Protein AF-0000000076658292 (afdb_homodimer)

Sequence (708 aa):
MGWFVNLLDGVKSAGQWLIDHSGDIAPVLGAVGKAASYLLPLDNSVPDFAASAIIANQDNESGSKRLADFPQNFAYVSGRLAAAAKAGVKAIPKMAGKTITIDDGLVGLWTDPTGLSFDGKPSTSMYQDLSAFMGTMSIPVFWTDGSGVVHDTVNDIGQILFANSGSQDLAELAGSDSPIATINATVPTQDGFLYACHVYYPIPMGKGGADTSLHSAIHLIYTANADKVTAAVAQDYLTVINPLSDQNSWVVTMNITWASVPIAGLEDVQTAFADIFTKENSVLNLLVSNVTGTLQTVKVQTPADKTPAYAKAAVQAAVTAAINGGSAKENVPASSTAQVCITDSSWLPKVSTPMGWFVNLLDGVKSAGQWLIDHSGDIAPVLGAVGKAASYLLPLDNSVPDFAASAIIANQDNESGSKRLADFPQNFAYVSGRLAAAAKAGVKAIPKMAGKTITIDDGLVGLWTDPTGLSFDGKPSTSMYQDLSAFMGTMSIPVFWTDGSGVVHDTVNDIGQILFANSGSQDLAELAGSDSPIATINATVPTQDGFLYACHVYYPIPMGKGGADTSLHSAIHLIYTANADKVTAAVAQDYLTVINPLSDQNSWVVTMNITWASVPIAGLEDVQTAFADIFTKENSVLNLLVSNVTGTLQTVKVQTPADKTPAYAKAAVQAAVTAAINGGSAKENVPASSTAQVCITDSSWLPKVSTP

Solvent-accessible surface area (backbone atoms only — not comparable to full-atom values): 36781 Å² total; per-residue (Å²): 130,71,74,42,67,47,41,39,35,18,66,68,48,38,48,48,47,51,68,42,60,26,40,42,54,62,50,37,51,48,39,49,50,50,49,37,54,65,48,50,84,71,47,84,77,60,72,75,61,69,60,52,64,60,49,74,45,53,90,80,39,53,63,23,55,49,59,57,44,38,53,50,45,46,48,52,40,48,54,49,31,36,52,48,7,54,68,50,37,63,88,72,77,85,62,80,70,61,63,42,76,50,72,54,74,46,52,36,32,28,66,69,53,53,19,42,43,98,86,57,39,41,26,70,57,61,42,45,33,51,21,31,54,47,26,46,67,69,53,84,50,45,38,62,48,98,86,66,52,74,42,46,42,50,55,61,44,35,32,55,56,27,64,67,38,25,64,68,46,33,55,52,35,57,73,40,94,64,48,62,49,76,36,73,37,74,40,76,50,84,62,37,37,39,37,27,9,33,20,34,33,47,28,44,28,45,36,71,55,88,48,38,27,32,46,34,9,40,15,40,39,38,37,30,36,47,90,67,55,62,69,75,69,62,69,52,43,29,43,69,59,73,72,65,58,86,45,49,26,34,32,31,21,32,40,34,41,36,71,37,41,51,63,48,61,33,64,62,32,49,49,39,25,55,50,46,34,46,71,76,33,76,76,48,42,82,24,30,40,45,73,31,31,23,38,28,43,33,30,34,37,31,45,64,89,51,52,67,67,55,56,51,52,47,50,46,52,18,49,53,48,16,49,68,69,24,82,51,58,81,79,42,72,86,80,59,55,61,49,72,43,79,66,30,76,30,61,33,61,46,54,74,74,128,115,77,70,36,67,44,42,38,37,17,65,67,48,39,47,48,49,51,67,40,58,25,41,43,56,58,49,37,52,49,38,49,50,51,49,37,55,66,48,52,84,72,50,83,77,62,65,89,52,67,55,59,67,58,52,74,45,50,90,78,40,53,56,20,54,50,59,56,44,38,50,51,47,46,46,50,40,48,54,48,32,38,53,49,7,54,67,50,38,63,87,71,79,84,62,80,69,62,64,42,76,52,71,53,73,47,51,36,32,28,66,69,54,53,19,42,42,97,85,57,39,41,25,71,59,60,43,46,32,52,21,28,55,47,27,47,66,69,54,85,51,45,37,64,48,99,87,66,52,74,43,47,43,50,56,60,46,35,32,57,58,27,63,66,38,25,63,67,46,32,53,52,35,57,72,41,94,65,46,65,49,77,36,74,38,74,40,76,50,85,63,37,38,39,37,29,9,34,21,34,34,47,29,43,28,45,36,69,56,85,48,37,28,32,45,35,8,41,16,40,39,37,39,32,35,48,91,65,55,59,70,74,67,68,70,31,48,27,48,71,56,77,71,68,57,86,43,48,24,33,34,32,20,32,40,35,40,36,70,37,41,52,63,47,63,34,62,62,32,49,50,39,24,53,50,47,35,47,70,77,32,77,76,47,42,78,23,29,35,36,66,32,31,25,38,26,43,34,30,34,38,30,45,65,90,51,53,67,66,54,54,51,52,48,52,46,51,18,48,55,47,17,48,69,70,26,81,51,57,80,80,43,72,84,81,61,55,60,49,74,43,81,66,30,76,30,60,34,61,46,56,73,72,126

pLDDT: mean 82.27, std 16.51, range [34.25, 97.75]

Organism: Fusarium proliferatum (strain ET1) (NCBI:txid1227346)

Structure (mmCIF, N/CA/C/O backbone):
data_AF-0000000076658292-model_v1
#
loop_
_entity.id
_entity.type
_entity.pdbx_description
1 polymer 'Uncharacterized protein'
#
loop_
_atom_site.group_PDB
_atom_site.id
_atom_site.type_symbol
_atom_site.label_atom_id
_atom_site.label_alt_id
_atom_site.label_comp_id
_atom_site.label_asym_id
_atom_site.label_entity_id
_atom_site.label_seq_id
_atom_site.pdbx_PDB_ins_code
_atom_site.Cartn_x
_atom_site.Cartn_y
_atom_site.Cartn_z
_atom_site.occupancy
_atom_site.B_iso_or_equiv
_atom_site.auth_seq_id
_atom_site.auth_comp_id
_atom_site.auth_asym_id
_atom_site.auth_atom_id
_atom_site.pdbx_PDB_model_num
ATOM 1 N N . MET A 1 1 ? 2.361 1.229 13.203 1 34.25 1 MET A N 1
ATOM 2 C CA . MET A 1 1 ? 1.218 1.445 12.32 1 34.25 1 MET A CA 1
ATOM 3 C C . MET A 1 1 ? 0.981 2.934 12.086 1 34.25 1 MET A C 1
ATOM 5 O O . MET A 1 1 ? 0.485 3.633 12.977 1 34.25 1 MET A O 1
ATOM 9 N N . GLY A 1 2 ? 1.956 3.746 11.203 1 42.22 2 GLY A N 1
ATOM 10 C CA . GLY A 1 2 ? 2.236 5.078 10.703 1 42.22 2 GLY A CA 1
ATOM 11 C C . GLY A 1 2 ? 1.053 5.707 9.992 1 42.22 2 GLY A C 1
ATOM 12 O O . GLY A 1 2 ? -0.089 5.289 10.18 1 42.22 2 GLY A O 1
ATOM 13 N N . TRP A 1 3 ? 1.049 6.414 8.859 1 58.03 3 TRP A N 1
ATOM 14 C CA . TRP A 1 3 ? 0.359 7.426 8.062 1 58.03 3 TRP A CA 1
ATOM 15 C C . TRP A 1 3 ? -1.007 6.922 7.609 1 58.03 3 TRP A C 1
ATOM 17 O O . TRP A 1 3 ? -1.987 7.672 7.625 1 58.03 3 TRP A O 1
ATOM 27 N N . PHE A 1 4 ? -1.329 5.641 7.488 1 66.5 4 PHE A N 1
ATOM 28 C CA . PHE A 1 4 ? -2.566 4.988 7.086 1 66.5 4 PHE A CA 1
ATOM 29 C C . PHE A 1 4 ? -2.867 3.795 7.984 1 66.5 4 PHE A C 1
ATOM 31 O O . PHE A 1 4 ? -2.5 2.662 7.668 1 66.5 4 PHE A O 1
ATOM 38 N N . VAL A 1 5 ? -3.385 4.047 9.195 1 67.44 5 VAL A N 1
ATOM 39 C CA . VAL A 1 5 ? -3.561 3.059 10.25 1 67.44 5 VAL A CA 1
ATOM 40 C C . VAL A 1 5 ? -4.355 1.868 9.719 1 67.44 5 VAL A C 1
ATOM 42 O O . VAL A 1 5 ? -3.99 0.714 9.953 1 67.44 5 VAL A O 1
ATOM 45 N N . ASN A 1 6 ? -5.43 2.16 8.93 1 75.06 6 ASN A N 1
ATOM 46 C CA . ASN A 1 6 ? -6.285 1.077 8.461 1 75.06 6 ASN A CA 1
ATOM 47 C C . ASN A 1 6 ? -6.543 1.176 6.961 1 75.06 6 ASN A C 1
ATOM 49 O O . ASN A 1 6 ? -7.449 0.524 6.438 1 75.06 6 ASN A O 1
ATOM 53 N N . LEU A 1 7 ? -5.824 2.109 6.348 1 78.5 7 LEU A N 1
ATOM 54 C CA . LEU A 1 7 ? -6.012 2.283 4.91 1 78.5 7 LEU A CA 1
ATOM 55 C C . LEU A 1 7 ? -4.805 1.759 4.137 1 78.5 7 LEU A C 1
ATOM 57 O O . LEU A 1 7 ? -3.682 2.227 4.34 1 78.5 7 LEU A O 1
ATOM 61 N N . LEU A 1 8 ? -4.988 0.753 3.379 1 74.94 8 LEU A N 1
ATOM 62 C CA . LEU A 1 8 ? -3.955 0.237 2.484 1 74.94 8 LEU A CA 1
ATOM 63 C C . LEU A 1 8 ? -3.943 1.007 1.169 1 74.94 8 LEU A C 1
ATOM 65 O O . LEU A 1 8 ? -4.797 0.781 0.305 1 74.94 8 LEU A O 1
ATOM 69 N N . ASP A 1 9 ? -2.979 2.035 1.093 1 82.12 9 ASP A N 1
ATOM 70 C CA . ASP A 1 9 ? -2.707 2.807 -0.117 1 82.12 9 ASP A CA 1
ATOM 71 C C . ASP A 1 9 ? -1.225 2.748 -0.482 1 82.12 9 ASP A C 1
ATOM 73 O O . ASP A 1 9 ? -0.363 3.031 0.352 1 82.12 9 ASP A O 1
ATOM 77 N N . GLY A 1 10 ? -0.914 2.4 -1.729 1 79.06 10 GLY A N 1
ATOM 78 C CA . GLY A 1 10 ? 0.453 2.059 -2.088 1 79.06 10 GLY A CA 1
ATOM 79 C C . GLY A 1 10 ? 1.37 3.266 -2.162 1 79.06 10 GLY A C 1
ATOM 80 O O . GLY A 1 10 ? 2.299 3.396 -1.363 1 79.06 10 GLY A O 1
ATOM 81 N N . VAL A 1 11 ? 1.068 4.246 -3.039 1 82.88 11 VAL A N 1
ATOM 82 C CA . VAL A 1 11 ? 1.979 5.344 -3.348 1 82.88 11 VAL A CA 1
ATOM 83 C C . VAL A 1 11 ? 2.141 6.242 -2.123 1 82.88 11 VAL A C 1
ATOM 85 O O . VAL A 1 11 ? 3.264 6.562 -1.723 1 82.88 11 VAL A O 1
ATOM 88 N N . LYS A 1 12 ? 1.069 6.551 -1.451 1 83.88 12 LYS A N 1
ATOM 89 C CA . LYS A 1 12 ? 1.137 7.438 -0.294 1 83.88 12 LYS A CA 1
ATOM 90 C C . LYS A 1 12 ? 1.838 6.758 0.879 1 83.88 12 LYS A C 1
ATOM 92 O O . LYS A 1 12 ? 2.596 7.398 1.611 1 83.88 12 LYS A O 1
ATOM 97 N N . SER A 1 13 ? 1.617 5.461 1.021 1 85.19 13 SER A N 1
ATOM 98 C CA . SER A 1 13 ? 2.26 4.707 2.092 1 85.19 13 SER A CA 1
ATOM 99 C C . SER A 1 13 ? 3.76 4.57 1.849 1 85.19 13 SER A C 1
ATOM 101 O O . SER A 1 13 ? 4.559 4.668 2.783 1 85.19 13 SER A O 1
ATOM 103 N N . ALA A 1 14 ? 4.141 4.348 0.602 1 89.56 14 ALA A N 1
ATOM 104 C CA . ALA A 1 14 ? 5.555 4.219 0.256 1 89.56 14 ALA A CA 1
ATOM 105 C C . ALA A 1 14 ? 6.301 5.523 0.519 1 89.56 14 ALA A C 1
ATOM 107 O O . ALA A 1 14 ? 7.406 5.516 1.068 1 89.56 14 ALA A O 1
ATOM 108 N N . GLY A 1 15 ? 5.73 6.621 0.083 1 90 15 GLY A N 1
ATOM 109 C CA . GLY A 1 15 ? 6.344 7.914 0.351 1 90 15 GLY A CA 1
ATOM 110 C C . GLY A 1 15 ? 6.559 8.18 1.83 1 90 15 GLY A C 1
ATOM 111 O O . GLY A 1 15 ? 7.629 8.633 2.234 1 90 15 GLY A O 1
ATOM 112 N N . GLN A 1 16 ? 5.578 7.883 2.586 1 88.75 16 GLN A N 1
ATOM 113 C CA . GLN A 1 16 ? 5.688 8.094 4.027 1 88.75 16 GLN A CA 1
ATOM 114 C C . GLN A 1 16 ? 6.723 7.152 4.645 1 88.75 16 GLN A C 1
ATOM 116 O O . GLN A 1 16 ? 7.418 7.527 5.59 1 88.75 16 GLN A O 1
ATOM 121 N N . TRP A 1 17 ? 6.754 5.945 4.199 1 90.88 17 TRP A N 1
ATOM 122 C CA . TRP A 1 17 ? 7.746 5 4.691 1 90.88 17 TRP A CA 1
ATOM 123 C C . TRP A 1 17 ? 9.156 5.566 4.559 1 90.88 17 TRP A C 1
ATOM 125 O O . TRP A 1 17 ? 9.984 5.406 5.457 1 90.88 17 TRP A O 1
ATOM 135 N N . LEU A 1 18 ? 9.422 6.188 3.447 1 92.5 18 LEU A N 1
ATOM 136 C CA . LEU A 1 18 ? 10.727 6.785 3.221 1 92.5 18 LEU A CA 1
ATOM 137 C C . LEU A 1 18 ? 11.039 7.84 4.281 1 92.5 18 LEU A C 1
ATOM 139 O O . LEU A 1 18 ? 12.148 7.887 4.809 1 92.5 18 LEU A O 1
ATOM 143 N N . ILE A 1 19 ? 10.078 8.641 4.531 1 89.12 19 ILE A N 1
ATOM 144 C CA . ILE A 1 19 ? 10.258 9.688 5.531 1 89.12 19 ILE A CA 1
ATOM 145 C C . ILE A 1 19 ? 10.453 9.062 6.91 1 89.12 19 ILE A C 1
ATOM 147 O O . ILE A 1 19 ? 11.359 9.453 7.656 1 89.12 19 ILE A O 1
ATOM 151 N N . ASP A 1 20 ? 9.773 8.047 7.203 1 91.75 20 ASP A N 1
ATOM 152 C CA . ASP A 1 20 ? 9.742 7.434 8.531 1 91.75 20 ASP A CA 1
ATOM 153 C C . ASP A 1 20 ? 11 6.609 8.781 1 91.75 20 ASP A C 1
ATOM 155 O O . ASP A 1 20 ? 11.359 6.352 9.938 1 91.75 20 ASP A O 1
ATOM 159 N N . HIS A 1 21 ? 11.688 6.211 7.73 1 92.81 21 HIS A N 1
ATOM 160 C CA . HIS A 1 21 ? 12.734 5.215 7.949 1 92.81 21 HIS A CA 1
ATOM 161 C C . HIS A 1 21 ? 14.086 5.719 7.445 1 92.81 21 HIS A C 1
ATOM 163 O O . HIS A 1 21 ? 15.078 4.992 7.504 1 92.81 21 HIS A O 1
ATOM 169 N N . SER A 1 22 ? 14.086 6.91 6.965 1 90.38 22 SER A N 1
ATOM 170 C CA . SER A 1 22 ? 15.375 7.488 6.59 1 90.38 22 SER A CA 1
ATOM 171 C C . SER A 1 22 ? 16.125 7.996 7.812 1 90.38 22 SER A C 1
ATOM 173 O O . SER A 1 22 ? 15.516 8.367 8.82 1 90.38 22 SER A O 1
ATOM 175 N N . GLY A 1 23 ? 17.406 7.922 7.789 1 88.38 23 GLY A N 1
ATOM 176 C CA . GLY A 1 23 ? 18.234 8.656 8.742 1 88.38 23 GLY A CA 1
ATOM 177 C C . GLY A 1 23 ? 18.312 10.141 8.445 1 88.38 23 GLY A C 1
ATOM 178 O O . GLY A 1 23 ? 17.422 10.898 8.828 1 88.38 23 GLY A O 1
ATOM 179 N N . ASP A 1 24 ? 19.406 10.438 7.723 1 84.06 24 ASP A N 1
ATOM 180 C CA . ASP A 1 24 ? 19.406 11.758 7.109 1 84.06 24 ASP A CA 1
ATOM 181 C C . ASP A 1 24 ? 18.391 11.836 5.973 1 84.06 24 ASP A C 1
ATOM 183 O O . ASP A 1 24 ? 18.453 11.055 5.02 1 84.06 24 ASP A O 1
ATOM 187 N N . ILE A 1 25 ? 17.469 12.75 6.047 1 86.88 25 ILE A N 1
ATOM 188 C CA . ILE A 1 25 ? 16.359 12.789 5.102 1 86.88 25 ILE A CA 1
ATOM 189 C C . ILE A 1 25 ? 16.781 13.523 3.832 1 86.88 25 ILE A C 1
ATOM 191 O O . ILE A 1 25 ? 16.109 13.438 2.801 1 86.88 25 ILE A O 1
ATOM 195 N N . ALA A 1 26 ? 17.844 14.273 3.811 1 85 26 ALA A N 1
ATOM 196 C CA . ALA A 1 26 ? 18.234 15.141 2.703 1 85 26 ALA A CA 1
ATOM 197 C C . ALA A 1 26 ? 18.484 14.336 1.436 1 85 26 ALA A C 1
ATOM 199 O O . ALA A 1 26 ? 18 14.68 0.358 1 85 26 ALA A O 1
ATOM 200 N N . PRO A 1 27 ? 19.25 13.227 1.58 1 87.31 27 PRO A N 1
ATOM 201 C CA . PRO A 1 27 ? 19.469 12.453 0.357 1 87.31 27 PRO A CA 1
ATOM 202 C C . PRO A 1 27 ? 18.188 11.875 -0.219 1 87.31 27 PRO A C 1
ATOM 204 O O . PRO A 1 27 ? 18.062 11.703 -1.436 1 87.31 27 PRO A O 1
ATOM 207 N N . VAL A 1 28 ? 17.234 11.516 0.624 1 90.75 28 VAL A N 1
ATOM 208 C CA . VAL A 1 28 ? 15.953 10.992 0.167 1 90.75 28 VAL A CA 1
ATOM 209 C C . VAL A 1 28 ? 15.227 12.055 -0.661 1 90.75 28 VAL A C 1
ATOM 211 O O . VAL A 1 28 ? 14.805 11.789 -1.787 1 90.75 28 VAL A O 1
ATOM 214 N N . LEU A 1 29 ? 15.148 13.25 -0.11 1 88.31 29 LEU A N 1
ATOM 215 C CA . LEU A 1 29 ? 14.5 14.359 -0.801 1 88.31 29 LEU A CA 1
ATOM 216 C C . LEU A 1 29 ? 15.211 14.68 -2.109 1 88.31 29 LEU A C 1
ATOM 218 O O . LEU A 1 29 ? 14.562 14.922 -3.131 1 88.31 29 LEU A O 1
ATOM 222 N N . GLY A 1 30 ? 16.531 14.648 -1.99 1 87.75 30 GLY A N 1
ATOM 223 C CA . GLY A 1 30 ? 17.328 14.953 -3.166 1 87.75 30 GLY A CA 1
ATOM 224 C C . GLY A 1 30 ? 17.125 13.961 -4.297 1 87.75 30 GLY A C 1
ATOM 225 O O . GLY A 1 30 ? 16.984 14.352 -5.457 1 87.75 30 GLY A O 1
ATOM 226 N N . ALA A 1 31 ? 17.109 12.711 -4.008 1 92 31 ALA A N 1
ATOM 227 C CA . ALA A 1 31 ? 16.969 11.672 -5.027 1 92 31 ALA A CA 1
ATOM 228 C C . ALA A 1 31 ? 15.617 11.773 -5.73 1 92 31 ALA A C 1
ATOM 230 O O . ALA A 1 31 ? 15.539 11.68 -6.957 1 92 31 ALA A O 1
ATOM 231 N N . VAL A 1 32 ? 14.57 11.922 -4.961 1 92.38 32 VAL A N 1
ATOM 232 C CA . VAL A 1 32 ? 13.227 12.016 -5.527 1 92.38 32 VAL A CA 1
ATOM 233 C C . VAL A 1 32 ? 13.102 13.297 -6.348 1 92.38 32 VAL A C 1
ATOM 235 O O . VAL A 1 32 ? 12.523 13.289 -7.441 1 92.38 32 VAL A O 1
ATOM 238 N N . GLY A 1 33 ? 13.633 14.414 -5.812 1 88.19 33 GLY A N 1
ATOM 239 C CA . GLY A 1 33 ? 13.633 15.664 -6.562 1 88.19 33 GLY A CA 1
ATOM 240 C C . GLY A 1 33 ? 14.367 15.562 -7.887 1 88.19 33 GLY A C 1
ATOM 241 O O . GLY A 1 33 ? 13.883 16.047 -8.906 1 88.19 33 GLY A O 1
ATOM 242 N N . LYS A 1 34 ? 15.531 14.938 -7.859 1 88.62 34 LYS A N 1
ATOM 243 C CA . LYS A 1 34 ? 16.312 14.742 -9.07 1 88.62 34 LYS A CA 1
ATOM 244 C C . LYS A 1 34 ? 15.562 13.891 -10.086 1 88.62 34 LYS A C 1
ATOM 246 O O . LYS A 1 34 ? 15.555 14.195 -11.281 1 88.62 34 LYS A O 1
ATOM 251 N N . ALA A 1 35 ? 14.961 12.844 -9.625 1 92 35 ALA A N 1
ATOM 252 C CA . ALA A 1 35 ? 14.172 11.992 -10.508 1 92 35 ALA A CA 1
ATOM 253 C C . ALA A 1 35 ? 13.016 12.766 -11.125 1 92 35 ALA A C 1
ATOM 255 O O . ALA A 1 35 ? 12.734 12.633 -12.32 1 92 35 ALA A O 1
ATOM 256 N N . ALA A 1 36 ? 12.336 13.539 -10.344 1 88.12 36 ALA A N 1
ATOM 257 C CA . ALA A 1 36 ? 11.227 14.344 -10.836 1 88.12 36 ALA A CA 1
ATOM 258 C C . ALA A 1 36 ? 11.688 15.312 -11.922 1 88.12 36 ALA A C 1
ATOM 260 O O . ALA A 1 36 ? 11.031 15.461 -12.953 1 88.12 36 ALA A O 1
ATOM 261 N N . SER A 1 37 ? 12.82 15.93 -11.664 1 83.88 37 SER A N 1
ATOM 262 C CA . SER A 1 37 ? 13.367 16.891 -12.617 1 83.88 37 SER A CA 1
ATOM 263 C C . SER A 1 37 ? 13.766 16.203 -13.922 1 83.88 37 SER A C 1
ATOM 265 O O . SER A 1 37 ? 13.586 16.766 -15.008 1 83.88 37 SER A O 1
ATOM 267 N N . TYR A 1 38 ? 14.25 15.008 -13.812 1 84.88 38 TYR A N 1
ATOM 268 C CA . TYR A 1 38 ? 14.688 14.25 -14.977 1 84.88 38 TYR A CA 1
ATOM 269 C C . TYR A 1 38 ? 13.5 13.812 -15.82 1 84.88 38 TYR A C 1
ATOM 271 O O . TYR A 1 38 ? 13.578 13.781 -17.047 1 84.88 38 TYR A O 1
ATOM 279 N N . LEU A 1 39 ? 12.375 13.539 -15.227 1 85.38 39 LEU A N 1
ATOM 280 C CA . LEU A 1 39 ? 11.227 12.953 -15.906 1 85.38 39 LEU A CA 1
ATOM 281 C C . LEU A 1 39 ? 10.297 14.039 -16.438 1 85.38 39 LEU A C 1
ATOM 283 O O . LEU A 1 39 ? 9.469 13.781 -17.312 1 85.38 39 LEU A O 1
ATOM 287 N N . LEU A 1 40 ? 10.375 15.227 -15.961 1 77 40 LEU A N 1
ATOM 288 C CA . LEU A 1 40 ? 9.484 16.312 -16.328 1 77 40 LEU A CA 1
ATOM 289 C C . LEU A 1 40 ? 9.578 16.625 -17.828 1 77 40 LEU A C 1
ATOM 291 O O . LEU A 1 40 ? 8.562 16.734 -18.516 1 77 40 LEU A O 1
ATOM 295 N N . PRO A 1 41 ? 10.742 16.781 -18.391 1 65.31 41 PRO A N 1
ATOM 296 C CA . PRO A 1 41 ? 10.844 17.125 -19.797 1 65.31 41 PRO A CA 1
ATOM 297 C C . PRO A 1 41 ? 10.336 16.016 -20.719 1 65.31 41 PRO A C 1
ATOM 299 O O . PRO A 1 41 ? 10 16.266 -21.875 1 65.31 41 PRO A O 1
ATOM 302 N N . LEU A 1 42 ? 10.203 14.82 -20.25 1 62.5 42 LEU A N 1
ATOM 303 C CA . LEU A 1 42 ? 9.805 13.672 -21.062 1 62.5 42 LEU A CA 1
ATOM 304 C C . LEU A 1 42 ? 8.281 13.523 -21.078 1 62.5 42 LEU A C 1
ATOM 306 O O . LEU A 1 42 ? 7.742 12.727 -21.859 1 62.5 42 LEU A O 1
ATOM 310 N N . ASP A 1 43 ? 7.637 14.188 -20.203 1 59.03 43 ASP A N 1
ATOM 311 C CA . ASP A 1 43 ? 6.199 14.023 -20.016 1 59.03 43 ASP A CA 1
ATOM 312 C C . ASP A 1 43 ? 5.41 14.914 -20.969 1 59.03 43 ASP A C 1
ATOM 314 O O . ASP A 1 43 ? 5.328 16.125 -20.766 1 59.03 43 ASP A O 1
ATOM 318 N N . ASN A 1 44 ? 5.055 14.406 -22.141 1 52.94 44 ASN A N 1
ATOM 319 C CA . ASN A 1 44 ? 4.207 15.164 -23.062 1 52.94 44 ASN A CA 1
ATOM 320 C C . ASN A 1 44 ? 2.783 15.289 -22.531 1 52.94 44 ASN A C 1
ATOM 322 O O . ASN A 1 44 ? 1.971 16.031 -23.094 1 52.94 44 ASN A O 1
ATOM 326 N N . SER A 1 45 ? 2.311 14.414 -21.734 1 46.78 45 SER A N 1
ATOM 327 C CA . SER A 1 45 ? 0.895 14.391 -21.375 1 46.78 45 SER A CA 1
ATOM 328 C C . SER A 1 45 ? 0.623 15.25 -20.141 1 46.78 45 SER A C 1
ATOM 330 O O . SER A 1 45 ? -0.522 15.359 -19.703 1 46.78 45 SER A O 1
ATOM 332 N N . VAL A 1 46 ? 1.594 15.477 -19.359 1 45.69 46 VAL A N 1
ATOM 333 C CA . VAL A 1 46 ? 1.242 16.125 -18.109 1 45.69 46 VAL A CA 1
ATOM 334 C C . VAL A 1 46 ? 0.905 17.594 -18.359 1 45.69 46 VAL A C 1
ATOM 336 O O . VAL A 1 46 ? 1.749 18.359 -18.828 1 45.69 46 VAL A O 1
ATOM 339 N N . PRO A 1 47 ? -0.272 17.922 -18.438 1 39.62 47 PRO A N 1
ATOM 340 C CA . PRO A 1 47 ? -0.549 19.359 -18.375 1 39.62 47 PRO A CA 1
ATOM 341 C C . PRO A 1 47 ? 0.376 20.094 -17.406 1 39.62 47 PRO A C 1
ATOM 343 O O . PRO A 1 47 ? 0.92 19.484 -16.484 1 39.62 47 PRO A O 1
ATOM 346 N N . ASP A 1 48 ? 0.793 21.438 -17.703 1 36.09 48 ASP A N 1
ATOM 347 C CA . ASP A 1 48 ? 1.657 22.453 -17.109 1 36.09 48 ASP A CA 1
ATOM 348 C C . ASP A 1 48 ? 1.595 22.406 -15.586 1 36.09 48 ASP A C 1
ATOM 350 O O . ASP A 1 48 ? 2.35 23.109 -14.906 1 36.09 48 ASP A O 1
ATOM 354 N N . PHE A 1 49 ? 0.429 22.188 -15.086 1 35.78 49 PHE A N 1
ATOM 355 C CA . PHE A 1 49 ? 0.227 22.766 -13.766 1 35.78 49 PHE A CA 1
ATOM 356 C C . PHE A 1 49 ? 1.306 22.297 -12.789 1 35.78 49 PHE A C 1
ATOM 358 O O . PHE A 1 49 ? 1.971 23.125 -12.156 1 35.78 49 PHE A O 1
ATOM 365 N N . ALA A 1 50 ? 0.899 21.234 -11.93 1 41.84 50 ALA A N 1
ATOM 366 C CA . ALA A 1 50 ? 1.392 21.109 -10.555 1 41.84 50 ALA A CA 1
ATOM 367 C C . ALA A 1 50 ? 2.854 20.656 -10.539 1 41.84 50 ALA A C 1
ATOM 369 O O . ALA A 1 50 ? 3.574 20.922 -9.578 1 41.84 50 ALA A O 1
ATOM 370 N N . ALA A 1 51 ? 3.26 19.891 -11.484 1 43.22 51 ALA A N 1
ATOM 371 C CA . ALA A 1 51 ? 4.637 19.406 -11.461 1 43.22 51 ALA A CA 1
ATOM 372 C C . ALA A 1 51 ? 5.629 20.547 -11.57 1 43.22 51 ALA A C 1
ATOM 374 O O . ALA A 1 51 ? 6.688 20.531 -10.945 1 43.22 51 ALA A O 1
ATOM 375 N N . SER A 1 52 ? 5.359 21.359 -12.562 1 41.72 52 SER A N 1
ATOM 376 C CA . SER A 1 52 ? 6.312 22.438 -12.797 1 41.72 52 SER A CA 1
ATOM 377 C C . SER A 1 52 ? 6.602 23.203 -11.516 1 41.72 52 SER A C 1
ATOM 379 O O . SER A 1 52 ? 7.727 23.672 -11.297 1 41.72 52 SER A O 1
ATOM 381 N N . ALA A 1 53 ? 5.523 23.531 -10.891 1 41.91 53 ALA A N 1
ATOM 382 C CA . ALA A 1 53 ? 5.738 24.375 -9.719 1 41.91 53 ALA A CA 1
ATOM 383 C C . ALA A 1 53 ? 6.566 23.641 -8.664 1 41.91 53 ALA A C 1
ATOM 385 O O . ALA A 1 53 ? 7.391 24.25 -7.98 1 41.91 53 ALA A O 1
ATOM 386 N N . ILE A 1 54 ? 6.344 22.328 -8.594 1 46.88 54 ILE A N 1
ATOM 387 C CA . ILE A 1 54 ? 7.02 21.547 -7.566 1 46.88 54 ILE A CA 1
ATOM 388 C C . ILE A 1 54 ? 8.516 21.484 -7.875 1 46.88 54 ILE A C 1
ATOM 390 O O . ILE A 1 54 ? 9.352 21.672 -6.988 1 46.88 54 ILE A O 1
ATOM 394 N N . ILE A 1 55 ? 8.875 21.156 -9.258 1 48.66 55 ILE A N 1
ATOM 395 C CA . ILE A 1 55 ? 10.242 20.812 -9.641 1 48.66 55 ILE A CA 1
ATOM 396 C C . ILE A 1 55 ? 11.086 22.094 -9.727 1 48.66 55 ILE A C 1
ATOM 398 O O . ILE A 1 55 ? 12.25 22.094 -9.328 1 48.66 55 ILE A O 1
ATOM 402 N N . ALA A 1 56 ? 10.539 23.031 -10.367 1 43.38 56 ALA A N 1
ATOM 403 C CA . ALA A 1 56 ? 11.352 24.219 -10.656 1 43.38 56 ALA A CA 1
ATOM 404 C C . ALA A 1 56 ? 12.078 24.703 -9.406 1 43.38 56 ALA A C 1
ATOM 406 O O . ALA A 1 56 ? 13.18 25.25 -9.492 1 43.38 56 ALA A O 1
ATOM 407 N N . ASN A 1 57 ? 11.508 24.453 -8.133 1 46.59 57 ASN A N 1
ATOM 408 C CA . ASN A 1 57 ? 12.023 25.234 -7.016 1 46.59 57 ASN A CA 1
ATOM 409 C C . ASN A 1 57 ? 12.883 24.391 -6.082 1 46.59 57 ASN A C 1
ATOM 411 O O . ASN A 1 57 ? 13.18 24.797 -4.961 1 46.59 57 ASN A O 1
ATOM 415 N N . GLN A 1 58 ? 13.383 23.219 -6.57 1 52.69 58 GLN A N 1
ATOM 416 C CA . GLN A 1 58 ? 14.031 22.344 -5.594 1 52.69 58 GLN A CA 1
ATOM 417 C C . GLN A 1 58 ? 15.438 22.844 -5.27 1 52.69 58 GLN A C 1
ATOM 419 O O . GLN A 1 58 ? 15.898 22.719 -4.129 1 52.69 58 GLN A O 1
ATOM 424 N N . ASP A 1 59 ? 16.203 23.281 -6.301 1 52.91 59 ASP A N 1
ATOM 425 C CA . ASP A 1 59 ? 17.594 23.594 -6.004 1 52.91 59 ASP A CA 1
ATOM 426 C C . ASP A 1 59 ? 17.688 24.75 -4.996 1 52.91 59 ASP A C 1
ATOM 428 O O . ASP A 1 59 ? 18.625 24.797 -4.199 1 52.91 59 ASP A O 1
ATOM 432 N N . ASN A 1 60 ? 16.719 25.578 -5.012 1 54.12 60 ASN A N 1
ATOM 433 C CA . ASN A 1 60 ? 16.828 26.766 -4.172 1 54.12 60 ASN A CA 1
ATOM 434 C C . ASN A 1 60 ? 15.805 26.766 -3.045 1 54.12 60 ASN A C 1
ATOM 436 O O . ASN A 1 60 ? 15.703 27.719 -2.287 1 54.12 60 ASN A O 1
ATOM 440 N N . GLU A 1 61 ? 15.328 25.578 -2.947 1 63.97 61 GLU A N 1
ATOM 441 C CA . GLU A 1 61 ? 14.266 25.547 -1.947 1 63.97 61 GLU A CA 1
ATOM 442 C C . GLU A 1 61 ? 14.797 25.109 -0.587 1 63.97 61 GLU A C 1
ATOM 444 O O . GLU A 1 61 ? 15.781 24.375 -0.511 1 63.97 61 GLU A O 1
ATOM 449 N N . SER A 1 62 ? 14.25 25.766 0.382 1 69.25 62 SER A N 1
ATOM 450 C CA . SER A 1 62 ? 14.578 25.359 1.742 1 69.25 62 SER A CA 1
ATOM 451 C C . SER A 1 62 ? 14.234 23.891 1.972 1 69.25 62 SER A C 1
ATOM 453 O O . SER A 1 62 ? 13.398 23.312 1.261 1 69.25 62 SER A O 1
ATOM 455 N N . GLY A 1 63 ? 15 23.203 2.775 1 71.31 63 GLY A N 1
ATOM 456 C CA . GLY A 1 63 ? 14.727 21.828 3.148 1 71.31 63 GLY A CA 1
ATOM 457 C C . GLY A 1 63 ? 13.281 21.594 3.574 1 71.31 63 GLY A C 1
ATOM 458 O O . GLY A 1 63 ? 12.68 20.578 3.23 1 71.31 63 GLY A O 1
ATOM 459 N N . SER A 1 64 ? 12.734 22.656 4.199 1 72 64 SER A N 1
ATOM 460 C CA . SER A 1 64 ? 11.359 22.562 4.691 1 72 64 SER A CA 1
ATOM 461 C C . SER A 1 64 ? 10.367 22.516 3.537 1 72 64 SER A C 1
ATOM 463 O O . SER A 1 64 ? 9.375 21.781 3.59 1 72 64 SER A O 1
ATOM 465 N N . LYS A 1 65 ? 10.609 23.266 2.555 1 76.44 65 LYS A N 1
ATOM 466 C CA . LYS A 1 65 ? 9.719 23.266 1.396 1 76.44 65 LYS A CA 1
ATOM 467 C C . LYS A 1 65 ? 9.828 21.953 0.619 1 76.44 65 LYS A C 1
ATOM 469 O O . LYS A 1 65 ? 8.82 21.422 0.147 1 76.44 65 LYS A O 1
ATOM 474 N N . ARG A 1 66 ? 11.055 21.453 0.533 1 79.56 66 ARG A N 1
ATOM 475 C CA . ARG A 1 66 ? 11.258 20.188 -0.154 1 79.56 66 ARG A CA 1
ATOM 476 C C . ARG A 1 66 ? 10.516 19.047 0.554 1 79.56 66 ARG A C 1
ATOM 478 O O . ARG A 1 66 ? 9.961 18.172 -0.096 1 79.56 66 ARG A O 1
ATOM 485 N N . LEU A 1 67 ? 10.578 19.109 1.835 1 82.25 67 LEU A N 1
ATOM 486 C CA . LEU A 1 67 ? 9.883 18.094 2.613 1 82.25 67 LEU A CA 1
ATOM 487 C C . LEU A 1 67 ? 8.367 18.219 2.457 1 82.25 67 LEU A C 1
ATOM 489 O O . LEU A 1 67 ? 7.664 17.219 2.357 1 82.25 67 LEU A O 1
ATOM 493 N N . ALA A 1 68 ? 7.891 19.406 2.393 1 77.94 68 ALA A N 1
ATOM 494 C CA . ALA A 1 68 ? 6.457 19.656 2.234 1 77.94 68 ALA A CA 1
ATOM 495 C C . ALA A 1 68 ? 5.965 19.172 0.877 1 77.94 68 ALA A C 1
ATOM 497 O O . ALA A 1 68 ? 4.84 18.672 0.759 1 77.94 68 ALA A O 1
ATOM 498 N N . ASP A 1 69 ? 6.828 19.266 -0.126 1 79.19 69 ASP A N 1
ATOM 499 C CA . ASP A 1 69 ? 6.445 18.891 -1.486 1 79.19 69 ASP A CA 1
ATOM 500 C C . ASP A 1 69 ? 6.727 17.422 -1.759 1 79.19 69 ASP A C 1
ATOM 502 O O . ASP A 1 69 ? 6.316 16.891 -2.791 1 79.19 69 ASP A O 1
ATOM 506 N N . PHE A 1 70 ? 7.367 16.766 -0.883 1 87.5 70 PHE A N 1
ATOM 507 C CA . PHE A 1 70 ? 7.883 15.43 -1.104 1 87.5 70 PHE A CA 1
ATOM 508 C C . PHE A 1 70 ? 6.762 14.469 -1.495 1 87.5 70 PHE A C 1
ATOM 510 O O . PHE A 1 70 ? 6.898 13.711 -2.453 1 87.5 70 PHE A O 1
ATOM 517 N N . PRO A 1 71 ? 5.555 14.469 -0.796 1 84.25 71 PRO A N 1
ATOM 518 C CA . PRO A 1 71 ? 4.512 13.516 -1.164 1 84.25 71 PRO A CA 1
ATOM 519 C C . PRO A 1 71 ? 4.027 13.688 -2.602 1 84.25 71 PRO A C 1
ATOM 521 O O . PRO A 1 71 ? 3.816 12.703 -3.311 1 84.25 71 PRO A O 1
ATOM 524 N N . GLN A 1 72 ? 3.924 14.883 -3.041 1 83.5 72 GLN A N 1
ATOM 525 C CA . GLN A 1 72 ? 3.467 15.148 -4.402 1 83.5 72 GLN A CA 1
ATOM 526 C C . GLN A 1 72 ? 4.531 14.758 -5.422 1 83.5 72 GLN A C 1
ATOM 528 O O . GLN A 1 72 ? 4.219 14.188 -6.469 1 83.5 72 GLN A O 1
ATOM 533 N N . ASN A 1 73 ? 5.781 15.102 -5.039 1 87.19 73 ASN A N 1
ATOM 534 C CA . ASN A 1 73 ? 6.879 14.711 -5.922 1 87.19 73 ASN A CA 1
ATOM 535 C C . ASN A 1 73 ? 6.984 13.195 -6.047 1 87.19 73 ASN A C 1
ATOM 537 O O . ASN A 1 73 ? 7.195 12.672 -7.141 1 87.19 73 ASN A O 1
ATOM 541 N N . PHE A 1 74 ? 6.875 12.547 -4.941 1 91.5 74 PHE A N 1
ATOM 542 C CA . PHE A 1 74 ? 6.969 11.094 -4.941 1 91.5 74 PHE A CA 1
ATOM 543 C C . PHE A 1 74 ? 5.848 10.477 -5.766 1 91.5 74 PHE A C 1
ATOM 545 O O . PHE A 1 74 ? 6.07 9.523 -6.516 1 91.5 74 PHE A O 1
ATOM 552 N N . ALA A 1 75 ? 4.602 10.977 -5.629 1 88.38 75 ALA A N 1
ATOM 553 C CA . ALA A 1 75 ? 3.457 10.492 -6.398 1 88.38 75 ALA A CA 1
ATOM 554 C C . ALA A 1 75 ? 3.66 10.734 -7.891 1 88.38 75 ALA A C 1
ATOM 556 O O . ALA A 1 75 ? 3.365 9.859 -8.711 1 88.38 75 ALA A O 1
ATOM 557 N N . TYR A 1 76 ? 4.117 11.914 -8.18 1 87.44 76 TYR A N 1
ATOM 558 C CA . TYR A 1 76 ? 4.402 12.25 -9.57 1 87.44 76 TYR A CA 1
ATOM 559 C C . TYR A 1 76 ? 5.414 11.281 -10.172 1 87.44 76 TYR A C 1
ATOM 561 O O . TYR A 1 76 ? 5.195 10.734 -11.258 1 87.44 76 TYR A O 1
ATOM 569 N N . VAL A 1 77 ? 6.516 11.102 -9.445 1 92.12 77 VAL A N 1
ATOM 570 C CA . VAL A 1 77 ? 7.574 10.211 -9.922 1 92.12 77 VAL A CA 1
ATOM 571 C C . VAL A 1 77 ? 7.031 8.797 -10.078 1 92.12 77 VAL A C 1
ATOM 573 O O . VAL A 1 77 ? 7.359 8.102 -11.039 1 92.12 77 VAL A O 1
ATOM 576 N N . SER A 1 78 ? 6.211 8.32 -9.164 1 92.44 78 SER A N 1
ATOM 577 C CA . SER A 1 78 ? 5.598 7 -9.266 1 92.44 78 SER A CA 1
ATOM 578 C C . SER A 1 78 ? 4.816 6.852 -10.57 1 92.44 78 SER A C 1
ATOM 580 O O . SER A 1 78 ? 4.945 5.844 -11.266 1 92.44 78 SER A O 1
ATOM 582 N N . GLY A 1 79 ? 3.982 7.863 -10.891 1 90.06 79 GLY A N 1
ATOM 583 C CA . GLY A 1 79 ? 3.217 7.836 -12.125 1 90.06 79 GLY A CA 1
ATOM 584 C C . GLY A 1 79 ? 4.09 7.793 -13.367 1 90.06 79 GLY A C 1
ATOM 585 O O . GLY A 1 79 ? 3.793 7.062 -14.32 1 90.06 79 GLY A O 1
ATOM 586 N N . ARG A 1 80 ? 5.137 8.508 -13.305 1 92.88 80 ARG A N 1
ATOM 587 C CA . ARG A 1 80 ? 6.027 8.578 -14.461 1 92.88 80 ARG A CA 1
ATOM 588 C C . ARG A 1 80 ? 6.801 7.273 -14.633 1 92.88 80 ARG A C 1
ATOM 590 O O . ARG A 1 80 ? 7.047 6.84 -15.758 1 92.88 80 ARG A O 1
ATOM 597 N N . LEU A 1 81 ? 7.277 6.754 -13.555 1 94 81 LEU A N 1
ATOM 598 C CA . LEU A 1 81 ? 7.957 5.465 -13.633 1 94 81 LEU A CA 1
ATOM 599 C C . LEU A 1 81 ? 7.051 4.406 -14.25 1 94 81 LEU A C 1
ATOM 601 O O . LEU A 1 81 ? 7.484 3.639 -15.117 1 94 81 LEU A O 1
ATOM 605 N N . ALA A 1 82 ? 5.805 4.352 -13.805 1 93.19 82 ALA A N 1
ATOM 606 C CA . ALA A 1 82 ? 4.844 3.389 -14.328 1 93.19 82 ALA A CA 1
ATOM 607 C C . ALA A 1 82 ? 4.629 3.594 -15.828 1 93.19 82 ALA A C 1
ATOM 609 O O . ALA A 1 82 ? 4.629 2.629 -16.594 1 93.19 82 ALA A O 1
ATOM 610 N N . ALA A 1 83 ? 4.457 4.844 -16.234 1 91.88 83 ALA A N 1
ATOM 611 C CA . ALA A 1 83 ? 4.258 5.16 -17.656 1 91.88 83 ALA A CA 1
ATOM 612 C C . ALA A 1 83 ? 5.477 4.77 -18.484 1 91.88 83 ALA A C 1
ATOM 614 O O . ALA A 1 83 ? 5.34 4.223 -19.578 1 91.88 83 ALA A O 1
ATOM 615 N N . ALA A 1 84 ? 6.621 5.039 -17.938 1 93.25 84 ALA A N 1
ATOM 616 C CA . ALA A 1 84 ? 7.863 4.715 -18.625 1 93.25 84 ALA A CA 1
ATOM 617 C C . ALA A 1 84 ? 8.023 3.205 -18.781 1 93.25 84 ALA A C 1
ATOM 619 O O . ALA A 1 84 ? 8.453 2.723 -19.828 1 93.25 84 ALA A O 1
ATOM 620 N N . ALA A 1 85 ? 7.754 2.475 -17.734 1 94.88 85 ALA A N 1
ATOM 621 C CA . ALA A 1 85 ? 7.848 1.02 -17.797 1 94.88 85 ALA A CA 1
ATOM 622 C C . ALA A 1 85 ? 6.891 0.457 -18.844 1 94.88 85 ALA A C 1
ATOM 624 O O . ALA A 1 85 ? 7.254 -0.439 -19.609 1 94.88 85 ALA A O 1
ATOM 625 N N . LYS A 1 86 ? 5.684 0.966 -18.891 1 93.31 86 LYS A N 1
ATOM 626 C CA . LYS A 1 86 ? 4.691 0.523 -19.875 1 93.31 86 LYS A CA 1
ATOM 627 C C . LYS A 1 86 ? 5.145 0.835 -21.297 1 93.31 86 LYS A C 1
ATOM 629 O O . LYS A 1 86 ? 5.066 -0.021 -22.172 1 93.31 86 LYS A O 1
ATOM 634 N N . ALA A 1 87 ? 5.633 2.002 -21.5 1 91.56 87 ALA A N 1
ATOM 635 C CA . ALA A 1 87 ? 6.082 2.43 -22.828 1 91.56 87 ALA A CA 1
ATOM 636 C C . ALA A 1 87 ? 7.348 1.686 -23.25 1 91.56 87 ALA A C 1
ATOM 638 O O . ALA A 1 87 ? 7.613 1.523 -24.438 1 91.56 87 ALA A O 1
ATOM 639 N N . GLY A 1 88 ? 8.055 1.275 -22.234 1 92.31 88 GLY A N 1
ATOM 640 C CA . GLY A 1 88 ? 9.359 0.684 -22.484 1 92.31 88 GLY A CA 1
ATOM 641 C C . GLY A 1 88 ? 9.273 -0.738 -23.016 1 92.31 88 GLY A C 1
ATOM 642 O O . GLY A 1 88 ? 10.234 -1.244 -23.609 1 92.31 88 GLY A O 1
ATOM 643 N N . VAL A 1 89 ? 8.172 -1.414 -22.688 1 91.06 89 VAL A N 1
ATOM 644 C CA . VAL A 1 89 ? 8.062 -2.76 -23.234 1 91.06 89 VAL A CA 1
ATOM 645 C C . VAL A 1 89 ? 8.023 -2.693 -24.766 1 91.06 89 VAL A C 1
ATOM 647 O O . VAL A 1 89 ? 7.133 -2.059 -25.344 1 91.06 89 VAL A O 1
ATOM 650 N N . LYS A 1 90 ? 9.086 -3.004 -25.422 1 76.19 90 LYS A N 1
ATOM 651 C CA . LYS A 1 90 ? 9.336 -2.904 -26.859 1 76.19 90 LYS A CA 1
ATOM 652 C C . LYS A 1 90 ? 8.188 -3.51 -27.656 1 76.19 90 LYS A C 1
ATOM 654 O O . LYS A 1 90 ? 7.379 -4.266 -27.125 1 76.19 90 LYS A O 1
ATOM 659 N N . ALA A 1 91 ? 8.328 -3.176 -28.844 1 70.56 91 ALA A N 1
ATOM 660 C CA . ALA A 1 91 ? 7.344 -3.666 -29.812 1 70.56 91 ALA A CA 1
ATOM 661 C C . ALA A 1 91 ? 7.277 -5.191 -29.797 1 70.56 91 ALA A C 1
ATOM 663 O O . ALA A 1 91 ? 8.305 -5.867 -29.828 1 70.56 91 ALA A O 1
ATOM 664 N N . ILE A 1 92 ? 6.148 -5.668 -29.547 1 76 92 ILE A N 1
ATOM 665 C CA . ILE A 1 92 ? 5.828 -7.086 -29.469 1 76 92 ILE A CA 1
ATOM 666 C C . ILE A 1 92 ? 5.676 -7.656 -30.875 1 76 92 ILE A C 1
ATOM 668 O O . ILE A 1 92 ? 4.844 -7.191 -31.656 1 76 92 ILE A O 1
ATOM 672 N N . PRO A 1 93 ? 6.543 -8.508 -31.188 1 75 93 PRO A N 1
ATOM 673 C CA . PRO A 1 93 ? 6.398 -9.125 -32.5 1 75 93 PRO A CA 1
ATOM 674 C C . PRO A 1 93 ? 5.023 -9.766 -32.719 1 75 93 PRO A C 1
ATOM 676 O O . PRO A 1 93 ? 4.426 -10.266 -31.75 1 75 93 PRO A O 1
ATOM 679 N N . LYS A 1 94 ? 4.469 -9.602 -33.969 1 75.5 94 LYS A N 1
ATOM 680 C CA . LYS A 1 94 ? 3.211 -10.258 -34.312 1 75.5 94 LYS A CA 1
ATOM 681 C C . LYS A 1 94 ? 3.396 -11.766 -34.469 1 75.5 94 LYS A C 1
ATOM 683 O O . LYS A 1 94 ? 4.348 -12.227 -35.094 1 75.5 94 LYS A O 1
ATOM 688 N N . MET A 1 95 ? 2.676 -12.508 -33.625 1 77.31 95 MET A N 1
ATOM 689 C CA . MET A 1 95 ? 2.705 -13.961 -33.719 1 77.31 95 MET A CA 1
ATOM 690 C C . MET A 1 95 ? 1.737 -14.453 -34.812 1 77.31 95 MET A C 1
ATOM 692 O O . MET A 1 95 ? 0.761 -13.773 -35.125 1 77.31 95 MET A O 1
ATOM 696 N N . ALA A 1 96 ? 2.168 -15.555 -35.375 1 75.69 96 ALA A N 1
ATOM 697 C CA . ALA A 1 96 ? 1.262 -16.172 -36.312 1 75.69 96 ALA A CA 1
ATOM 698 C C . ALA A 1 96 ? -0.002 -16.688 -35.625 1 75.69 96 ALA A C 1
ATOM 700 O O . ALA A 1 96 ? 0.062 -17.234 -34.531 1 75.69 96 ALA A O 1
ATOM 701 N N . GLY A 1 97 ? -1.09 -16.438 -36.188 1 81.19 97 GLY A N 1
ATOM 702 C CA . GLY A 1 97 ? -2.359 -16.906 -35.656 1 81.19 97 GLY A CA 1
ATOM 703 C C . GLY A 1 97 ? -2.967 -15.977 -34.625 1 81.19 97 GLY A C 1
ATOM 704 O O . GLY A 1 97 ? -2.555 -14.82 -34.5 1 81.19 97 GLY A O 1
ATOM 705 N N . LYS A 1 98 ? -3.982 -16.484 -34.031 1 85.56 98 LYS A N 1
ATOM 706 C CA . LYS A 1 98 ? -4.656 -15.711 -33 1 85.56 98 LYS A CA 1
ATOM 707 C C . LYS A 1 98 ? -3.799 -15.617 -31.75 1 85.56 98 LYS A C 1
ATOM 709 O O . LYS A 1 98 ? -3.314 -16.625 -31.234 1 85.56 98 LYS A O 1
ATOM 714 N N . THR A 1 99 ? -3.43 -14.492 -31.359 1 86.12 99 THR A N 1
ATOM 715 C CA . THR A 1 99 ? -2.529 -14.234 -30.25 1 86.12 99 THR A CA 1
ATOM 716 C C . THR A 1 99 ? -3.299 -13.688 -29.047 1 86.12 99 THR A C 1
ATOM 718 O O . THR A 1 99 ? -4.195 -12.859 -29.203 1 86.12 99 THR A O 1
ATOM 721 N N . ILE A 1 100 ? -3.002 -14.289 -27.875 1 85.62 100 ILE A N 1
ATOM 722 C CA . ILE A 1 100 ? -3.492 -13.719 -26.625 1 85.62 100 ILE A CA 1
ATOM 723 C C . ILE A 1 100 ? -2.426 -12.805 -26.016 1 85.62 100 ILE A C 1
ATOM 725 O O . ILE A 1 100 ? -1.233 -13.117 -26.062 1 85.62 100 ILE A O 1
ATOM 729 N N . THR A 1 101 ? -2.834 -11.688 -25.578 1 88.31 101 THR A N 1
ATOM 730 C CA . THR A 1 101 ? -1.945 -10.742 -24.906 1 88.31 101 THR A CA 1
ATOM 731 C C . THR A 1 101 ? -2.488 -10.359 -23.531 1 88.31 101 THR A C 1
ATOM 733 O O . THR A 1 101 ? -3.658 -9.992 -23.406 1 88.31 101 THR A O 1
ATOM 736 N N . ILE A 1 102 ? -1.691 -10.586 -22.516 1 88 102 ILE A N 1
ATOM 737 C CA . ILE A 1 102 ? -1.986 -10.156 -21.141 1 88 102 ILE A CA 1
ATOM 738 C C . ILE A 1 102 ? -0.917 -9.18 -20.672 1 88 102 ILE A C 1
ATOM 740 O O . ILE A 1 102 ? 0.28 -9.453 -20.781 1 88 102 ILE A O 1
ATOM 744 N N . ASP A 1 103 ? -1.214 -7.973 -20.266 1 91.31 103 ASP A N 1
ATOM 745 C CA . ASP A 1 103 ? -0.214 -7.043 -19.75 1 91.31 103 ASP A CA 1
ATOM 746 C C . ASP A 1 103 ? -0.647 -6.461 -18.406 1 91.31 103 ASP A C 1
ATOM 748 O O . ASP A 1 103 ? -1.842 -6.398 -18.094 1 91.31 103 ASP A O 1
ATOM 752 N N . ASP A 1 104 ? 0.188 -6.184 -17.594 1 91.62 104 ASP A N 1
ATOM 753 C CA . ASP A 1 104 ? -0.017 -5.559 -16.297 1 91.62 104 ASP A CA 1
ATOM 754 C C . ASP A 1 104 ? 1.245 -4.84 -15.82 1 91.62 104 ASP A C 1
ATOM 756 O O . ASP A 1 104 ? 2.336 -5.086 -16.344 1 91.62 104 ASP A O 1
ATOM 760 N N . GLY A 1 105 ? 1.019 -3.865 -14.898 1 92.81 105 GLY A N 1
ATOM 761 C CA . GLY A 1 105 ? 2.131 -3.113 -14.344 1 92.81 105 GLY A CA 1
ATOM 762 C C . GLY A 1 105 ? 2.111 -3.051 -12.828 1 92.81 105 GLY A C 1
ATOM 763 O O . GLY A 1 105 ? 1.084 -3.322 -12.203 1 92.81 105 GLY A O 1
ATOM 764 N N . LEU A 1 106 ? 3.256 -2.727 -12.32 1 91.56 106 LEU A N 1
ATOM 765 C CA . LEU A 1 106 ? 3.488 -2.58 -10.883 1 91.56 106 LEU A CA 1
ATOM 766 C C . LEU A 1 106 ? 4.418 -1.404 -10.602 1 91.56 106 LEU A C 1
ATOM 768 O O . LEU A 1 106 ? 5.422 -1.22 -11.297 1 91.56 106 LEU A O 1
ATOM 772 N N . VAL A 1 107 ? 4.008 -0.535 -9.664 1 92.75 107 VAL A N 1
ATOM 773 C CA . VAL A 1 107 ? 4.871 0.544 -9.195 1 92.75 107 VAL A CA 1
ATOM 774 C C . VAL A 1 107 ? 4.922 0.543 -7.672 1 92.75 107 VAL A C 1
ATOM 776 O O . VAL A 1 107 ? 3.9 0.33 -7.012 1 92.75 107 VAL A O 1
ATOM 779 N N . GLY A 1 108 ? 6.102 0.615 -7.141 1 92.44 108 GLY A N 1
ATOM 780 C CA . GLY A 1 108 ? 6.246 0.588 -5.695 1 92.44 108 GLY A CA 1
ATOM 781 C C . GLY A 1 108 ? 7.668 0.855 -5.23 1 92.44 108 GLY A C 1
ATOM 782 O O . GLY A 1 108 ? 8.469 1.429 -5.973 1 92.44 108 GLY A O 1
ATOM 783 N N . LEU A 1 109 ? 7.906 0.624 -3.941 1 94.19 109 LEU A N 1
ATOM 784 C CA . LEU A 1 109 ? 9.188 0.867 -3.285 1 94.19 109 LEU A CA 1
ATOM 785 C C . LEU A 1 109 ? 9.742 -0.419 -2.682 1 94.19 109 LEU A C 1
ATOM 787 O O . LEU A 1 109 ? 9.133 -0.993 -1.772 1 94.19 109 LEU A O 1
ATOM 791 N N . TRP A 1 110 ? 10.836 -0.956 -3.266 1 93.5 110 TRP A N 1
ATOM 792 C CA . TRP A 1 110 ? 11.555 -2.018 -2.566 1 93.5 110 TRP A CA 1
ATOM 793 C C . TRP A 1 110 ? 12.398 -1.451 -1.43 1 93.5 110 TRP A C 1
ATOM 795 O O . TRP A 1 110 ? 13.281 -0.624 -1.657 1 93.5 110 TRP A O 1
ATOM 805 N N . THR A 1 111 ? 12.172 -1.851 -0.21 1 91.81 111 THR A N 1
ATOM 806 C CA . THR A 1 111 ? 12.789 -1.26 0.972 1 91.81 111 THR A CA 1
ATOM 807 C C . THR A 1 111 ? 14.18 -1.856 1.213 1 91.81 111 THR A C 1
ATOM 809 O O . THR A 1 111 ? 15 -1.266 1.916 1 91.81 111 THR A O 1
ATOM 812 N N . ASP A 1 112 ? 14.492 -3.033 0.6 1 88.06 112 ASP A N 1
ATOM 813 C CA . ASP A 1 112 ? 15.789 -3.699 0.717 1 88.06 112 ASP A CA 1
ATOM 814 C C . ASP A 1 112 ? 16.156 -4.43 -0.574 1 88.06 112 ASP A C 1
ATOM 816 O O . ASP A 1 112 ? 16.234 -5.66 -0.597 1 88.06 112 ASP A O 1
ATOM 820 N N . PRO A 1 113 ? 16.422 -3.6 -1.575 1 90.19 113 PRO A N 1
ATOM 821 C CA . PRO A 1 113 ? 16.797 -4.23 -2.842 1 90.19 113 PRO A CA 1
ATOM 822 C C . PRO A 1 113 ? 18.203 -4.859 -2.799 1 90.19 113 PRO A C 1
ATOM 824 O O . PRO A 1 113 ? 19.156 -4.203 -2.402 1 90.19 113 PRO A O 1
ATOM 827 N N . THR A 1 114 ? 18.312 -6.156 -3.145 1 87.06 114 THR A N 1
ATOM 828 C CA . THR A 1 114 ? 19.609 -6.809 -3.064 1 87.06 114 THR A CA 1
ATOM 829 C C . THR A 1 114 ? 20 -7.398 -4.414 1 87.06 114 THR A C 1
ATOM 831 O O . THR A 1 114 ? 21.078 -8 -4.551 1 87.06 114 THR A O 1
ATOM 834 N N . GLY A 1 115 ? 19.156 -7.215 -5.387 1 91.38 115 GLY A N 1
ATOM 835 C CA . GLY A 1 115 ? 19.484 -7.617 -6.746 1 91.38 115 GLY A CA 1
ATOM 836 C C . GLY A 1 115 ? 19.672 -9.117 -6.895 1 91.38 115 GLY A C 1
ATOM 837 O O . GLY A 1 115 ? 18.781 -9.898 -6.555 1 91.38 115 GLY A O 1
ATOM 838 N N . LEU A 1 116 ? 20.859 -9.453 -7.461 1 91.44 116 LEU A N 1
ATOM 839 C CA . LEU A 1 116 ? 21.172 -10.859 -7.691 1 91.44 116 LEU A CA 1
ATOM 840 C C . LEU A 1 116 ? 22.109 -11.391 -6.613 1 91.44 116 LEU A C 1
ATOM 842 O O . LEU A 1 116 ? 22.969 -10.664 -6.125 1 91.44 116 LEU A O 1
ATOM 846 N N . SER A 1 117 ? 21.859 -12.609 -6.266 1 86.31 117 SER A N 1
ATOM 847 C CA . SER A 1 117 ? 22.812 -13.305 -5.402 1 86.31 117 SER A CA 1
ATOM 848 C C . SER A 1 117 ? 24.078 -13.656 -6.152 1 86.31 117 SER A C 1
ATOM 850 O O . SER A 1 117 ? 24.203 -13.398 -7.355 1 86.31 117 SER A O 1
ATOM 852 N N . PHE A 1 118 ? 25.047 -14.234 -5.434 1 84.12 118 PHE A N 1
ATOM 853 C CA . PHE A 1 118 ? 26.359 -14.578 -5.988 1 84.12 118 PHE A CA 1
ATOM 854 C C . PHE A 1 118 ? 26.219 -15.602 -7.105 1 84.12 118 PHE A C 1
ATOM 856 O O . PHE A 1 118 ? 27.031 -15.648 -8.031 1 84.12 118 PHE A O 1
ATOM 863 N N . ASP A 1 119 ? 25.094 -16.391 -7.113 1 87.44 119 ASP A N 1
ATOM 864 C CA . ASP A 1 119 ? 24.859 -17.406 -8.133 1 87.44 119 ASP A CA 1
ATOM 865 C C . ASP A 1 119 ? 24.047 -16.844 -9.297 1 87.44 119 ASP A C 1
ATOM 867 O O . ASP A 1 119 ? 23.594 -17.594 -10.172 1 87.44 119 ASP A O 1
ATOM 871 N N . GLY A 1 120 ? 23.859 -15.562 -9.281 1 90.19 120 GLY A N 1
ATOM 872 C CA . GLY A 1 120 ? 23.203 -14.906 -10.398 1 90.19 120 GLY A CA 1
ATOM 873 C C . GLY A 1 120 ? 21.688 -15.008 -10.336 1 90.19 120 GLY A C 1
ATOM 874 O O . GLY A 1 120 ? 21 -14.727 -11.328 1 90.19 120 GLY A O 1
ATOM 875 N N . LYS A 1 121 ? 21.141 -15.414 -9.227 1 92.31 121 LYS A N 1
ATOM 876 C CA . LYS A 1 121 ? 19.703 -15.5 -9.031 1 92.31 121 LYS A CA 1
ATOM 877 C C . LYS A 1 121 ? 19.156 -14.273 -8.305 1 92.31 121 LYS A C 1
ATOM 879 O O . LYS A 1 121 ? 19.859 -13.688 -7.465 1 92.31 121 LYS A O 1
ATOM 884 N N . PRO A 1 122 ? 17.938 -13.867 -8.703 1 93.44 122 PRO A N 1
ATOM 885 C CA . PRO A 1 122 ? 17.359 -12.789 -7.906 1 93.44 122 PRO A CA 1
ATOM 886 C C . PRO A 1 122 ? 17.359 -13.086 -6.406 1 93.44 122 PRO A C 1
ATOM 888 O O . PRO A 1 122 ? 17.266 -14.25 -6.008 1 93.44 122 PRO A O 1
ATOM 891 N N . SER A 1 123 ? 17.578 -12.055 -5.629 1 89.94 123 SER A N 1
ATOM 892 C CA . SER A 1 123 ? 17.438 -12.258 -4.191 1 89.94 123 SER A CA 1
ATOM 893 C C . SER A 1 123 ? 16.094 -12.898 -3.855 1 89.94 123 SER A C 1
ATOM 895 O O . SER A 1 123 ? 15.133 -12.789 -4.625 1 89.94 123 SER A O 1
ATOM 897 N N . THR A 1 124 ? 16.016 -13.578 -2.684 1 87.69 124 THR A N 1
ATOM 898 C CA . THR A 1 124 ? 14.812 -14.281 -2.277 1 87.69 124 THR A CA 1
ATOM 899 C C . THR A 1 124 ? 13.617 -13.328 -2.242 1 87.69 124 THR A C 1
ATOM 901 O O . THR A 1 124 ? 12.547 -13.648 -2.764 1 87.69 124 THR A O 1
ATOM 904 N N . SER A 1 125 ? 13.812 -12.164 -1.68 1 87.06 125 SER A N 1
ATOM 905 C CA . SER A 1 125 ? 12.711 -11.211 -1.542 1 87.06 125 SER A CA 1
ATOM 906 C C . SER A 1 125 ? 12.258 -10.695 -2.9 1 87.06 125 SER A C 1
ATOM 908 O O . SER A 1 125 ? 11.055 -10.602 -3.162 1 87.06 125 SER A O 1
ATOM 910 N N . MET A 1 126 ? 13.195 -10.32 -3.762 1 91.75 126 MET A N 1
ATOM 911 C CA . MET A 1 126 ? 12.828 -9.781 -5.066 1 91.75 126 MET A CA 1
ATOM 912 C C . MET A 1 126 ? 12.227 -10.867 -5.953 1 91.75 126 MET A C 1
ATOM 914 O O . MET A 1 126 ? 11.312 -10.594 -6.734 1 91.75 126 MET A O 1
ATOM 918 N N . TYR A 1 127 ? 12.719 -12.086 -5.773 1 93 127 TYR A N 1
ATOM 919 C CA . TYR A 1 127 ? 12.117 -13.219 -6.477 1 93 127 TYR A CA 1
ATOM 920 C C . TYR A 1 127 ? 10.68 -13.43 -6.035 1 93 127 TYR A C 1
ATOM 922 O O . TYR A 1 127 ? 9.789 -13.617 -6.871 1 93 127 TYR A O 1
ATOM 930 N N . GLN A 1 128 ? 10.43 -13.422 -4.742 1 90 128 GLN A N 1
ATOM 931 C CA . GLN A 1 128 ? 9.094 -13.648 -4.207 1 90 128 GLN A CA 1
ATOM 932 C C . GLN A 1 128 ? 8.133 -12.539 -4.645 1 90 128 GLN A C 1
ATOM 934 O O . GLN A 1 128 ? 6.988 -12.812 -5.008 1 90 128 GLN A O 1
ATOM 939 N N . ASP A 1 129 ? 8.578 -11.312 -4.637 1 91.06 129 ASP A N 1
ATOM 940 C CA . ASP A 1 129 ? 7.738 -10.195 -5.055 1 91.06 129 ASP A CA 1
ATOM 941 C C . ASP A 1 129 ? 7.375 -10.305 -6.535 1 91.06 129 ASP A C 1
ATOM 943 O O . ASP A 1 129 ? 6.219 -10.102 -6.91 1 91.06 129 ASP A O 1
ATOM 947 N N . LEU A 1 130 ? 8.375 -10.586 -7.352 1 93.25 130 LEU A N 1
ATOM 948 C CA . LEU A 1 130 ? 8.125 -10.742 -8.781 1 93.25 130 LEU A CA 1
ATOM 949 C C . LEU A 1 130 ? 7.191 -11.922 -9.039 1 93.25 130 LEU A C 1
ATOM 951 O O . LEU A 1 130 ? 6.312 -11.852 -9.898 1 93.25 130 LEU A O 1
ATOM 955 N N . SER A 1 131 ? 7.414 -13.031 -8.328 1 91.81 131 SER A N 1
ATOM 956 C CA . SER A 1 131 ? 6.555 -14.203 -8.453 1 91.81 131 SER A CA 1
ATOM 957 C C . SER A 1 131 ? 5.109 -13.867 -8.094 1 91.81 131 SER A C 1
ATOM 959 O O . SER A 1 131 ? 4.176 -14.336 -8.75 1 91.81 131 SER A O 1
ATOM 961 N N . ALA A 1 132 ? 4.953 -13.125 -7.027 1 88.75 132 ALA A N 1
ATOM 962 C CA . ALA A 1 132 ? 3.615 -12.711 -6.613 1 88.75 132 ALA A CA 1
ATOM 963 C C . ALA A 1 132 ? 2.953 -11.852 -7.688 1 88.75 132 ALA A C 1
ATOM 965 O O . ALA A 1 132 ? 1.791 -12.062 -8.031 1 88.75 132 ALA A O 1
ATOM 966 N N . PHE A 1 133 ? 3.693 -10.93 -8.203 1 91.56 133 PHE A N 1
ATOM 967 C CA . PHE A 1 133 ? 3.176 -10.055 -9.25 1 91.56 133 PHE A CA 1
ATOM 968 C C . PHE A 1 133 ? 2.74 -10.875 -10.461 1 91.56 133 PHE A C 1
ATOM 970 O O . PHE A 1 133 ? 1.596 -10.766 -10.906 1 91.56 133 PHE A O 1
ATOM 977 N N . MET A 1 134 ? 3.559 -11.703 -10.953 1 90.69 134 MET A N 1
ATOM 978 C CA . MET A 1 134 ? 3.248 -12.516 -12.125 1 90.69 134 MET A CA 1
ATOM 979 C C . MET A 1 134 ? 2.09 -13.461 -11.836 1 90.69 134 MET A C 1
ATOM 981 O O . MET A 1 134 ? 1.277 -13.742 -12.719 1 90.69 134 MET A O 1
ATOM 985 N N . GLY A 1 135 ? 2.09 -13.969 -10.656 1 87.12 135 GLY A N 1
ATOM 986 C CA . GLY A 1 135 ? 0.986 -14.828 -10.25 1 87.12 135 GLY A CA 1
ATOM 987 C C . GLY A 1 135 ? -0.366 -14.148 -10.352 1 87.12 135 GLY A C 1
ATOM 988 O O . GLY A 1 135 ? -1.37 -14.789 -10.664 1 87.12 135 GLY A O 1
ATOM 989 N N . THR A 1 136 ? -0.421 -12.844 -10.102 1 85.62 136 THR A N 1
ATOM 990 C CA . THR A 1 136 ? -1.687 -12.117 -10.141 1 85.62 136 THR A CA 1
ATOM 991 C C . THR A 1 136 ? -2.145 -11.906 -11.586 1 85.62 136 THR A C 1
ATOM 993 O O . THR A 1 136 ? -3.299 -11.555 -11.828 1 85.62 1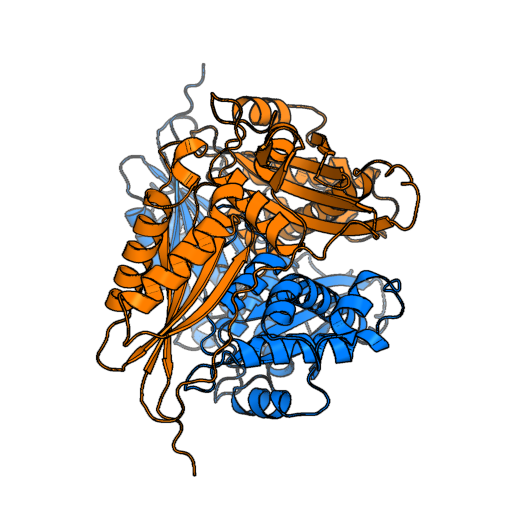36 THR A O 1
ATOM 996 N N . MET A 1 137 ? -1.27 -12.156 -12.586 1 85.62 137 MET A N 1
ATOM 997 C CA . MET A 1 137 ? -1.584 -11.938 -14 1 85.62 137 MET A CA 1
ATOM 998 C C . MET A 1 137 ? -2.229 -13.18 -14.609 1 85.62 137 MET A C 1
ATOM 1000 O O . MET A 1 137 ? -2.734 -13.133 -15.727 1 85.62 137 MET A O 1
ATOM 1004 N N . SER A 1 138 ? -2.193 -14.305 -13.914 1 79.44 138 SER A N 1
ATOM 1005 C CA . SER A 1 138 ? -2.717 -15.578 -14.398 1 79.44 138 SER A CA 1
ATOM 1006 C C . SER A 1 138 ? -2.006 -16.016 -15.68 1 79.44 138 SER A C 1
ATOM 1008 O O . SER A 1 138 ? -2.654 -16.406 -16.656 1 79.44 138 SER A O 1
ATOM 1010 N N . ILE A 1 139 ? -0.729 -15.875 -15.711 1 84.44 139 ILE A N 1
ATOM 1011 C CA . ILE A 1 139 ? 0.123 -16.344 -16.797 1 84.44 139 ILE A CA 1
ATOM 1012 C C . ILE A 1 139 ? 0.992 -17.5 -16.312 1 84.44 139 ILE A C 1
ATOM 1014 O O . ILE A 1 139 ? 1.205 -17.656 -15.117 1 84.44 139 ILE A O 1
ATOM 1018 N N . PRO A 1 140 ? 1.483 -18.312 -17.25 1 87.06 140 PRO A N 1
ATOM 1019 C CA . PRO A 1 140 ? 2.42 -19.344 -16.812 1 87.06 140 PRO A CA 1
ATOM 1020 C C . PRO A 1 140 ? 3.709 -18.766 -16.234 1 87.06 140 PRO A C 1
ATOM 1022 O O . PRO A 1 140 ? 4.348 -17.922 -16.859 1 87.06 140 PRO A O 1
ATOM 1025 N N . VAL A 1 141 ? 4.043 -19.25 -15.023 1 91.94 141 VAL A N 1
ATOM 1026 C CA . VAL A 1 141 ? 5.23 -18.703 -14.375 1 91.94 141 VAL A CA 1
ATOM 1027 C C . VAL A 1 141 ? 6.363 -19.719 -14.438 1 91.94 141 VAL A C 1
ATOM 1029 O O . VAL A 1 141 ? 7.465 -19.469 -13.945 1 91.94 141 VAL A O 1
ATOM 1032 N N . PHE A 1 142 ? 6.145 -20.859 -15 1 91.5 142 PHE A N 1
ATOM 1033 C CA . PHE A 1 142 ? 7.137 -21.875 -15.336 1 91.5 142 PHE A CA 1
ATOM 1034 C C . PHE A 1 142 ? 6.648 -22.75 -16.484 1 91.5 142 PHE A C 1
ATOM 1036 O O . PHE A 1 142 ? 5.469 -22.719 -16.828 1 91.5 142 PHE A O 1
ATOM 1043 N N . TRP A 1 143 ? 7.551 -23.531 -17.109 1 90.75 143 TRP A N 1
ATOM 1044 C CA . TRP A 1 143 ? 7.176 -24.438 -18.188 1 90.75 143 TRP A CA 1
ATOM 1045 C C . TRP A 1 143 ? 8.25 -25.5 -18.406 1 90.75 143 TRP A C 1
ATOM 1047 O O . TRP A 1 143 ? 9.375 -25.359 -17.906 1 90.75 143 TRP A O 1
ATOM 1057 N N . THR A 1 144 ? 7.879 -26.594 -18.953 1 89.5 144 THR A N 1
ATOM 1058 C CA . THR A 1 144 ? 8.789 -27.688 -19.281 1 89.5 144 THR A CA 1
ATOM 1059 C C . THR A 1 144 ? 9 -27.781 -20.797 1 89.5 144 THR A C 1
ATOM 1061 O O . THR A 1 144 ? 8.031 -27.859 -21.562 1 89.5 144 THR A O 1
ATOM 1064 N N . ASP A 1 145 ? 10.242 -27.781 -21.141 1 91.62 145 ASP A N 1
ATOM 1065 C CA . ASP A 1 145 ? 10.516 -27.828 -22.578 1 91.62 145 ASP A CA 1
ATOM 1066 C C . ASP A 1 145 ? 10.469 -29.266 -23.109 1 91.62 145 ASP A C 1
ATOM 1068 O O . ASP A 1 145 ? 10.18 -30.188 -22.359 1 91.62 145 ASP A O 1
ATOM 1072 N N . GLY A 1 146 ? 10.594 -29.422 -24.469 1 90.12 146 GLY A N 1
ATOM 1073 C CA . GLY A 1 146 ? 10.469 -30.719 -25.125 1 90.12 146 GLY A CA 1
ATOM 1074 C C . GLY A 1 146 ? 11.477 -31.734 -24.609 1 90.12 146 GLY A C 1
ATOM 1075 O O . GLY A 1 146 ? 11.258 -32.938 -24.703 1 90.12 146 GLY A O 1
ATOM 1076 N N . SER A 1 147 ? 12.555 -31.328 -24.031 1 92.94 147 SER A N 1
ATOM 1077 C CA . SER A 1 147 ? 13.602 -32.188 -23.516 1 92.94 147 SER A CA 1
ATOM 1078 C C . SER A 1 147 ? 13.336 -32.594 -22.062 1 92.94 147 SER A C 1
ATOM 1080 O O . SER A 1 147 ? 14.094 -33.375 -21.469 1 92.94 147 SER A O 1
ATOM 1082 N N . GLY A 1 148 ? 12.32 -31.969 -21.438 1 90.19 148 GLY A N 1
ATOM 1083 C CA . GLY A 1 148 ? 11.969 -32.312 -20.062 1 90.19 148 GLY A CA 1
ATOM 1084 C C . GLY A 1 148 ? 12.547 -31.359 -19.047 1 90.19 148 GLY A C 1
ATOM 1085 O O . GLY A 1 148 ? 12.352 -31.531 -17.828 1 90.19 148 GLY A O 1
ATOM 1086 N N . VAL A 1 149 ? 13.219 -30.359 -19.531 1 91.62 149 VAL A N 1
ATOM 1087 C CA . VAL A 1 149 ? 13.805 -29.375 -18.625 1 91.62 149 VAL A CA 1
ATOM 1088 C C . VAL A 1 149 ? 12.742 -28.375 -18.188 1 91.62 149 VAL A C 1
ATOM 1090 O O . VAL A 1 149 ? 12.008 -27.828 -19.016 1 91.62 149 VAL A O 1
ATOM 1093 N N . VAL A 1 150 ? 12.633 -28.156 -16.844 1 90.31 150 VAL A N 1
ATOM 1094 C CA . VAL A 1 150 ? 11.688 -27.188 -16.281 1 90.31 150 VAL A CA 1
ATOM 1095 C C . VAL A 1 150 ? 12.32 -25.797 -16.25 1 90.31 150 VAL A C 1
ATOM 1097 O O . VAL A 1 150 ? 13.414 -25.625 -15.695 1 90.31 150 VAL A O 1
ATOM 1100 N N . HIS A 1 151 ? 11.656 -24.828 -16.828 1 93.44 151 HIS A N 1
ATOM 1101 C CA . HIS A 1 151 ? 12.102 -23.438 -16.859 1 93.44 151 HIS A CA 1
ATOM 1102 C C . HIS A 1 151 ? 11.305 -22.578 -15.867 1 93.44 151 HIS A C 1
ATOM 1104 O O . HIS A 1 151 ? 10.07 -22.562 -15.906 1 93.44 151 HIS A O 1
ATOM 1110 N N . ASP A 1 152 ? 12 -22 -14.977 1 94.62 152 ASP A N 1
ATOM 1111 C CA . ASP A 1 152 ? 11.445 -21.047 -14.016 1 94.62 152 ASP A CA 1
ATOM 1112 C C . ASP A 1 152 ? 11.406 -19.641 -14.609 1 94.62 152 ASP A C 1
ATOM 1114 O O . ASP A 1 152 ? 12.406 -18.906 -14.562 1 94.62 152 ASP A O 1
ATOM 1118 N N . THR A 1 153 ? 10.234 -19.25 -15.141 1 95 153 THR A N 1
ATOM 1119 C CA . THR A 1 153 ? 10.102 -18 -15.875 1 95 153 THR A CA 1
ATOM 1120 C C . THR A 1 153 ? 10.406 -16.812 -14.977 1 95 153 THR A C 1
ATOM 1122 O O . THR A 1 153 ? 10.969 -15.812 -15.422 1 95 153 THR A O 1
ATOM 1125 N N . VAL A 1 154 ? 10.031 -16.891 -13.656 1 95.31 154 VAL A N 1
ATOM 1126 C CA . VAL A 1 154 ? 10.281 -15.805 -12.703 1 95.31 154 VAL A CA 1
ATOM 1127 C C . VAL A 1 154 ? 11.789 -15.609 -12.531 1 95.31 154 VAL A C 1
ATOM 1129 O O . VAL A 1 154 ? 12.273 -14.477 -12.547 1 95.31 154 VAL A O 1
ATOM 1132 N N . ASN A 1 155 ? 12.461 -16.719 -12.344 1 96 155 ASN A N 1
ATOM 1133 C CA . ASN A 1 155 ? 13.914 -16.641 -12.234 1 96 155 ASN A CA 1
ATOM 1134 C C . ASN A 1 155 ? 14.547 -16.109 -13.516 1 96 155 ASN A C 1
ATOM 1136 O O . ASN A 1 155 ? 15.422 -15.25 -13.477 1 96 155 ASN A O 1
ATOM 1140 N N . ASP A 1 156 ? 14.062 -16.641 -14.664 1 97.25 156 ASP A N 1
ATOM 1141 C CA . ASP A 1 156 ? 14.656 -16.297 -15.953 1 97.25 156 ASP A CA 1
ATOM 1142 C C . ASP A 1 156 ? 14.523 -14.805 -16.234 1 97.25 156 ASP A C 1
ATOM 1144 O O . ASP A 1 156 ? 15.5 -14.148 -16.594 1 97.25 156 ASP A O 1
ATOM 1148 N N . ILE A 1 157 ? 13.375 -14.312 -16.078 1 97.44 157 ILE A N 1
ATOM 1149 C CA . ILE A 1 157 ? 13.164 -12.906 -16.406 1 97.44 157 ILE A CA 1
ATOM 1150 C C . ILE A 1 157 ? 13.75 -12.023 -15.305 1 97.44 157 ILE A C 1
ATOM 1152 O O . ILE A 1 157 ? 14.258 -10.938 -15.586 1 97.44 157 ILE A O 1
ATOM 1156 N N . GLY A 1 158 ? 13.703 -12.445 -14.031 1 97.62 158 GLY A N 1
ATOM 1157 C CA . GLY A 1 158 ? 14.25 -11.695 -12.906 1 97.62 158 GLY A CA 1
ATOM 1158 C C . GLY A 1 158 ? 15.758 -11.508 -12.992 1 97.62 158 GLY A C 1
ATOM 1159 O O . GLY A 1 158 ? 16.281 -10.477 -12.578 1 97.62 158 GLY A O 1
ATOM 1160 N N . GLN A 1 159 ? 16.438 -12.555 -13.5 1 97.38 159 GLN A N 1
ATOM 1161 C CA . GLN A 1 159 ? 17.891 -12.461 -13.648 1 97.38 159 GLN A CA 1
ATOM 1162 C C . GLN A 1 159 ? 18.266 -11.281 -14.539 1 97.38 159 GLN A C 1
ATOM 1164 O O . GLN A 1 159 ? 19.281 -10.625 -14.305 1 97.38 159 GLN A O 1
ATOM 1169 N N . ILE A 1 160 ? 17.469 -11.016 -15.531 1 97.44 160 ILE A N 1
ATOM 1170 C CA . ILE A 1 160 ? 17.734 -9.906 -16.438 1 97.44 160 ILE A CA 1
ATOM 1171 C C . ILE A 1 160 ? 17.312 -8.594 -15.797 1 97.44 160 ILE A C 1
ATOM 1173 O O . ILE A 1 160 ? 18.094 -7.641 -15.734 1 97.44 160 ILE A O 1
ATOM 1177 N N . LEU A 1 161 ? 16.125 -8.523 -15.266 1 97.38 161 LEU A N 1
ATOM 1178 C CA . LEU A 1 161 ? 15.531 -7.297 -14.742 1 97.38 161 LEU A CA 1
ATOM 1179 C C . LEU A 1 161 ? 16.359 -6.746 -13.578 1 97.38 161 LEU A C 1
ATOM 1181 O O . LEU A 1 161 ? 16.438 -5.531 -13.398 1 97.38 161 LEU A O 1
ATOM 1185 N N . PHE A 1 162 ? 16.953 -7.676 -12.797 1 97.06 162 PHE A N 1
ATOM 1186 C CA . PHE A 1 162 ? 17.578 -7.238 -11.547 1 97.06 162 PHE A CA 1
ATOM 1187 C C . PHE A 1 162 ? 19.094 -7.316 -11.641 1 97.06 162 PHE A C 1
ATOM 1189 O O . PHE A 1 162 ? 19.781 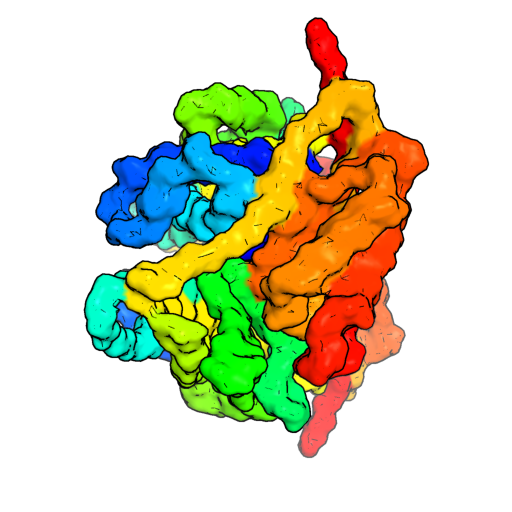-7.18 -10.633 1 97.06 162 PHE A O 1
ATOM 1196 N N . ALA A 1 163 ? 19.703 -7.492 -12.797 1 94.56 163 ALA A N 1
ATOM 1197 C CA . ALA A 1 163 ? 21.141 -7.68 -13 1 94.56 163 ALA A CA 1
ATOM 1198 C C . ALA A 1 163 ? 21.938 -6.473 -12.5 1 94.56 163 ALA A C 1
ATOM 1200 O O . ALA A 1 163 ? 23.047 -6.621 -11.984 1 94.56 163 ALA A O 1
ATOM 1201 N N . ASN A 1 164 ? 21.422 -5.281 -12.562 1 91.62 164 ASN A N 1
ATOM 1202 C CA . ASN A 1 164 ? 22.125 -4.066 -12.18 1 91.62 164 ASN A CA 1
ATOM 1203 C C . ASN A 1 164 ? 21.469 -3.383 -10.984 1 91.62 164 ASN A C 1
ATOM 1205 O O . ASN A 1 164 ? 21.469 -2.154 -10.891 1 91.62 164 ASN A O 1
ATOM 1209 N N . SER A 1 165 ? 20.906 -4.211 -10.133 1 91.31 165 SER A N 1
ATOM 1210 C CA . SER A 1 165 ? 20.203 -3.619 -9 1 91.31 165 SER A CA 1
ATOM 1211 C C . SER A 1 165 ? 20.859 -3.992 -7.68 1 91.31 165 SER A C 1
ATOM 1213 O O . SER A 1 165 ? 20.219 -3.953 -6.629 1 91.31 165 SER A O 1
ATOM 1215 N N . GLY A 1 166 ? 22.109 -4.457 -7.73 1 89.56 166 GLY A N 1
ATOM 1216 C CA . GLY A 1 166 ? 22.875 -4.656 -6.512 1 89.56 166 GLY A CA 1
ATOM 1217 C C . GLY A 1 166 ? 23.312 -3.359 -5.867 1 89.56 166 GLY A C 1
ATOM 1218 O O . GLY A 1 166 ? 23.234 -2.293 -6.48 1 89.56 166 GLY A O 1
ATOM 1219 N N . SER A 1 167 ? 23.875 -3.469 -4.672 1 88.31 167 SER A N 1
ATOM 1220 C CA . SER A 1 167 ? 24.219 -2.297 -3.877 1 88.31 167 SER A CA 1
ATOM 1221 C C . SER A 1 167 ? 25.234 -1.42 -4.598 1 88.31 167 SER A C 1
ATOM 1223 O O . SER A 1 167 ? 25.094 -0.196 -4.633 1 88.31 167 SER A O 1
ATOM 1225 N N . GLN A 1 168 ? 26.25 -2.008 -5.211 1 88.5 168 GLN A N 1
ATOM 1226 C CA . GLN A 1 168 ? 27.297 -1.244 -5.902 1 88.5 168 GLN A CA 1
ATOM 1227 C C . GLN A 1 168 ? 26.734 -0.575 -7.152 1 88.5 168 GLN A C 1
ATOM 1229 O O . GLN A 1 168 ? 27.047 0.584 -7.438 1 88.5 168 GLN A O 1
ATOM 1234 N N . ASP A 1 169 ? 25.953 -1.337 -7.883 1 92.06 169 ASP A N 1
ATOM 1235 C CA . ASP A 1 169 ? 25.328 -0.793 -9.086 1 92.06 169 ASP A CA 1
ATOM 1236 C C . ASP A 1 169 ? 24.422 0.394 -8.75 1 92.06 169 ASP A C 1
ATOM 1238 O O . ASP A 1 169 ? 24.438 1.401 -9.461 1 92.06 169 ASP A O 1
ATOM 1242 N N . LEU A 1 170 ? 23.703 0.257 -7.711 1 92.81 170 LEU A N 1
ATOM 1243 C CA . LEU A 1 170 ? 22.75 1.299 -7.32 1 92.81 170 LEU A CA 1
ATOM 1244 C C . LEU A 1 170 ? 23.484 2.545 -6.84 1 92.81 170 LEU A C 1
ATOM 1246 O O . LEU A 1 170 ? 23.047 3.668 -7.098 1 92.81 170 LEU A O 1
ATOM 1250 N N . ALA A 1 171 ? 24.578 2.354 -6.129 1 89.25 171 ALA A N 1
ATOM 1251 C CA . ALA A 1 171 ? 25.391 3.492 -5.691 1 89.25 171 ALA A CA 1
ATOM 1252 C C . ALA A 1 171 ? 25.938 4.266 -6.883 1 89.25 171 ALA A C 1
ATOM 1254 O O . ALA A 1 171 ? 25.953 5.5 -6.879 1 89.25 171 ALA A O 1
ATOM 1255 N N . GLU A 1 172 ? 26.391 3.547 -7.891 1 91.38 172 GLU A N 1
ATOM 1256 C CA . GLU A 1 172 ? 26.906 4.184 -9.102 1 91.38 172 GLU A CA 1
ATOM 1257 C C . GLU A 1 172 ? 25.812 4.949 -9.828 1 91.38 172 GLU A C 1
ATOM 1259 O O . GLU A 1 172 ? 26.031 6.062 -10.312 1 91.38 172 GLU A O 1
ATOM 1264 N N . LEU A 1 173 ? 24.688 4.32 -9.867 1 93.25 173 LEU A N 1
ATOM 1265 C CA . LEU A 1 173 ? 23.547 4.965 -10.531 1 93.25 173 LEU A CA 1
ATOM 1266 C C . LEU A 1 173 ? 23.156 6.242 -9.797 1 93.25 173 LEU A C 1
ATOM 1268 O O . LEU A 1 173 ? 22.844 7.254 -10.43 1 93.25 173 LEU A O 1
ATOM 1272 N N . ALA A 1 174 ? 23.141 6.211 -8.492 1 89.19 174 ALA A N 1
ATOM 1273 C CA . ALA A 1 174 ? 22.766 7.363 -7.676 1 89.19 174 ALA A CA 1
ATOM 1274 C C . ALA A 1 174 ? 23.672 8.555 -7.957 1 89.19 174 ALA A C 1
ATOM 1276 O O . ALA A 1 174 ? 23.234 9.703 -7.863 1 89.19 174 ALA A O 1
ATOM 1277 N N . GLY A 1 175 ? 24.906 8.281 -8.258 1 87.5 175 GLY A N 1
ATOM 1278 C CA . GLY A 1 175 ? 25.875 9.328 -8.508 1 87.5 175 GLY A CA 1
ATOM 1279 C C . GLY A 1 175 ? 25.922 9.766 -9.961 1 87.5 175 GLY A C 1
ATOM 1280 O O . GLY A 1 175 ? 26.656 10.703 -10.312 1 87.5 175 GLY A O 1
ATOM 1281 N N . SER A 1 176 ? 25.156 9.141 -10.773 1 89.38 176 SER A N 1
ATOM 1282 C CA . SER A 1 176 ? 25.188 9.422 -12.203 1 89.38 176 SER A CA 1
ATOM 1283 C C . SER A 1 176 ? 24.328 10.625 -12.562 1 89.38 176 SER A C 1
ATOM 1285 O O . SER A 1 176 ? 23.484 11.039 -11.766 1 89.38 176 SER A O 1
ATOM 1287 N N . ASP A 1 177 ? 24.453 11.211 -13.766 1 86.31 177 ASP A N 1
ATOM 1288 C CA . ASP A 1 177 ? 23.672 12.344 -14.258 1 86.31 177 ASP A CA 1
ATOM 1289 C C . ASP A 1 177 ? 22.281 11.906 -14.68 1 86.31 177 ASP A C 1
ATOM 1291 O O . ASP A 1 177 ? 21.344 12.719 -14.711 1 86.31 177 ASP A O 1
ATOM 1295 N N . SER A 1 178 ? 22.203 10.672 -15.102 1 86.81 178 SER A N 1
ATOM 1296 C CA . SER A 1 178 ? 20.922 10.078 -15.414 1 86.81 178 SER A CA 1
ATOM 1297 C C . SER A 1 178 ? 20.484 9.102 -14.32 1 86.81 178 SER A C 1
ATOM 1299 O O . SER A 1 178 ? 20.75 7.906 -14.406 1 86.81 178 SER A O 1
ATOM 1301 N N . PRO A 1 179 ? 19.703 9.562 -13.422 1 88.56 179 PRO A N 1
ATOM 1302 C CA . PRO A 1 179 ? 19.453 8.758 -12.227 1 88.56 179 PRO A CA 1
ATOM 1303 C C . PRO A 1 179 ? 18.484 7.602 -12.477 1 88.56 179 PRO A C 1
ATOM 1305 O O . PRO A 1 179 ? 18.266 6.77 -11.594 1 88.56 179 PRO A O 1
ATOM 1308 N N . ILE A 1 180 ? 17.922 7.473 -13.625 1 94.88 180 ILE A N 1
ATOM 1309 C CA . ILE A 1 180 ? 16.891 6.469 -13.844 1 94.88 180 ILE A CA 1
ATOM 1310 C C . ILE A 1 180 ? 17.422 5.387 -14.789 1 94.88 180 ILE A C 1
ATOM 1312 O O . ILE A 1 180 ? 17.969 5.688 -15.852 1 94.88 180 ILE A O 1
ATOM 1316 N N . ALA A 1 181 ? 17.344 4.234 -14.406 1 96.38 181 ALA A N 1
ATOM 1317 C CA . ALA A 1 181 ? 17.719 3.08 -15.211 1 96.38 181 ALA A CA 1
ATOM 1318 C C . ALA A 1 181 ? 16.484 2.439 -15.859 1 96.38 181 ALA A C 1
ATOM 1320 O O . ALA A 1 181 ? 15.406 2.438 -15.273 1 96.38 181 ALA A O 1
ATOM 1321 N N . THR A 1 182 ? 16.625 1.929 -17.031 1 96 182 THR A N 1
ATOM 1322 C CA . THR A 1 182 ? 15.617 1.172 -17.766 1 96 182 THR A CA 1
ATOM 1323 C C . THR A 1 182 ? 16.203 -0.143 -18.281 1 96 182 THR A C 1
ATOM 1325 O O . THR A 1 182 ? 17.188 -0.145 -19.016 1 96 182 THR A O 1
ATOM 1328 N N . ILE A 1 183 ? 15.609 -1.203 -17.859 1 97.06 183 ILE A N 1
ATOM 1329 C CA . ILE A 1 183 ? 16.062 -2.527 -18.266 1 97.06 183 ILE A CA 1
ATOM 1330 C C . ILE A 1 183 ? 14.945 -3.248 -19.016 1 97.06 183 ILE A C 1
ATOM 1332 O O . ILE A 1 183 ? 13.836 -3.389 -18.484 1 97.06 183 ILE A O 1
ATOM 1336 N N . ASN A 1 184 ? 15.219 -3.738 -20.203 1 96.75 184 ASN A N 1
ATOM 1337 C CA . ASN A 1 184 ? 14.289 -4.562 -20.969 1 96.75 184 ASN A CA 1
ATOM 1338 C C . ASN A 1 184 ? 14.68 -6.039 -20.922 1 96.75 184 ASN A C 1
ATOM 1340 O O . ASN A 1 184 ? 15.867 -6.371 -20.875 1 96.75 184 ASN A O 1
ATOM 1344 N N . ALA A 1 185 ? 13.68 -6.816 -20.891 1 96.56 185 ALA A N 1
ATOM 1345 C CA . ALA A 1 185 ? 13.914 -8.258 -20.844 1 96.56 185 ALA A CA 1
ATOM 1346 C C . ALA A 1 185 ? 12.875 -9.008 -21.672 1 96.56 185 ALA A C 1
ATOM 1348 O O . ALA A 1 185 ? 11.727 -8.57 -21.766 1 96.56 185 ALA A O 1
ATOM 1349 N N . THR A 1 186 ? 13.273 -10.062 -22.281 1 96.56 186 THR A N 1
ATOM 1350 C CA . THR A 1 186 ? 12.406 -11.008 -22.969 1 96.56 186 THR A CA 1
ATOM 1351 C C . THR A 1 186 ? 12.836 -12.445 -22.688 1 96.56 186 THR A C 1
ATOM 1353 O O . THR A 1 186 ? 14.016 -12.773 -22.766 1 96.56 186 THR A O 1
ATOM 1356 N N . VAL A 1 187 ? 11.875 -13.25 -22.328 1 96.69 187 VAL A N 1
ATOM 1357 C CA . VAL A 1 187 ? 12.164 -14.672 -22.156 1 96.69 187 VAL A CA 1
ATOM 1358 C C . VAL A 1 187 ? 11.086 -15.5 -22.828 1 96.69 187 VAL A C 1
ATOM 1360 O O . VAL A 1 187 ? 9.945 -15.062 -22.969 1 96.69 187 VAL A O 1
ATOM 1363 N N . PRO A 1 188 ? 11.43 -16.672 -23.328 1 94.56 188 PRO A N 1
ATOM 1364 C CA . PRO A 1 188 ? 10.414 -17.562 -23.891 1 94.56 188 PRO A CA 1
ATOM 1365 C C . PRO A 1 188 ? 9.531 -18.203 -22.812 1 94.56 188 PRO A C 1
ATOM 1367 O O . PRO A 1 188 ? 9.93 -18.281 -21.656 1 94.56 188 PRO A O 1
ATOM 1370 N N . THR A 1 189 ? 8.414 -18.531 -23.188 1 92.56 189 THR A N 1
ATOM 1371 C CA . THR A 1 189 ? 7.496 -19.359 -22.406 1 92.56 189 THR A CA 1
ATOM 1372 C C . THR A 1 189 ? 7.059 -20.578 -23.203 1 92.56 189 THR A C 1
ATOM 1374 O O . THR A 1 189 ? 7.555 -20.812 -24.312 1 92.56 189 THR A O 1
ATOM 1377 N N . GLN A 1 190 ? 6.223 -21.391 -22.656 1 87.69 190 GLN A N 1
ATOM 1378 C CA . GLN A 1 190 ? 5.824 -22.641 -23.297 1 87.69 190 GLN A CA 1
ATOM 1379 C C . GLN A 1 190 ? 5.273 -22.375 -24.703 1 87.69 190 GLN A C 1
ATOM 1381 O O . GLN A 1 190 ? 5.59 -23.109 -25.641 1 87.69 190 GLN A O 1
ATOM 1386 N N . ASP A 1 191 ? 4.414 -21.328 -24.859 1 87.62 191 ASP A N 1
ATOM 1387 C CA . ASP A 1 191 ? 3.701 -21.125 -26.125 1 87.62 191 ASP A CA 1
ATOM 1388 C C . ASP A 1 191 ? 3.867 -19.688 -26.625 1 87.62 191 ASP A C 1
ATOM 1390 O O . ASP A 1 191 ? 3.07 -19.219 -27.438 1 87.62 191 ASP A O 1
ATOM 1394 N N . GLY A 1 192 ? 4.863 -19.031 -26.062 1 91.38 192 GLY A N 1
ATOM 1395 C CA . GLY A 1 192 ? 5.055 -17.641 -26.469 1 91.38 192 GLY A CA 1
ATOM 1396 C C . GLY A 1 192 ? 6.227 -16.984 -25.766 1 91.38 192 GLY A C 1
ATOM 1397 O O . GLY A 1 192 ? 7.301 -17.578 -25.641 1 91.38 192 GLY A O 1
ATOM 1398 N N . PHE A 1 193 ? 5.941 -15.648 -25.438 1 94.19 193 PHE A N 1
ATOM 1399 C CA . PHE A 1 193 ? 7.023 -14.852 -24.859 1 94.19 193 PHE A CA 1
ATOM 1400 C C . PHE A 1 193 ? 6.504 -13.953 -23.75 1 94.19 193 PHE A C 1
ATOM 1402 O O . PHE A 1 193 ? 5.324 -13.602 -23.719 1 94.19 193 PHE A O 1
ATOM 1409 N N . LEU A 1 194 ? 7.359 -13.695 -22.812 1 95.19 194 LEU A N 1
ATOM 1410 C CA . LEU A 1 194 ? 7.156 -12.664 -21.797 1 95.19 194 LEU A CA 1
ATOM 1411 C C . LEU A 1 194 ? 8.102 -11.492 -22.016 1 95.19 194 LEU A C 1
ATOM 1413 O O . LEU A 1 194 ? 9.32 -11.68 -22.094 1 95.19 194 LEU A O 1
ATOM 1417 N N . TYR A 1 195 ? 7.52 -10.32 -22.234 1 96.75 195 TYR A N 1
ATOM 1418 C CA . TYR A 1 195 ? 8.258 -9.07 -22.359 1 96.75 195 TYR A CA 1
ATOM 1419 C C . TYR A 1 195 ? 8.156 -8.242 -21.078 1 96.75 195 TYR A C 1
ATOM 1421 O O . TYR A 1 195 ? 7.109 -8.219 -20.438 1 96.75 195 TYR A O 1
ATOM 1429 N N . ALA A 1 196 ? 9.242 -7.605 -20.734 1 97.44 196 ALA A N 1
ATOM 1430 C CA . ALA A 1 196 ? 9.242 -6.836 -19.484 1 97.44 196 ALA A CA 1
ATOM 1431 C C . ALA A 1 196 ? 10.078 -5.566 -19.641 1 97.44 196 ALA A C 1
ATOM 1433 O O . ALA A 1 196 ? 11.016 -5.52 -20.438 1 97.44 196 ALA A O 1
ATOM 1434 N N . CYS A 1 197 ? 9.703 -4.582 -18.922 1 97.75 197 CYS A N 1
ATOM 1435 C CA . CYS A 1 197 ? 10.492 -3.369 -18.734 1 97.75 197 CYS A CA 1
ATOM 1436 C C . CYS A 1 197 ? 10.523 -2.955 -17.266 1 97.75 197 CYS A C 1
ATOM 1438 O O . CYS A 1 197 ? 9.469 -2.826 -16.641 1 97.75 197 CYS A O 1
ATOM 1440 N N . HIS A 1 198 ? 11.672 -2.852 -16.703 1 97.56 198 HIS A N 1
ATOM 1441 C CA . HIS A 1 198 ? 11.914 -2.398 -15.344 1 97.56 198 HIS A CA 1
ATOM 1442 C C . HIS A 1 198 ? 12.555 -1.018 -15.328 1 97.56 198 HIS A C 1
ATOM 1444 O O . HIS A 1 198 ? 13.641 -0.829 -15.883 1 97.56 198 HIS A O 1
ATOM 1450 N N . VAL A 1 199 ? 11.875 -0.019 -14.773 1 96.69 199 VAL A N 1
ATOM 1451 C CA . VAL A 1 199 ? 12.359 1.35 -14.641 1 96.69 199 VAL A CA 1
ATOM 1452 C C . VAL A 1 199 ? 12.516 1.7 -13.164 1 96.69 199 VAL A C 1
ATOM 1454 O O . VAL A 1 199 ? 11.602 1.479 -12.367 1 96.69 199 VAL A O 1
ATOM 1457 N N . TYR A 1 200 ? 13.695 2.186 -12.797 1 97.12 200 TYR A N 1
ATOM 1458 C CA . TYR A 1 200 ? 13.906 2.414 -11.367 1 97.12 200 TYR A CA 1
ATOM 1459 C C . TYR A 1 200 ? 15 3.453 -11.141 1 97.12 200 TYR A C 1
ATOM 1461 O O . TYR A 1 200 ? 15.75 3.783 -12.055 1 97.12 200 TYR A O 1
ATOM 1469 N N . TYR A 1 201 ? 15.07 4.008 -9.953 1 96.62 201 TYR A N 1
ATOM 1470 C CA . TYR A 1 201 ? 16.188 4.789 -9.43 1 96.62 201 TYR A CA 1
ATOM 1471 C C . TYR A 1 201 ? 16.359 4.539 -7.934 1 96.62 201 TYR A C 1
ATOM 1473 O O . TYR A 1 201 ? 15.398 4.238 -7.227 1 96.62 201 TYR A O 1
ATOM 1481 N N . PRO A 1 202 ? 17.625 4.562 -7.508 1 96.31 202 PRO A N 1
ATOM 1482 C CA . PRO A 1 202 ? 17.906 4.328 -6.09 1 96.31 202 PRO A CA 1
ATOM 1483 C C . PRO A 1 202 ? 17.641 5.559 -5.223 1 96.31 202 PRO A C 1
ATOM 1485 O O . PRO A 1 202 ? 17.812 6.691 -5.68 1 96.31 202 PRO A O 1
ATOM 1488 N N . ILE A 1 203 ? 17.219 5.348 -4.004 1 95.44 203 ILE A N 1
ATOM 1489 C CA . ILE A 1 203 ? 17.031 6.379 -2.988 1 95.44 203 ILE A CA 1
ATOM 1490 C C . ILE A 1 203 ? 17.938 6.086 -1.792 1 95.44 203 ILE A C 1
ATOM 1492 O O . ILE A 1 203 ? 17.672 5.172 -1.011 1 95.44 203 ILE A O 1
ATOM 1496 N N . PRO A 1 204 ? 19.016 6.832 -1.704 1 92.5 204 PRO A N 1
ATOM 1497 C CA . PRO A 1 204 ? 19.828 6.668 -0.496 1 92.5 204 PRO A CA 1
ATOM 1498 C C . PRO A 1 204 ? 19.062 7.027 0.779 1 92.5 204 PRO A C 1
ATOM 1500 O O . PRO A 1 204 ? 18.438 8.086 0.854 1 92.5 204 PRO A O 1
ATOM 1503 N N . MET A 1 205 ? 19.109 6.211 1.818 1 92 205 MET A N 1
ATOM 1504 C CA . MET A 1 205 ? 18.281 6.379 3.004 1 92 205 MET A CA 1
ATOM 1505 C C . MET A 1 205 ? 19 7.211 4.062 1 92 205 MET A C 1
ATOM 1507 O O . MET A 1 205 ? 18.422 7.535 5.102 1 92 205 MET A O 1
ATOM 1511 N N . GLY A 1 206 ? 20.219 7.645 3.799 1 86.88 206 GLY A N 1
ATOM 1512 C CA . GLY A 1 206 ? 20.953 8.531 4.691 1 86.88 206 GLY A CA 1
ATOM 1513 C C . GLY A 1 206 ? 21.375 7.855 5.988 1 86.88 206 GLY A C 1
ATOM 1514 O O . GLY A 1 206 ? 21.5 8.516 7.02 1 86.88 206 GLY A O 1
ATOM 1515 N N . LYS A 1 207 ? 21.5 6.582 5.961 1 85.38 207 LYS A N 1
ATOM 1516 C CA . LYS A 1 207 ? 21.969 5.82 7.113 1 85.38 207 LYS A CA 1
ATOM 1517 C C . LYS A 1 207 ? 23.453 5.445 6.965 1 85.38 207 LYS A C 1
ATOM 1519 O O . LYS A 1 207 ? 24.031 5.629 5.898 1 85.38 207 LYS A O 1
ATOM 1524 N N . GLY A 1 208 ? 24.312 5.305 8.086 1 73.12 208 GLY A N 1
ATOM 1525 C CA . GLY A 1 208 ? 25.734 5.023 8.078 1 73.12 208 GLY A CA 1
ATOM 1526 C C . GLY A 1 208 ? 26.125 3.934 7.098 1 73.12 208 GLY A C 1
ATOM 1527 O O . GLY A 1 208 ? 27.25 3.926 6.578 1 73.12 208 GLY A O 1
ATOM 1528 N N . GLY A 1 209 ? 25.188 3.23 6.523 1 69.69 209 GLY A N 1
ATOM 1529 C CA . GLY A 1 209 ? 25.438 2.182 5.547 1 69.69 209 GLY A CA 1
ATOM 1530 C C . GLY A 1 209 ? 24.859 2.484 4.18 1 69.69 209 GLY A C 1
ATOM 1531 O O . GLY A 1 209 ? 24.5 3.629 3.893 1 69.69 209 GLY A O 1
ATOM 1532 N N . ALA A 1 210 ? 25.281 1.666 3.289 1 73.88 210 ALA A N 1
ATOM 1533 C CA . ALA A 1 210 ? 24.797 1.78 1.914 1 73.88 210 ALA A CA 1
ATOM 1534 C C . ALA A 1 210 ? 23.344 1.368 1.811 1 73.88 210 ALA A C 1
ATOM 1536 O O . ALA A 1 210 ? 22.938 0.716 0.844 1 73.88 210 ALA A O 1
ATOM 1537 N N . ASP A 1 211 ? 22.547 1.853 2.848 1 87.81 211 ASP A N 1
ATOM 1538 C CA . ASP A 1 211 ? 21.141 1.503 2.773 1 87.81 211 ASP A CA 1
ATOM 1539 C C . ASP A 1 211 ? 20.438 2.275 1.658 1 87.81 211 ASP A C 1
ATOM 1541 O O . ASP A 1 211 ? 20.484 3.508 1.622 1 87.81 211 ASP A O 1
ATOM 1545 N N . THR A 1 212 ? 19.984 1.575 0.742 1 93.44 212 THR A N 1
ATOM 1546 C CA . THR A 1 212 ? 19.312 2.15 -0.415 1 93.44 212 THR A CA 1
ATOM 1547 C C . THR A 1 212 ? 17.953 1.488 -0.627 1 93.44 212 THR A C 1
ATOM 1549 O O . THR A 1 212 ? 17.812 0.273 -0.468 1 93.44 212 THR A O 1
ATOM 1552 N N . SER A 1 213 ? 16.938 2.277 -0.82 1 94.38 213 SER A N 1
ATOM 1553 C CA . SER A 1 213 ? 15.664 1.786 -1.32 1 94.38 213 SER A CA 1
ATOM 1554 C C . SER A 1 213 ? 15.555 1.96 -2.832 1 94.38 213 SER A C 1
ATOM 1556 O O . SER A 1 213 ? 16.344 2.699 -3.434 1 94.38 213 SER A O 1
ATOM 1558 N N . LEU A 1 214 ? 14.711 1.207 -3.379 1 95.5 214 LEU A N 1
ATOM 1559 C CA . LEU A 1 214 ? 14.578 1.221 -4.832 1 95.5 214 LEU A CA 1
ATOM 1560 C C . LEU A 1 214 ? 13.156 1.599 -5.246 1 95.5 214 LEU A C 1
ATOM 1562 O O . LEU A 1 214 ? 12.227 0.803 -5.09 1 95.5 214 LEU A O 1
ATOM 1566 N N . HIS A 1 215 ? 12.938 2.85 -5.664 1 96.38 215 HIS A N 1
ATOM 1567 C CA . HIS A 1 215 ? 11.68 3.256 -6.285 1 96.38 215 HIS A CA 1
ATOM 1568 C C . HIS A 1 215 ? 11.578 2.73 -7.715 1 96.38 215 HIS A C 1
ATOM 1570 O O . HIS A 1 215 ? 12.406 3.074 -8.57 1 96.38 215 HIS A O 1
ATOM 1576 N N . SER A 1 216 ? 10.547 1.886 -7.949 1 95.06 216 SER A N 1
ATOM 1577 C CA . SER A 1 216 ? 10.602 1.065 -9.156 1 95.06 216 SER A CA 1
ATOM 1578 C C . SER A 1 216 ? 9.211 0.888 -9.758 1 95.06 216 SER A C 1
ATOM 1580 O O . SER A 1 216 ? 8.203 0.962 -9.055 1 95.06 216 SER A O 1
ATOM 1582 N N . ALA A 1 217 ? 9.203 0.681 -11.094 1 95.56 217 ALA A N 1
ATOM 1583 C CA . ALA A 1 217 ? 8.047 0.198 -11.836 1 95.56 217 ALA A CA 1
ATOM 1584 C C . ALA A 1 217 ? 8.43 -0.924 -12.789 1 95.56 217 ALA A C 1
ATOM 1586 O O . ALA A 1 217 ? 9.492 -0.877 -13.414 1 95.56 217 ALA A O 1
ATOM 1587 N N . ILE A 1 218 ? 7.625 -1.947 -12.836 1 96.31 218 ILE A N 1
ATOM 1588 C CA . ILE A 1 218 ? 7.773 -3.037 -13.797 1 96.31 218 ILE A CA 1
ATOM 1589 C C . ILE A 1 218 ? 6.496 -3.172 -14.625 1 96.31 218 ILE A C 1
ATOM 1591 O O . ILE A 1 218 ? 5.391 -3.092 -14.086 1 96.31 218 ILE A O 1
ATOM 1595 N N . HIS A 1 219 ? 6.633 -3.287 -15.891 1 96.62 219 HIS A N 1
ATOM 1596 C CA . HIS A 1 219 ? 5.527 -3.635 -16.766 1 96.62 219 HIS A CA 1
ATOM 1597 C C . HIS A 1 219 ? 5.812 -4.922 -17.531 1 96.62 219 HIS A C 1
ATOM 1599 O O . HIS A 1 219 ? 6.914 -5.109 -18.062 1 96.62 219 HIS A O 1
ATOM 1605 N N . LEU A 1 220 ? 4.852 -5.848 -17.531 1 95.88 220 LEU A N 1
ATOM 1606 C CA . LEU A 1 220 ? 4.969 -7.137 -18.203 1 95.88 220 LEU A CA 1
ATOM 1607 C C . LEU A 1 220 ? 3.92 -7.273 -19.297 1 95.88 220 LEU A C 1
ATOM 1609 O O . LEU A 1 220 ? 2.777 -6.84 -19.125 1 95.88 220 LEU A O 1
ATOM 1613 N N . ILE A 1 221 ? 4.293 -7.859 -20.406 1 94.88 221 ILE A N 1
ATOM 1614 C CA . ILE A 1 221 ? 3.385 -8.258 -21.484 1 94.88 221 ILE A CA 1
ATOM 1615 C C . ILE A 1 221 ? 3.637 -9.719 -21.859 1 94.88 221 ILE A C 1
ATOM 1617 O O . ILE A 1 221 ? 4.738 -10.07 -22.281 1 94.88 221 ILE A O 1
ATOM 1621 N N . TYR A 1 222 ? 2.662 -10.531 -21.641 1 92.31 222 TYR A N 1
ATOM 1622 C CA . TYR A 1 222 ? 2.688 -11.938 -22.031 1 92.31 222 TYR A CA 1
ATOM 1623 C C . TYR A 1 222 ? 1.924 -12.156 -23.328 1 92.31 222 TYR A C 1
ATOM 1625 O O . TYR A 1 222 ? 0.787 -11.695 -23.469 1 92.31 222 TYR A O 1
ATOM 1633 N N . THR A 1 223 ? 2.561 -12.789 -24.281 1 92.12 223 THR A N 1
ATOM 1634 C CA . THR A 1 223 ? 1.91 -13.164 -25.531 1 92.12 223 THR A CA 1
ATOM 1635 C C . THR A 1 223 ? 2.043 -14.664 -25.797 1 92.12 223 THR A C 1
ATOM 1637 O O . THR A 1 223 ? 3.092 -15.25 -25.516 1 92.12 223 THR A O 1
ATOM 1640 N N . ALA A 1 224 ? 0.984 -15.234 -26.203 1 89.5 224 ALA A N 1
ATOM 1641 C CA . ALA A 1 224 ? 0.986 -16.656 -26.531 1 89.5 224 ALA A CA 1
ATOM 1642 C C . ALA A 1 224 ? 0 -16.953 -27.656 1 89.5 224 ALA A C 1
ATOM 1644 O O . ALA A 1 224 ? -0.908 -16.172 -27.922 1 89.5 224 ALA A O 1
ATOM 1645 N N . ASN A 1 225 ? 0.276 -18.062 -28.391 1 84.56 225 ASN A N 1
ATOM 1646 C CA . ASN A 1 225 ? -0.68 -18.562 -29.375 1 84.56 225 ASN A CA 1
ATOM 1647 C C . ASN A 1 225 ? -1.98 -19.016 -28.719 1 84.56 225 ASN A C 1
ATOM 1649 O O . ASN A 1 225 ? -1.975 -19.906 -27.859 1 84.56 225 ASN A O 1
ATOM 1653 N N . ALA A 1 226 ? -3.066 -18.391 -29.094 1 79.69 226 ALA A N 1
ATOM 1654 C CA . ALA A 1 226 ? -4.359 -18.625 -28.453 1 79.69 226 ALA A CA 1
ATOM 1655 C C . ALA A 1 226 ? -4.77 -20.094 -28.562 1 79.69 226 ALA A C 1
ATOM 1657 O O . ALA A 1 226 ? -5.469 -20.625 -27.703 1 79.69 226 ALA A O 1
ATOM 1658 N N . ASP A 1 227 ? -4.43 -20.75 -29.625 1 73.19 227 ASP A N 1
ATOM 1659 C CA . ASP A 1 227 ? -4.84 -22.125 -29.891 1 73.19 227 ASP A CA 1
ATOM 1660 C C . ASP A 1 227 ? -4.098 -23.109 -28.984 1 73.19 227 ASP A C 1
ATOM 1662 O O . ASP A 1 227 ? -4.52 -24.25 -28.828 1 73.19 227 ASP A O 1
ATOM 1666 N N . LYS A 1 228 ? -3.059 -22.641 -28.438 1 67.5 228 LYS A N 1
ATOM 1667 C CA . LYS A 1 228 ? -2.201 -23.531 -27.672 1 67.5 228 LYS A CA 1
ATOM 1668 C C . LYS A 1 228 ? -2.35 -23.281 -26.172 1 67.5 228 LYS A C 1
ATOM 1670 O O . LYS A 1 228 ? -1.895 -24.094 -25.359 1 67.5 228 LYS A O 1
ATOM 1675 N N . VAL A 1 229 ? -2.783 -22.031 -25.953 1 59.94 229 VAL A N 1
ATOM 1676 C CA . VAL A 1 229 ? -2.871 -21.688 -24.531 1 59.94 229 VAL A CA 1
ATOM 1677 C C . VAL A 1 229 ? -3.994 -22.5 -23.875 1 59.94 229 VAL A C 1
ATOM 1679 O O . VAL A 1 229 ? -5.156 -22.375 -24.266 1 59.94 229 VAL A O 1
ATOM 1682 N N . THR A 1 230 ? -3.619 -23.734 -23.469 1 51.16 230 THR A N 1
ATOM 1683 C CA . THR A 1 230 ? -4.582 -24.344 -22.547 1 51.16 230 THR A CA 1
ATOM 1684 C C . THR A 1 230 ? -4.77 -23.469 -21.312 1 51.16 230 THR A C 1
ATOM 1686 O O . THR A 1 230 ? -3.795 -22.953 -20.75 1 51.16 230 THR A O 1
ATOM 1689 N N . ALA A 1 231 ? -5.902 -22.859 -21.297 1 44.38 231 ALA A N 1
ATOM 1690 C CA . ALA A 1 231 ? -6.16 -22.031 -20.125 1 44.38 231 ALA A CA 1
ATOM 1691 C C . ALA A 1 231 ? -5.426 -22.578 -18.906 1 44.38 231 ALA A C 1
ATOM 1693 O O . ALA A 1 231 ? -5.445 -23.781 -18.641 1 44.38 231 ALA A O 1
ATOM 1694 N N . ALA A 1 232 ? -4.262 -22.062 -18.609 1 43.84 232 ALA A N 1
ATOM 1695 C CA . ALA A 1 232 ? -3.729 -22.484 -17.312 1 43.84 232 ALA A CA 1
ATOM 1696 C C . ALA A 1 232 ? -4.855 -22.797 -16.328 1 43.84 232 ALA A C 1
ATOM 1698 O O . ALA A 1 232 ? -5.734 -21.953 -16.109 1 43.84 232 ALA A O 1
ATOM 1699 N N . VAL A 1 233 ? -5.352 -24.031 -16.422 1 36.34 233 VAL A N 1
ATOM 1700 C CA . VAL A 1 233 ? -6.352 -24.469 -15.453 1 36.34 233 VAL A CA 1
ATOM 1701 C C . VAL A 1 233 ? -5.98 -23.953 -14.07 1 36.34 233 VAL A C 1
ATOM 1703 O O . VAL A 1 233 ? -4.918 -24.281 -13.539 1 36.34 233 VAL A O 1
ATOM 1706 N N . ALA A 1 234 ? -6.258 -22.703 -13.789 1 38.03 234 ALA A N 1
ATOM 1707 C CA . ALA A 1 234 ? -6.211 -22.422 -12.359 1 38.03 234 ALA A CA 1
ATOM 1708 C C . ALA A 1 234 ? -6.613 -23.641 -11.539 1 38.03 234 ALA A C 1
ATOM 1710 O O . ALA A 1 234 ? -7.641 -24.266 -11.812 1 38.03 234 ALA A O 1
ATOM 1711 N N . GLN A 1 235 ? -5.773 -24.5 -11.281 1 38.28 235 GLN A N 1
ATOM 1712 C CA . GLN A 1 235 ? -6.188 -25.578 -10.391 1 38.28 235 GLN A CA 1
ATOM 1713 C C . GLN A 1 235 ? -7.207 -25.094 -9.367 1 38.28 235 GLN A C 1
ATOM 1715 O O . GLN A 1 235 ? -7.004 -24.078 -8.719 1 38.28 235 GLN A O 1
ATOM 1720 N N . ASP A 1 236 ? -8.445 -25.391 -9.609 1 40.59 236 ASP A N 1
ATOM 1721 C CA . ASP A 1 236 ? -9.742 -25.188 -8.961 1 40.59 236 ASP A CA 1
ATOM 1722 C C . ASP A 1 236 ? -9.625 -25.375 -7.449 1 40.59 236 ASP A C 1
ATOM 1724 O O . ASP A 1 236 ? -10.406 -26.109 -6.848 1 40.59 236 ASP A O 1
ATOM 1728 N N . TYR A 1 237 ? -8.5 -25.5 -6.859 1 39.03 237 TYR A N 1
ATOM 1729 C CA . TYR A 1 237 ? -8.789 -26 -5.52 1 39.03 237 TYR A CA 1
ATOM 1730 C C . TYR A 1 237 ? -9.656 -25 -4.75 1 39.03 237 TYR A C 1
ATOM 1732 O O . TYR A 1 237 ? -9.555 -24.906 -3.523 1 39.03 237 TYR A O 1
ATOM 1740 N N . LEU A 1 238 ? -10.07 -23.953 -5.371 1 44.41 238 LEU A N 1
ATOM 1741 C CA . LEU A 1 238 ? -10.883 -23.141 -4.473 1 44.41 238 LEU A CA 1
ATOM 1742 C C . LEU A 1 238 ? -12.234 -23.797 -4.219 1 44.41 238 LEU A C 1
ATOM 1744 O O . LEU A 1 238 ? -13.109 -23.781 -5.086 1 44.41 238 LEU A O 1
ATOM 1748 N N . THR A 1 239 ? -12.328 -25 -3.707 1 42.22 239 THR A N 1
ATOM 1749 C CA . THR A 1 239 ? -13.688 -25.328 -3.301 1 42.22 239 THR A CA 1
ATOM 1750 C C . THR A 1 239 ? -14.188 -24.328 -2.258 1 42.22 239 THR A C 1
ATOM 1752 O O . THR A 1 239 ? -13.641 -24.25 -1.154 1 42.22 239 THR A O 1
ATOM 1755 N N . VAL A 1 240 ? -14.547 -23.109 -2.773 1 41.09 240 VAL A N 1
ATOM 1756 C CA . VAL A 1 240 ? -15.281 -22.266 -1.836 1 41.09 240 VAL A CA 1
ATOM 1757 C C . VAL A 1 240 ? -16.234 -23.109 -0.996 1 41.09 240 VAL A C 1
ATOM 1759 O O . VAL A 1 240 ? -17.141 -23.75 -1.531 1 41.09 240 VAL A O 1
ATOM 1762 N N . ILE A 1 241 ? -15.758 -23.75 -0.012 1 40.78 241 ILE A N 1
ATOM 1763 C CA . ILE A 1 241 ? -16.594 -24.641 0.777 1 40.78 241 ILE A CA 1
ATOM 1764 C C . ILE A 1 241 ? -17.719 -23.844 1.438 1 40.78 241 ILE A C 1
ATOM 1766 O O . ILE A 1 241 ? -17.484 -22.75 1.948 1 40.78 241 ILE A O 1
ATOM 1770 N N . ASN A 1 242 ? -18.906 -24.062 1.025 1 43.78 242 ASN A N 1
ATOM 1771 C CA . ASN A 1 242 ? -20.125 -23.797 1.785 1 43.78 242 ASN A CA 1
ATOM 1772 C C . ASN A 1 242 ? -19.891 -23.969 3.283 1 43.78 242 ASN A C 1
ATOM 1774 O O . ASN A 1 242 ? -19.344 -24.984 3.719 1 43.78 242 ASN A O 1
ATOM 1778 N N . PRO A 1 243 ? -19.859 -22.891 4.004 1 46.22 243 PRO A N 1
ATOM 1779 C CA . PRO A 1 243 ? -19.812 -22.953 5.465 1 46.22 243 PRO A CA 1
ATOM 1780 C C . PRO A 1 243 ? -20.453 -24.219 6.031 1 46.22 243 PRO A C 1
ATOM 1782 O O . PRO A 1 243 ? -21.422 -24.719 5.465 1 46.22 243 PRO A O 1
ATOM 1785 N N . LEU A 1 244 ? -19.766 -24.844 6.77 1 48.84 244 LEU A N 1
ATOM 1786 C CA . LEU A 1 244 ? -20.25 -26.031 7.469 1 48.84 244 LEU A CA 1
ATOM 1787 C C . LEU A 1 244 ? -21.531 -25.703 8.227 1 48.84 244 LEU A C 1
ATOM 1789 O O . LEU A 1 244 ? -21.562 -24.812 9.078 1 48.84 244 LEU A O 1
ATOM 1793 N N . SER A 1 245 ? -22.641 -25.844 7.695 1 53.03 245 SER A N 1
ATOM 1794 C CA . SER A 1 245 ? -24.016 -25.625 8.133 1 53.03 245 SER A CA 1
ATOM 1795 C C . SER A 1 245 ? -24.203 -25.984 9.602 1 53.03 245 SER A C 1
ATOM 1797 O O . SER A 1 245 ? -25 -25.359 10.305 1 53.03 245 SER A O 1
ATOM 1799 N N . ASP A 1 246 ? -23.609 -27.062 10.211 1 62.41 246 ASP A N 1
ATOM 1800 C CA . ASP A 1 246 ? -24.297 -27.531 11.414 1 62.41 246 ASP A CA 1
ATOM 1801 C C . ASP A 1 246 ? -23.359 -27.469 12.625 1 62.41 246 ASP A C 1
ATOM 1803 O O . ASP A 1 246 ? -23.609 -28.141 13.625 1 62.41 246 ASP A O 1
ATOM 1807 N N . GLN A 1 247 ? -22.172 -26.797 12.641 1 73.69 247 GLN A N 1
ATOM 1808 C CA . GLN A 1 247 ? -21.312 -26.719 13.82 1 73.69 247 GLN A CA 1
ATOM 1809 C C . GLN A 1 247 ? -20.469 -25.453 13.812 1 73.69 247 GLN A C 1
ATOM 1811 O O . GLN A 1 247 ? -20.172 -24.906 12.75 1 73.69 247 GLN A O 1
ATOM 1816 N N . ASN A 1 248 ? -20.172 -25.062 15.133 1 85 248 ASN A N 1
ATOM 1817 C CA . ASN A 1 248 ? -19.156 -24.016 15.266 1 85 248 ASN A CA 1
ATOM 1818 C C . ASN A 1 248 ? -17.812 -24.453 14.719 1 85 248 ASN A C 1
ATOM 1820 O O . ASN A 1 248 ? -17.453 -25.641 14.812 1 85 248 ASN A O 1
ATOM 1824 N N . SER A 1 249 ? -17.109 -23.547 14.039 1 87 249 SER A N 1
ATOM 1825 C CA . SER A 1 249 ? -15.812 -23.922 13.477 1 87 249 SER A CA 1
ATOM 1826 C C . SER A 1 249 ? -14.898 -22.703 13.344 1 87 249 SER A C 1
ATOM 1828 O O . SER A 1 249 ? -15.32 -21.578 13.594 1 87 249 SER A O 1
ATOM 1830 N N . TRP A 1 250 ? -13.602 -23 13.18 1 89.44 250 TRP A N 1
ATOM 1831 C CA . TRP A 1 250 ? -12.633 -22 12.75 1 89.44 250 TRP A CA 1
ATOM 1832 C C . TRP A 1 250 ? -12.367 -22.094 11.25 1 89.44 250 TRP A C 1
ATOM 1834 O O . TRP A 1 250 ? -12.383 -23.188 10.688 1 89.44 250 TRP A O 1
ATOM 1844 N N . VAL A 1 251 ? -12.281 -21.016 10.656 1 90.19 251 VAL A N 1
ATOM 1845 C CA . VAL A 1 251 ? -11.625 -20.953 9.352 1 90.19 251 VAL A CA 1
ATOM 1846 C C . VAL A 1 251 ? -10.242 -20.328 9.492 1 90.19 251 VAL A C 1
ATOM 1848 O O . VAL A 1 251 ? -10.125 -19.156 9.844 1 90.19 251 VAL A O 1
ATOM 1851 N N . VAL A 1 252 ? -9.203 -21.094 9.273 1 94.06 252 VAL A N 1
ATOM 1852 C CA . VAL A 1 252 ? -7.82 -20.656 9.406 1 94.06 252 VAL A CA 1
ATOM 1853 C C . VAL A 1 252 ? -7.219 -20.406 8.023 1 94.06 252 VAL A C 1
ATOM 1855 O O . VAL A 1 252 ? -7.176 -21.312 7.188 1 94.06 252 VAL A O 1
ATOM 1858 N N . THR A 1 253 ? -6.863 -19.203 7.781 1 93.69 253 THR A N 1
ATOM 1859 C CA . THR A 1 253 ? -6.188 -18.844 6.539 1 93.69 253 THR A CA 1
ATOM 1860 C C . THR A 1 253 ? -4.672 -18.844 6.73 1 93.69 253 THR A C 1
ATOM 1862 O O . THR A 1 253 ? -4.164 -18.266 7.695 1 93.69 253 THR A O 1
ATOM 1865 N N . MET A 1 254 ? -3.961 -19.531 5.812 1 95 254 MET A N 1
ATOM 1866 C CA . MET A 1 254 ? -2.508 -19.625 5.906 1 95 254 MET A CA 1
ATOM 1867 C C . MET A 1 254 ? -1.853 -19.359 4.559 1 95 254 MET A C 1
ATOM 1869 O O . MET A 1 254 ? -2.453 -19.594 3.51 1 95 254 MET A O 1
ATOM 1873 N N . ASN A 1 255 ? -0.677 -18.844 4.629 1 93.19 255 ASN A N 1
ATOM 1874 C CA . ASN A 1 255 ? 0.191 -18.703 3.463 1 93.19 255 ASN A CA 1
ATOM 1875 C C . ASN A 1 255 ? 1.339 -19.719 3.494 1 93.19 255 ASN A C 1
ATOM 1877 O O . ASN A 1 255 ? 2.037 -19.828 4.5 1 93.19 255 ASN A O 1
ATOM 1881 N N . ILE A 1 256 ? 1.403 -20.469 2.424 1 91.75 256 ILE A N 1
ATOM 1882 C CA . ILE A 1 256 ? 2.561 -21.312 2.17 1 91.75 256 ILE A CA 1
ATOM 1883 C C . ILE A 1 256 ? 3.514 -20.609 1.204 1 91.75 256 ILE A C 1
ATOM 1885 O O . ILE A 1 256 ? 3.125 -20.25 0.09 1 91.75 256 ILE A O 1
ATOM 1889 N N . THR A 1 257 ? 4.691 -20.359 1.632 1 91.31 257 THR A N 1
ATOM 1890 C CA . THR A 1 257 ? 5.707 -19.797 0.748 1 91.31 257 THR A CA 1
ATOM 1891 C C . THR A 1 257 ? 6.652 -20.891 0.25 1 91.31 257 THR A C 1
ATOM 1893 O O . THR A 1 257 ? 7.512 -21.359 0.998 1 91.31 257 THR A O 1
ATOM 1896 N N . TRP A 1 258 ? 6.516 -21.234 -1.02 1 89.81 258 TRP A N 1
ATOM 1897 C CA . TRP A 1 258 ? 7.328 -22.266 -1.648 1 89.81 258 TRP A CA 1
ATOM 1898 C C . TRP A 1 258 ? 8.664 -21.703 -2.111 1 89.81 258 TRP A C 1
ATOM 1900 O O . TRP A 1 258 ? 8.805 -20.5 -2.32 1 89.81 258 TRP A O 1
ATOM 1910 N N . ALA A 1 259 ? 9.609 -22.531 -2.262 1 87.06 259 ALA A N 1
ATOM 1911 C CA . ALA A 1 259 ? 10.969 -22.125 -2.594 1 87.06 259 ALA A CA 1
ATOM 1912 C C . ALA A 1 259 ? 11.039 -21.562 -4.016 1 87.06 259 ALA A C 1
ATOM 1914 O O . ALA A 1 259 ? 11.867 -20.703 -4.309 1 87.06 259 ALA A O 1
ATOM 1915 N N . SER A 1 260 ? 10.219 -22.125 -4.902 1 89.5 260 SER A N 1
ATOM 1916 C CA . SER A 1 260 ? 10.227 -21.703 -6.297 1 89.5 260 SER A CA 1
ATOM 1917 C C . SER A 1 260 ? 8.859 -21.906 -6.941 1 89.5 260 SER A C 1
ATOM 1919 O O . SER A 1 260 ? 8.031 -22.656 -6.426 1 89.5 260 SER A O 1
ATOM 1921 N N . VAL A 1 261 ? 8.664 -21.234 -8.07 1 89.12 261 VAL A N 1
ATOM 1922 C CA . VAL A 1 261 ? 7.375 -21.312 -8.742 1 89.12 261 VAL A CA 1
ATOM 1923 C C . VAL A 1 261 ? 7.176 -22.703 -9.328 1 89.12 261 VAL A C 1
ATOM 1925 O O . VAL A 1 261 ? 6.059 -23.234 -9.328 1 89.12 261 VAL A O 1
ATOM 1928 N N . PRO A 1 262 ? 8.188 -23.438 -9.859 1 87 262 PRO A N 1
ATOM 1929 C CA . PRO A 1 262 ? 7.949 -24.797 -10.336 1 87 262 PRO A CA 1
ATOM 1930 C C . PRO A 1 262 ? 7.477 -25.734 -9.227 1 87 262 PRO A C 1
ATOM 1932 O O . PRO A 1 262 ? 6.543 -26.516 -9.43 1 87 262 PRO A O 1
ATOM 1935 N N . ILE A 1 263 ? 8.078 -25.594 -8.125 1 86.06 263 ILE A N 1
ATOM 1936 C CA . ILE A 1 263 ? 7.684 -26.469 -7.02 1 86.06 263 ILE A CA 1
ATOM 1937 C C . ILE A 1 263 ? 6.246 -26.156 -6.605 1 86.06 263 ILE A C 1
ATOM 1939 O O . ILE A 1 263 ? 5.438 -27.078 -6.418 1 86.06 263 ILE A O 1
ATOM 1943 N N . ALA A 1 264 ? 5.949 -24.906 -6.473 1 86.88 264 ALA A N 1
ATOM 1944 C CA . ALA A 1 264 ? 4.617 -24.469 -6.055 1 86.88 264 ALA A CA 1
ATOM 1945 C C . ALA A 1 264 ? 3.557 -24.922 -7.055 1 86.88 264 ALA A C 1
ATOM 1947 O O . ALA A 1 264 ? 2.428 -25.25 -6.668 1 86.88 264 ALA A O 1
ATOM 1948 N N . GLY A 1 265 ? 3.959 -24.938 -8.32 1 84.94 265 GLY A N 1
ATOM 1949 C CA . GLY A 1 265 ? 2.961 -25.094 -9.367 1 84.94 265 GLY A CA 1
ATOM 1950 C C . GLY A 1 265 ? 2.889 -26.5 -9.914 1 84.94 265 GLY A C 1
ATOM 1951 O O . GLY A 1 265 ? 1.96 -26.844 -10.648 1 84.94 265 GLY A O 1
ATOM 1952 N N . LEU A 1 266 ? 3.742 -27.375 -9.641 1 84.19 266 LEU A N 1
ATOM 1953 C CA . LEU A 1 266 ? 3.738 -28.734 -10.156 1 84.19 266 LEU A CA 1
ATOM 1954 C C . LEU A 1 266 ? 2.496 -29.5 -9.695 1 84.19 266 LEU A C 1
ATOM 1956 O O . LEU A 1 266 ? 2.16 -29.484 -8.508 1 84.19 266 LEU A O 1
ATOM 1960 N N . GLU A 1 267 ? 1.879 -30.109 -10.633 1 83.94 267 GLU A N 1
ATOM 1961 C CA . GLU A 1 267 ? 0.638 -30.828 -10.359 1 83.94 267 GLU A CA 1
ATOM 1962 C C . GLU A 1 267 ? 0.862 -31.953 -9.352 1 83.94 267 GLU A C 1
ATOM 1964 O O . GLU A 1 267 ? 0.031 -32.188 -8.469 1 83.94 267 GLU A O 1
ATOM 1969 N N . ASP A 1 268 ? 1.931 -32.688 -9.516 1 84.25 268 ASP A N 1
ATOM 1970 C CA . ASP A 1 268 ? 2.205 -33.812 -8.625 1 84.25 268 ASP A CA 1
ATOM 1971 C C . ASP A 1 268 ? 2.381 -33.344 -7.184 1 84.25 268 ASP A C 1
ATOM 1973 O O . ASP A 1 268 ? 1.932 -34 -6.246 1 84.25 268 ASP A O 1
ATOM 1977 N N . VAL A 1 269 ? 3.051 -32.188 -7.031 1 85.06 269 VAL A N 1
ATOM 1978 C CA . VAL A 1 269 ? 3.277 -31.641 -5.695 1 85.06 269 VAL A CA 1
ATOM 1979 C C . VAL A 1 269 ? 1.949 -31.203 -5.082 1 85.06 269 VAL A C 1
ATOM 1981 O O . VAL A 1 269 ? 1.652 -31.531 -3.932 1 85.06 269 VAL A O 1
ATOM 1984 N N . GLN A 1 270 ? 1.137 -30.516 -5.82 1 87.69 270 GLN A N 1
ATOM 1985 C CA . GLN A 1 270 ? -0.136 -30.016 -5.32 1 87.69 270 GLN A CA 1
ATOM 1986 C C . GLN A 1 270 ? -1.11 -31.156 -5.039 1 87.69 270 GLN A C 1
ATOM 1988 O O . GLN A 1 270 ? -1.853 -31.109 -4.055 1 87.69 270 GLN A O 1
ATOM 1993 N N . THR A 1 271 ? -1.106 -32.125 -5.926 1 87.75 271 THR A N 1
ATOM 1994 C CA . THR A 1 271 ? -1.937 -33.312 -5.695 1 87.75 271 THR A CA 1
ATOM 1995 C C . THR A 1 271 ? -1.491 -34.031 -4.434 1 87.75 271 THR A C 1
ATOM 1997 O O . THR A 1 271 ? -2.322 -34.438 -3.617 1 87.75 271 THR A O 1
ATOM 2000 N N . ALA A 1 272 ? -0.175 -34.219 -4.312 1 89.5 272 ALA A N 1
ATOM 2001 C CA . ALA A 1 272 ? 0.354 -34.875 -3.117 1 89.5 272 ALA A CA 1
ATOM 2002 C C . ALA A 1 272 ? -0.023 -34.094 -1.856 1 89.5 272 ALA A C 1
ATOM 2004 O O . ALA A 1 272 ? -0.441 -34.688 -0.859 1 89.5 272 ALA A O 1
ATOM 2005 N N . PHE A 1 273 ? 0.14 -32.812 -1.844 1 91.31 273 PHE A N 1
ATOM 2006 C CA . PHE A 1 273 ? -0.212 -31.969 -0.706 1 91.31 273 PHE A CA 1
ATOM 2007 C C . PHE A 1 273 ? -1.668 -32.188 -0.308 1 91.31 273 PHE A C 1
ATOM 2009 O O . PHE A 1 273 ? -1.966 -32.438 0.858 1 91.31 273 PHE A O 1
ATOM 2016 N N . ALA A 1 274 ? -2.568 -32.062 -1.246 1 90.12 274 ALA A N 1
ATOM 2017 C CA . ALA A 1 274 ? -3.998 -32.188 -0.969 1 90.12 274 ALA A CA 1
ATOM 2018 C C . ALA A 1 274 ? -4.352 -33.562 -0.459 1 90.12 274 ALA A C 1
ATOM 2020 O O . ALA A 1 274 ? -5.117 -33.719 0.498 1 90.12 274 ALA A O 1
ATOM 2021 N N . ASP A 1 275 ? -3.822 -34.594 -1.104 1 90.44 275 ASP A N 1
ATOM 2022 C CA . ASP A 1 275 ? -4.117 -35.969 -0.737 1 90.44 275 ASP A CA 1
ATOM 2023 C C . ASP A 1 275 ? -3.619 -36.281 0.673 1 90.44 275 ASP A C 1
ATOM 2025 O O . ASP A 1 275 ? -4.352 -36.844 1.482 1 90.44 275 ASP A O 1
ATOM 2029 N N . ILE A 1 276 ? -2.373 -35.906 0.94 1 93.56 276 ILE A N 1
ATOM 2030 C CA . ILE A 1 276 ? -1.781 -36.188 2.244 1 93.56 276 ILE A CA 1
ATOM 2031 C C . ILE A 1 276 ? -2.549 -35.438 3.33 1 93.56 276 ILE A C 1
ATOM 2033 O O . ILE A 1 276 ? -2.887 -36 4.371 1 93.56 276 ILE A O 1
ATOM 2037 N N . PHE A 1 277 ? -2.797 -34.156 3.066 1 93.56 277 PHE A N 1
ATOM 2038 C CA . PHE A 1 277 ? -3.521 -33.344 4.035 1 93.56 277 PHE A CA 1
ATOM 2039 C C . PHE A 1 277 ? -4.863 -33.969 4.375 1 93.56 277 PHE A C 1
ATOM 2041 O O . PHE A 1 277 ? -5.211 -34.125 5.551 1 93.56 277 PHE A O 1
ATOM 2048 N N . THR A 1 278 ? -5.574 -34.406 3.367 1 91.38 278 THR A N 1
ATOM 2049 C CA . THR A 1 278 ? -6.918 -34.938 3.547 1 91.38 278 THR A CA 1
ATOM 2050 C C . THR A 1 278 ? -6.863 -36.312 4.223 1 91.38 278 THR A C 1
ATOM 2052 O O . THR A 1 278 ? -7.668 -36.594 5.105 1 91.38 278 THR A O 1
ATOM 2055 N N . LYS A 1 279 ? -5.996 -37.062 3.797 1 92.75 279 LYS A N 1
ATOM 2056 C CA . LYS A 1 279 ? -5.887 -38.438 4.316 1 92.75 279 LYS A CA 1
ATOM 2057 C C . LYS A 1 279 ? -5.461 -38.438 5.785 1 92.75 279 LYS A C 1
ATOM 2059 O O . LYS A 1 279 ? -5.973 -39.219 6.586 1 92.75 279 LYS A O 1
ATOM 2064 N N . GLU A 1 280 ? -4.555 -37.562 6.145 1 94.38 280 GLU A N 1
ATOM 2065 C CA . GLU A 1 280 ? -3.969 -37.594 7.48 1 94.38 280 GLU A CA 1
ATOM 2066 C C . GLU A 1 280 ? -4.785 -36.75 8.461 1 94.38 280 GLU A C 1
ATOM 2068 O O . GLU A 1 280 ? -4.605 -36.844 9.672 1 94.38 280 GLU A O 1
ATOM 2073 N N . ASN A 1 281 ? -5.633 -35.938 7.949 1 93.06 281 ASN A N 1
ATOM 2074 C CA . ASN A 1 281 ? -6.414 -35.031 8.797 1 93.06 281 ASN A CA 1
ATOM 2075 C C . ASN A 1 281 ? -7.891 -35.031 8.406 1 93.06 281 ASN A C 1
ATOM 2077 O O . ASN A 1 281 ? -8.406 -34.062 7.887 1 93.06 281 ASN A O 1
ATOM 2081 N N . SER A 1 282 ? -8.656 -36.062 8.891 1 89.5 282 SER A N 1
ATOM 2082 C CA . SER A 1 282 ? -10.031 -36.281 8.445 1 89.5 282 SER A CA 1
ATOM 2083 C C . SER A 1 282 ? -10.984 -35.25 9.086 1 89.5 282 SER A C 1
ATOM 2085 O O . SER A 1 282 ? -12.086 -35.031 8.578 1 89.5 282 SER A O 1
ATOM 2087 N N . VAL A 1 283 ? -10.578 -34.688 10.133 1 89.31 283 VAL A N 1
ATOM 2088 C CA . VAL A 1 283 ? -11.461 -33.75 10.836 1 89.31 283 VAL A CA 1
ATOM 2089 C C . VAL A 1 283 ? -11.344 -32.344 10.242 1 89.31 283 VAL A C 1
ATOM 2091 O O . VAL A 1 283 ? -12.141 -31.469 10.547 1 89.31 283 VAL A O 1
ATOM 2094 N N . LEU A 1 284 ? -10.266 -32.125 9.469 1 91 284 LEU A N 1
ATOM 2095 C CA . LEU A 1 284 ? -10.047 -30.828 8.852 1 91 284 LEU A CA 1
ATOM 2096 C C . LEU A 1 284 ? -10.57 -30.812 7.418 1 91 284 LEU A C 1
ATOM 2098 O O . LEU A 1 284 ? -10.633 -31.859 6.766 1 91 284 LEU A O 1
ATOM 2102 N N . ASN A 1 285 ? -11.008 -29.672 6.973 1 87.44 285 ASN A N 1
ATOM 2103 C CA . ASN A 1 285 ? -11.469 -29.5 5.598 1 87.44 285 ASN A CA 1
ATOM 2104 C C . ASN A 1 285 ? -10.688 -28.406 4.875 1 87.44 285 ASN A C 1
ATOM 2106 O O . ASN A 1 285 ? -10.688 -27.25 5.305 1 87.44 285 ASN A O 1
ATOM 2110 N N . LEU A 1 286 ? -9.992 -28.734 3.863 1 89.69 286 LEU A N 1
ATOM 2111 C CA . LEU A 1 286 ? -9.32 -27.766 3 1 89.69 286 LEU A CA 1
ATOM 2112 C C . LEU A 1 286 ? -10.32 -27.062 2.094 1 89.69 286 LEU A C 1
ATOM 2114 O O . LEU A 1 286 ? -10.789 -27.641 1.106 1 89.69 286 LEU A O 1
ATOM 2118 N N . LEU A 1 287 ? -10.609 -25.812 2.357 1 83.25 287 LEU A N 1
ATOM 2119 C CA . LEU A 1 287 ? -11.648 -25.062 1.654 1 83.25 287 LEU A CA 1
ATOM 2120 C C . LEU A 1 287 ? -11.086 -24.375 0.416 1 83.25 287 LEU A C 1
ATOM 2122 O O . LEU A 1 287 ? -11.734 -24.344 -0.628 1 83.25 287 LEU A O 1
ATOM 2126 N N . VAL A 1 288 ? -10 -23.75 0.614 1 86.75 288 VAL A N 1
ATOM 2127 C CA . VAL A 1 288 ? -9.344 -22.984 -0.444 1 86.75 288 VAL A CA 1
ATOM 2128 C C . VAL A 1 288 ? -7.879 -23.391 -0.552 1 86.75 288 VAL A C 1
ATOM 2130 O O . VAL A 1 288 ? -7.207 -23.578 0.463 1 86.75 288 VAL A O 1
ATOM 2133 N N . SER A 1 289 ? -7.43 -23.578 -1.716 1 88.94 289 SER A N 1
ATOM 2134 C CA . SER A 1 289 ? -6.02 -23.734 -2.059 1 88.94 289 SER A CA 1
ATOM 2135 C C . SER A 1 289 ? -5.688 -23.047 -3.373 1 88.94 289 SER A C 1
ATOM 2137 O O . SER A 1 289 ? -6.074 -23.516 -4.445 1 88.94 289 SER A O 1
ATOM 2139 N N . ASN A 1 290 ? -5.055 -21.938 -3.24 1 85.69 290 ASN A N 1
ATOM 2140 C CA . ASN A 1 290 ? -4.777 -21.109 -4.406 1 85.69 290 ASN A CA 1
ATOM 2141 C C . ASN A 1 290 ? -3.303 -20.719 -4.484 1 85.69 290 ASN A C 1
ATOM 2143 O O . ASN A 1 290 ? -2.76 -20.125 -3.549 1 85.69 290 ASN A O 1
ATOM 2147 N N . VAL A 1 291 ? -2.719 -21.062 -5.617 1 85.81 291 VAL A N 1
ATOM 2148 C CA . VAL A 1 291 ? -1.302 -20.781 -5.812 1 85.81 291 VAL A CA 1
ATOM 2149 C C . VAL A 1 291 ? -1.146 -19.516 -6.664 1 85.81 291 VAL A C 1
ATOM 2151 O O . VAL A 1 291 ? -1.7 -19.438 -7.762 1 85.81 291 VAL A O 1
ATOM 2154 N N . THR A 1 292 ? -0.493 -18.5 -6.176 1 85.19 292 THR A N 1
ATOM 2155 C CA . THR A 1 292 ? -0.117 -17.266 -6.844 1 85.19 292 THR A CA 1
ATOM 2156 C C . THR A 1 292 ? 1.395 -17.062 -6.793 1 85.19 292 THR A C 1
ATOM 2158 O O . THR A 1 292 ? 1.918 -16.484 -5.84 1 85.19 292 THR A O 1
ATOM 2161 N N . GLY A 1 293 ? 2.053 -17.484 -7.871 1 87.12 293 GLY A N 1
ATOM 2162 C CA . GLY A 1 293 ? 3.506 -17.516 -7.82 1 87.12 293 GLY A CA 1
ATOM 2163 C C . GLY A 1 293 ? 4.047 -18.547 -6.844 1 87.12 293 GLY A C 1
ATOM 2164 O O . GLY A 1 293 ? 3.699 -19.719 -6.914 1 87.12 293 GLY A O 1
ATOM 2165 N N . THR A 1 294 ? 4.871 -18.031 -5.887 1 88.38 294 THR A N 1
ATOM 2166 C CA . THR A 1 294 ? 5.402 -18.922 -4.867 1 88.38 294 THR A CA 1
ATOM 2167 C C . THR A 1 294 ? 4.465 -19 -3.668 1 88.38 294 THR A C 1
ATOM 2169 O O . THR A 1 294 ? 4.625 -19.859 -2.799 1 88.38 294 THR A O 1
ATOM 2172 N N . LEU A 1 295 ? 3.531 -18.125 -3.68 1 88.38 295 LEU A N 1
ATOM 2173 C CA . LEU A 1 295 ? 2.621 -18.062 -2.541 1 88.38 295 LEU A CA 1
ATOM 2174 C C . LEU A 1 295 ? 1.378 -18.906 -2.783 1 88.38 295 LEU A C 1
ATOM 2176 O O . LEU A 1 295 ? 0.769 -18.828 -3.852 1 88.38 295 LEU A O 1
ATOM 2180 N N . GLN A 1 296 ? 1.097 -19.719 -1.882 1 88.88 296 GLN A N 1
ATOM 2181 C CA . GLN A 1 296 ? -0.168 -20.438 -1.871 1 88.88 296 GLN A CA 1
ATOM 2182 C C . GLN A 1 296 ? -1.01 -20.062 -0.656 1 88.88 296 GLN A C 1
ATOM 2184 O O . GLN A 1 296 ? -0.535 -20.141 0.48 1 88.88 296 GLN A O 1
ATOM 2189 N N . THR A 1 297 ? -2.189 -19.625 -0.895 1 90.44 297 THR A N 1
ATOM 2190 C CA . THR A 1 297 ? -3.143 -19.359 0.18 1 90.44 297 THR A CA 1
ATOM 2191 C C . THR A 1 297 ? -4.062 -20.562 0.383 1 90.44 297 THR A C 1
ATOM 2193 O O . THR A 1 297 ? -4.676 -21.047 -0.569 1 90.44 297 THR A O 1
ATOM 2196 N N . VAL A 1 298 ? -4.125 -21.016 1.598 1 91.69 298 VAL A N 1
ATOM 2197 C CA . VAL A 1 298 ? -5.051 -22.094 1.927 1 91.69 298 VAL A CA 1
ATOM 2198 C C . VAL A 1 298 ? -5.98 -21.656 3.053 1 91.69 298 VAL A C 1
ATOM 2200 O O . VAL A 1 298 ? -5.57 -20.922 3.953 1 91.69 298 VAL A O 1
ATOM 2203 N N . LYS A 1 299 ? -7.172 -22.047 2.951 1 90.81 299 LYS A N 1
ATOM 2204 C CA . LYS A 1 299 ? -8.148 -21.891 4.027 1 90.81 299 LYS A CA 1
ATOM 2205 C C . LYS A 1 299 ? -8.625 -23.266 4.52 1 90.81 299 LYS A C 1
ATOM 2207 O O . LYS A 1 299 ? -9.109 -24.078 3.732 1 90.81 299 LYS A O 1
ATOM 2212 N N . VAL A 1 300 ? -8.469 -23.453 5.82 1 91.5 300 VAL A N 1
ATOM 2213 C CA . VAL A 1 300 ? -8.812 -24.734 6.445 1 91.5 300 VAL A CA 1
ATOM 2214 C C . VAL A 1 300 ? -9.898 -24.516 7.496 1 91.5 300 VAL A C 1
ATOM 2216 O O . VAL A 1 300 ? -9.773 -23.641 8.359 1 91.5 300 VAL A O 1
ATOM 2219 N N . GLN A 1 301 ? -10.867 -25.25 7.367 1 89.06 301 GLN A N 1
ATOM 2220 C CA . GLN A 1 301 ? -11.898 -25.266 8.398 1 89.06 301 GLN A CA 1
ATOM 2221 C C . GLN A 1 301 ? -11.586 -26.312 9.469 1 89.06 301 GLN A C 1
ATOM 2223 O O . GLN A 1 301 ? -11.289 -27.469 9.156 1 89.06 301 GLN A O 1
ATOM 2228 N N . THR A 1 302 ? -11.609 -25.875 10.633 1 91.5 302 THR A N 1
ATOM 2229 C CA . THR A 1 302 ? -11.32 -26.734 11.773 1 91.5 302 THR A CA 1
ATOM 2230 C C . THR A 1 302 ? -12.516 -26.797 12.719 1 91.5 302 THR A C 1
ATOM 2232 O O . THR A 1 302 ? -13.227 -25.797 12.891 1 91.5 302 THR A O 1
ATOM 2235 N N . PRO A 1 303 ? -12.773 -28.016 13.289 1 89.12 303 PRO A N 1
ATOM 2236 C CA . PRO A 1 303 ? -13.789 -28.031 14.352 1 89.12 303 PRO A CA 1
ATOM 2237 C C . PRO A 1 303 ? -13.453 -27.078 15.492 1 89.12 303 PRO A C 1
ATOM 2239 O O . PRO A 1 303 ? -12.305 -26.641 15.633 1 89.12 303 PRO A O 1
ATOM 2242 N N . ALA A 1 304 ? -14.453 -26.781 16.281 1 87.44 304 ALA A N 1
ATOM 2243 C CA . ALA A 1 304 ? -14.359 -25.781 17.344 1 87.44 304 ALA A CA 1
ATOM 2244 C C . ALA A 1 304 ? -13.289 -26.172 18.375 1 87.44 304 ALA A C 1
ATOM 2246 O O . ALA A 1 304 ? -12.656 -25.312 18.969 1 87.44 304 ALA A O 1
ATOM 2247 N N . ASP A 1 305 ? -13.031 -27.422 18.5 1 89.38 305 ASP A N 1
ATOM 2248 C CA . ASP A 1 305 ? -12.156 -27.891 19.578 1 89.38 305 ASP A CA 1
ATOM 2249 C C . ASP A 1 305 ? -10.711 -27.984 19.094 1 89.38 305 ASP A C 1
ATOM 2251 O O . ASP A 1 305 ? -9.812 -28.328 19.859 1 89.38 305 ASP A O 1
ATOM 2255 N N . LYS A 1 306 ? -10.516 -27.75 17.844 1 89.5 306 LYS A N 1
ATOM 2256 C CA . LYS A 1 306 ? -9.156 -27.703 17.312 1 89.5 306 LYS A CA 1
ATOM 2257 C C . LYS A 1 306 ? -8.68 -26.266 17.109 1 89.5 306 LYS A C 1
ATOM 2259 O O . LYS A 1 306 ? -9.453 -25.406 16.688 1 89.5 306 LYS A O 1
ATOM 2264 N N . THR A 1 307 ? -7.492 -26.016 17.531 1 88.25 307 THR A N 1
ATOM 2265 C CA . THR A 1 307 ? -6.941 -24.656 17.5 1 88.25 307 THR A CA 1
ATOM 2266 C C . THR A 1 307 ? -6.379 -24.328 16.125 1 88.25 307 THR A C 1
ATOM 2268 O O . THR A 1 307 ? -6.055 -25.234 15.344 1 88.25 307 THR A O 1
ATOM 2271 N N . PRO A 1 308 ? -6.281 -23.078 15.812 1 92.69 308 PRO A N 1
ATOM 2272 C CA . PRO A 1 308 ? -5.57 -22.672 14.594 1 92.69 308 PRO A CA 1
ATOM 2273 C C . PRO A 1 308 ? -4.156 -23.25 14.523 1 92.69 308 PRO A C 1
ATOM 2275 O O . PRO A 1 308 ? -3.68 -23.578 13.43 1 92.69 308 PRO A O 1
ATOM 2278 N N . ALA A 1 309 ? -3.549 -23.453 15.633 1 94.75 309 ALA A N 1
ATOM 2279 C CA . ALA A 1 309 ? -2.209 -24.031 15.664 1 94.75 309 ALA A CA 1
ATOM 2280 C C . ALA A 1 309 ? -2.223 -25.484 15.156 1 94.75 309 ALA A C 1
ATOM 2282 O O . ALA A 1 309 ? -1.271 -25.922 14.508 1 94.75 309 ALA A O 1
ATOM 2283 N N . TYR A 1 310 ? -3.26 -26.156 15.438 1 95.62 310 TYR A N 1
ATOM 2284 C CA . TYR A 1 310 ? -3.42 -27.531 14.953 1 95.62 310 TYR A CA 1
ATOM 2285 C C . TYR A 1 310 ? -3.496 -27.562 13.43 1 95.62 310 TYR A C 1
ATOM 2287 O O . TYR A 1 310 ? -2.85 -28.391 12.797 1 95.62 310 TYR A O 1
ATOM 2295 N N . ALA A 1 311 ? -4.297 -26.703 12.898 1 95.75 311 ALA A N 1
ATOM 2296 C CA . ALA A 1 311 ? -4.426 -26.609 11.445 1 95.75 311 ALA A CA 1
ATOM 2297 C C . ALA A 1 311 ? -3.082 -26.281 10.797 1 95.75 311 ALA A C 1
ATOM 2299 O O . ALA A 1 311 ? -2.73 -26.859 9.758 1 95.75 311 ALA A O 1
ATOM 2300 N N . LYS A 1 312 ? -2.357 -25.328 11.375 1 97 312 LYS A N 1
ATOM 2301 C CA . LYS A 1 312 ? -1.058 -24.953 10.828 1 97 312 LYS A CA 1
ATOM 2302 C C . LYS A 1 312 ? -0.097 -26.141 10.828 1 97 312 LYS A C 1
ATOM 2304 O O . LYS A 1 312 ? 0.623 -26.359 9.852 1 97 312 LYS A O 1
ATOM 2309 N N . ALA A 1 313 ? -0.064 -26.875 11.906 1 96.38 313 ALA A N 1
ATOM 2310 C CA . ALA A 1 313 ? 0.799 -28.047 12.008 1 96.38 313 ALA A CA 1
ATOM 2311 C C . ALA A 1 313 ? 0.441 -29.078 10.938 1 96.38 313 ALA A C 1
ATOM 2313 O O . ALA A 1 313 ? 1.326 -29.703 10.352 1 96.38 313 ALA A O 1
ATOM 2314 N N . ALA A 1 314 ? -0.836 -29.281 10.703 1 96.44 314 ALA A N 1
ATOM 2315 C CA . ALA A 1 314 ? -1.309 -30.234 9.695 1 96.44 314 ALA A CA 1
ATOM 2316 C C . ALA A 1 314 ? -0.849 -29.812 8.297 1 96.44 314 ALA A C 1
ATOM 2318 O O . ALA A 1 314 ? -0.371 -30.641 7.52 1 96.44 314 ALA A O 1
ATOM 2319 N N . VAL A 1 315 ? -0.994 -28.516 8.039 1 96.31 315 VAL A N 1
ATOM 2320 C CA . VAL A 1 315 ? -0.591 -28.016 6.73 1 96.31 315 VAL A CA 1
ATOM 2321 C C . VAL A 1 315 ? 0.922 -28.125 6.574 1 96.31 315 VAL A C 1
ATOM 2323 O O . VAL A 1 315 ? 1.41 -28.547 5.523 1 96.31 315 VAL A O 1
ATOM 2326 N N . GLN A 1 316 ? 1.665 -27.812 7.637 1 95.88 316 GLN A N 1
ATOM 2327 C CA . GLN A 1 316 ? 3.121 -27.906 7.594 1 95.88 316 GLN A CA 1
ATOM 2328 C C . GLN A 1 316 ? 3.572 -29.328 7.32 1 95.88 316 GLN A C 1
ATOM 2330 O O . GLN A 1 316 ? 4.48 -29.562 6.523 1 95.88 316 GLN A O 1
ATOM 2335 N N . ALA A 1 317 ? 2.955 -30.25 7.957 1 94.81 317 ALA A N 1
ATOM 2336 C CA . ALA A 1 317 ? 3.299 -31.656 7.777 1 94.81 317 ALA A CA 1
ATOM 2337 C C . ALA A 1 317 ? 3.012 -32.094 6.352 1 94.81 317 ALA A C 1
ATOM 2339 O O . ALA A 1 317 ? 3.818 -32.812 5.746 1 94.81 317 ALA A O 1
ATOM 2340 N N . ALA A 1 318 ? 1.866 -31.703 5.828 1 94.62 318 ALA A N 1
ATOM 2341 C CA . ALA A 1 318 ? 1.479 -32.094 4.477 1 94.62 318 ALA A CA 1
ATOM 2342 C C . ALA A 1 318 ? 2.428 -31.5 3.438 1 94.62 318 ALA A C 1
ATOM 2344 O O . ALA A 1 318 ? 2.797 -32.188 2.471 1 94.62 318 ALA A O 1
ATOM 2345 N N . VAL A 1 319 ? 2.799 -30.25 3.67 1 94.12 319 VAL A N 1
ATOM 2346 C CA . VAL A 1 319 ? 3.709 -29.562 2.76 1 94.12 319 VAL A CA 1
ATOM 2347 C C . VAL A 1 319 ? 5.07 -30.25 2.77 1 94.12 319 VAL A C 1
ATOM 2349 O O . VAL A 1 319 ? 5.652 -30.5 1.714 1 94.12 319 VAL A O 1
ATOM 2352 N N . THR A 1 320 ? 5.551 -30.562 3.939 1 91.62 320 THR A N 1
ATOM 2353 C CA . THR A 1 320 ? 6.84 -31.234 4.086 1 91.62 320 THR A CA 1
ATOM 2354 C C . THR A 1 320 ? 6.812 -32.594 3.402 1 91.62 320 THR A C 1
ATOM 2356 O O . THR A 1 320 ? 7.75 -32.969 2.686 1 91.62 320 THR A O 1
ATOM 2359 N N . ALA A 1 321 ? 5.754 -33.312 3.527 1 91.5 321 ALA A N 1
ATOM 2360 C CA . ALA A 1 321 ? 5.617 -34.656 2.934 1 91.5 321 ALA A CA 1
ATOM 2361 C C . ALA A 1 321 ? 5.512 -34.562 1.414 1 91.5 321 ALA A C 1
ATOM 2363 O O . ALA A 1 321 ? 6.043 -35.406 0.699 1 91.5 321 ALA A O 1
ATOM 2364 N N . ALA A 1 322 ? 4.797 -33.562 0.969 1 90.12 322 ALA A N 1
ATOM 2365 C CA . ALA A 1 322 ? 4.605 -33.406 -0.469 1 90.12 322 ALA A CA 1
ATOM 2366 C C . ALA A 1 322 ? 5.93 -33.094 -1.169 1 90.12 322 ALA A C 1
ATOM 2368 O O . ALA A 1 322 ? 6.156 -33.562 -2.295 1 90.12 322 ALA A O 1
ATOM 2369 N N . ILE A 1 323 ? 6.785 -32.375 -0.529 1 87.19 323 ILE A N 1
ATOM 2370 C CA . ILE A 1 323 ? 8.086 -32.031 -1.086 1 87.19 323 ILE A CA 1
ATOM 2371 C C . ILE A 1 323 ? 8.984 -33.281 -1.115 1 87.19 323 ILE A C 1
ATOM 2373 O O . ILE A 1 323 ? 9.703 -33.5 -2.086 1 87.19 323 ILE A O 1
ATOM 2377 N N . ASN A 1 324 ? 8.859 -34.062 -0.071 1 83.06 324 ASN A N 1
ATOM 2378 C CA . ASN A 1 324 ? 9.734 -35.219 0.071 1 83.06 324 ASN A CA 1
ATOM 2379 C C . ASN A 1 324 ? 9.25 -36.375 -0.775 1 83.06 324 ASN A C 1
ATOM 2381 O O . ASN A 1 324 ? 10.039 -37.25 -1.141 1 83.06 324 ASN A O 1
ATOM 2385 N N . GLY A 1 325 ? 8.023 -36.625 -1.046 1 72.12 325 GLY A N 1
ATOM 2386 C CA . GLY A 1 325 ? 7.48 -37.75 -1.77 1 72.12 325 GLY A CA 1
ATOM 2387 C C . GLY A 1 325 ? 7.312 -37.5 -3.254 1 72.12 325 GLY A C 1
ATOM 2388 O O . GLY A 1 325 ? 7.168 -38.438 -4.043 1 72.12 325 GLY A O 1
ATOM 2389 N N . GLY A 1 326 ? 7.156 -36.375 -3.619 1 58.75 326 GLY A N 1
ATOM 2390 C CA . GLY A 1 326 ? 6.824 -36.125 -5.012 1 58.75 326 GLY A CA 1
ATOM 2391 C C . GLY A 1 326 ? 8.039 -36.062 -5.91 1 58.75 326 GLY A C 1
ATOM 2392 O O . GLY A 1 326 ? 9.172 -36.219 -5.449 1 58.75 326 GLY A O 1
ATOM 2393 N N . SER A 1 327 ? 7.809 -36.156 -7.191 1 53.75 327 SER A N 1
ATOM 2394 C CA . SER A 1 327 ? 8.82 -36.062 -8.242 1 53.75 327 SER A CA 1
ATOM 2395 C C . SER A 1 327 ? 9.703 -34.844 -8.047 1 53.75 327 SER A C 1
ATOM 2397 O O . SER A 1 327 ? 10.641 -34.625 -8.812 1 53.75 327 SER A O 1
ATOM 2399 N N . ALA A 1 328 ? 9.352 -33.938 -7.141 1 50.88 328 ALA A N 1
ATOM 2400 C CA . ALA A 1 328 ? 10.172 -32.75 -6.895 1 50.88 328 ALA A CA 1
ATOM 2401 C C . ALA A 1 328 ? 11.594 -33.156 -6.512 1 50.88 328 ALA A C 1
ATOM 2403 O O . ALA A 1 328 ? 12.508 -32.312 -6.559 1 50.88 328 ALA A O 1
ATOM 2404 N N . LYS A 1 329 ? 11.891 -34.344 -6.035 1 53.94 329 LYS A N 1
ATOM 2405 C CA . LYS A 1 329 ? 13.203 -34.781 -5.57 1 53.94 329 LYS A CA 1
ATOM 2406 C C . LYS A 1 329 ? 14.25 -34.625 -6.672 1 53.94 329 LYS A C 1
ATOM 2408 O O . LYS A 1 329 ? 15.414 -34.312 -6.398 1 53.94 329 LYS A O 1
ATOM 2413 N N . GLU A 1 330 ? 13.914 -35.062 -7.812 1 50.19 330 GLU A N 1
ATOM 2414 C CA . GLU A 1 330 ? 15.062 -35.25 -8.703 1 50.19 330 GLU A CA 1
ATOM 2415 C C . GLU A 1 330 ? 15.578 -33.906 -9.195 1 50.19 330 GLU A C 1
ATOM 2417 O O . GLU A 1 330 ? 16.781 -33.75 -9.461 1 50.19 330 GLU A O 1
ATOM 2422 N N . ASN A 1 331 ? 14.789 -32.969 -9.43 1 45.66 331 ASN A N 1
ATOM 2423 C CA . ASN A 1 331 ? 15.305 -31.781 -10.117 1 45.66 331 ASN A CA 1
ATOM 2424 C C . ASN A 1 331 ? 15.148 -30.516 -9.273 1 45.66 331 ASN A C 1
ATOM 2426 O O . ASN A 1 331 ? 15.312 -29.406 -9.773 1 45.66 331 ASN A O 1
ATOM 2430 N N . VAL A 1 332 ? 14.617 -30.703 -8.078 1 50 332 VAL A N 1
ATOM 2431 C CA . VAL A 1 332 ? 14.422 -29.469 -7.328 1 50 332 VAL A CA 1
ATOM 2432 C C . VAL A 1 332 ? 15.484 -29.359 -6.238 1 50 332 VAL A C 1
ATOM 2434 O O . VAL A 1 332 ? 15.727 -30.312 -5.496 1 50 332 VAL A O 1
ATOM 2437 N N . PRO A 1 333 ? 16.375 -28.328 -6.324 1 47.41 333 PRO A N 1
ATOM 2438 C CA . PRO A 1 333 ? 17.375 -28.172 -5.273 1 47.41 333 PRO A CA 1
ATOM 2439 C C . PRO A 1 333 ? 16.812 -28.422 -3.873 1 47.41 333 PRO A C 1
ATOM 2441 O O . PRO A 1 333 ? 15.625 -28.203 -3.635 1 47.41 333 PRO A O 1
ATOM 2444 N N . ALA A 1 334 ? 17.578 -29.141 -2.945 1 44.09 334 ALA A N 1
ATOM 2445 C CA . ALA A 1 334 ? 17.391 -29.562 -1.559 1 44.09 334 ALA A CA 1
ATOM 2446 C C . ALA A 1 334 ? 16.688 -28.469 -0.747 1 44.09 334 ALA A C 1
ATOM 2448 O O . ALA A 1 334 ? 16.094 -28.766 0.298 1 44.09 334 ALA A O 1
ATOM 2449 N N . SER A 1 335 ? 17.031 -27.234 -0.847 1 47.97 335 SER A N 1
ATOM 2450 C CA . SER A 1 335 ? 16.594 -26.188 0.078 1 47.97 335 SER A CA 1
ATOM 2451 C C . SER A 1 335 ? 15.094 -25.953 -0.015 1 47.97 335 SER A C 1
ATOM 2453 O O . SER A 1 335 ? 14.625 -24.812 0.066 1 47.97 335 SER A O 1
ATOM 2455 N N . SER A 1 336 ? 14.352 -26.969 -0.339 1 58.09 336 SER A N 1
ATOM 2456 C CA . SER A 1 336 ? 12.953 -27.031 -0.74 1 58.09 336 SER A CA 1
ATOM 2457 C C . SER A 1 336 ? 12.023 -26.859 0.458 1 58.09 336 SER A C 1
ATOM 2459 O O . SER A 1 336 ? 11.094 -27.641 0.652 1 58.09 336 SER A O 1
ATOM 2461 N N . THR A 1 337 ? 12.422 -25.953 1.31 1 73 337 THR A N 1
ATOM 2462 C CA . THR A 1 337 ? 11.547 -25.719 2.449 1 73 337 THR A CA 1
ATOM 2463 C C . THR A 1 337 ? 10.438 -24.719 2.082 1 73 337 THR A C 1
ATOM 2465 O O . THR A 1 337 ? 10.547 -24 1.096 1 73 337 THR A O 1
ATOM 2468 N N . ALA A 1 338 ? 9.273 -25.062 2.488 1 85.56 338 ALA A N 1
ATOM 2469 C CA . ALA A 1 338 ? 8.141 -24.141 2.426 1 85.56 338 ALA A CA 1
ATOM 2470 C C . ALA A 1 338 ? 7.754 -23.656 3.818 1 85.56 338 ALA A C 1
ATOM 2472 O O . ALA A 1 338 ? 7.766 -24.438 4.777 1 85.56 338 ALA A O 1
ATOM 2473 N N . GLN A 1 339 ? 7.586 -22.422 3.955 1 89.19 339 GLN A N 1
ATOM 2474 C CA . GLN A 1 339 ? 7.164 -21.812 5.215 1 89.19 339 GLN A CA 1
ATOM 2475 C C . GLN A 1 339 ? 5.652 -21.609 5.246 1 89.19 339 GLN A C 1
ATOM 2477 O O . GLN A 1 339 ? 5.055 -21.172 4.262 1 89.19 339 GLN A O 1
ATOM 2482 N N . VAL A 1 340 ? 5.082 -22.078 6.402 1 94.06 340 VAL A N 1
ATOM 2483 C CA . VAL A 1 340 ? 3.645 -21.906 6.586 1 94.06 340 VAL A CA 1
ATOM 2484 C C . VAL A 1 340 ? 3.385 -20.859 7.672 1 94.06 340 VAL A C 1
ATOM 2486 O O . VAL A 1 340 ? 3.941 -20.953 8.766 1 94.06 340 VAL A O 1
ATOM 2489 N N . CYS A 1 341 ? 2.551 -19.828 7.395 1 94.06 341 CYS A N 1
ATOM 2490 C CA . CYS A 1 341 ? 2.205 -18.781 8.352 1 94.06 341 CYS A CA 1
ATOM 2491 C C . CYS A 1 341 ? 0.698 -18.562 8.391 1 94.06 341 CYS A C 1
ATOM 2493 O O . CYS A 1 341 ? 0.042 -18.516 7.352 1 94.06 341 CYS A O 1
ATOM 2495 N N . ILE A 1 342 ? 0.163 -18.484 9.656 1 95.19 342 ILE A N 1
ATOM 2496 C CA . ILE A 1 342 ? -1.239 -18.109 9.805 1 95.19 342 ILE A CA 1
ATOM 2497 C C . ILE A 1 342 ? -1.404 -16.625 9.531 1 95.19 342 ILE A C 1
ATOM 2499 O O . ILE A 1 342 ? -0.693 -15.797 10.109 1 95.19 342 ILE A O 1
ATOM 2503 N N . THR A 1 343 ? -2.283 -16.234 8.641 1 93.31 343 THR A N 1
ATOM 2504 C CA . THR A 1 343 ? -2.559 -14.828 8.375 1 93.31 343 THR A CA 1
ATOM 2505 C C . THR A 1 343 ? -3.834 -14.391 9.086 1 93.31 343 THR A C 1
ATOM 2507 O O . THR A 1 343 ? -4.016 -13.203 9.367 1 93.31 343 THR A O 1
ATOM 2510 N N . ASP A 1 344 ? -4.75 -15.297 9.234 1 93.62 344 ASP A N 1
ATOM 2511 C CA . ASP A 1 344 ? -6.008 -14.969 9.898 1 93.62 344 ASP A CA 1
ATOM 2512 C C . ASP A 1 344 ? -6.668 -16.219 10.477 1 93.62 344 ASP A C 1
ATOM 2514 O O . ASP A 1 344 ? -6.488 -17.312 9.953 1 93.62 344 ASP A O 1
ATOM 2518 N N . SER A 1 345 ? -7.328 -16.078 11.547 1 93.38 345 SER A N 1
ATOM 2519 C CA . SER A 1 345 ? -8.188 -17.078 12.156 1 93.38 345 SER A CA 1
ATOM 2520 C C . SER A 1 345 ? -9.555 -16.516 12.508 1 93.38 345 SER A C 1
ATOM 2522 O O . SER A 1 345 ? -9.68 -15.672 13.391 1 93.38 345 SER A O 1
ATOM 2524 N N . SER A 1 346 ? -10.531 -16.984 11.766 1 89.31 346 SER A N 1
ATOM 2525 C CA . SER A 1 346 ? -11.875 -16.438 11.953 1 89.31 346 SER A CA 1
ATOM 2526 C C . SER A 1 346 ? -12.805 -17.469 12.57 1 89.31 346 SER A C 1
ATOM 2528 O O . SER A 1 346 ? -12.836 -18.625 12.141 1 89.31 346 SER A O 1
ATOM 2530 N N . TRP A 1 347 ? -13.492 -17.016 13.586 1 85.69 347 TRP A N 1
ATOM 2531 C CA . TRP A 1 347 ? -14.516 -17.859 14.195 1 85.69 347 TRP A CA 1
ATOM 2532 C C . TRP A 1 347 ? -15.781 -17.875 13.352 1 85.69 347 TRP A C 1
ATOM 2534 O O . TRP A 1 347 ? -16.266 -16.812 12.93 1 85.69 347 TRP A O 1
ATOM 2544 N N . LEU A 1 348 ? -16.266 -19.016 12.992 1 81.62 348 LEU A N 1
ATOM 2545 C CA . LEU A 1 348 ? -17.516 -19.203 12.258 1 81.62 348 LEU A CA 1
ATOM 2546 C C . LEU A 1 348 ? -18.547 -19.922 13.109 1 81.62 348 LEU A C 1
ATOM 2548 O O . LEU A 1 348 ? -18.516 -21.156 13.219 1 81.62 348 LEU A O 1
ATOM 2552 N N . PRO A 1 349 ? -19.469 -19.109 13.555 1 80.38 349 PRO A N 1
ATOM 2553 C CA . PRO A 1 349 ? -20.484 -19.75 14.375 1 80.38 349 PRO A CA 1
ATOM 2554 C C . PRO A 1 349 ? -21.438 -20.609 13.562 1 80.38 349 PRO A C 1
ATOM 2556 O O . PRO A 1 349 ? -21.594 -20.406 12.352 1 80.38 349 PRO A O 1
ATOM 2559 N N . LYS A 1 350 ? -21.984 -21.562 14.305 1 75.69 350 LYS A N 1
ATOM 2560 C CA . LYS A 1 350 ? -23 -22.406 13.688 1 75.69 350 LYS A CA 1
ATOM 2561 C C . LYS A 1 350 ? -24.188 -21.578 13.195 1 75.69 350 LYS A C 1
ATOM 2563 O O . LYS A 1 350 ? -24.609 -20.641 13.867 1 75.69 350 LYS A O 1
ATOM 2568 N N . VAL A 1 351 ? -24.375 -21.609 11.844 1 61.97 351 VAL A N 1
ATOM 2569 C CA . VAL A 1 351 ? -25.516 -20.875 11.32 1 61.97 351 VAL A CA 1
ATOM 2570 C C . VAL A 1 351 ? -26.812 -21.531 11.789 1 61.97 351 VAL A C 1
ATOM 2572 O O . VAL A 1 351 ? -27 -22.734 11.633 1 61.97 351 VAL A O 1
ATOM 2575 N N . SER A 1 352 ? -27.484 -21.016 12.82 1 49.19 352 SER A N 1
ATOM 2576 C CA . SER A 1 352 ? -28.781 -21.516 13.227 1 49.19 352 SER A CA 1
ATOM 2577 C C . SER A 1 352 ? -29.812 -21.375 12.109 1 49.19 352 SER A C 1
ATOM 2579 O O . SER A 1 352 ? -29.938 -20.312 11.508 1 49.19 352 SER A O 1
ATOM 2581 N N . THR A 1 353 ? -29.859 -22.344 11.258 1 40.59 353 THR A N 1
ATOM 2582 C CA . THR A 1 353 ? -31.062 -22.266 10.422 1 40.59 353 THR A CA 1
ATOM 2583 C C . THR A 1 353 ? -32.25 -21.812 11.234 1 40.59 353 THR A C 1
ATOM 2585 O O . THR A 1 353 ? -32.531 -22.359 12.312 1 40.59 353 THR A O 1
ATOM 2588 N N . PRO A 1 354 ? -32.938 -20.844 10.758 1 35.41 354 PRO A N 1
ATOM 2589 C CA . PRO A 1 354 ? -34.281 -20.703 11.359 1 35.41 354 PRO A CA 1
ATOM 2590 C C . PRO A 1 354 ? -35.156 -21.938 11.18 1 35.41 354 PRO A C 1
ATOM 2592 O O . PRO A 1 354 ? -34.969 -22.672 10.211 1 35.41 354 PRO A O 1
ATOM 2595 N N . MET B 1 1 ? 2.592 -9.016 6.387 1 35.72 1 MET B N 1
ATOM 2596 C CA . MET B 1 1 ? 3.006 -8.406 5.125 1 35.72 1 MET B CA 1
ATOM 2597 C C . MET B 1 1 ? 3.428 -9.469 4.121 1 35.72 1 MET B C 1
ATOM 2599 O O . MET B 1 1 ? 4.605 -9.82 4.039 1 35.72 1 MET B O 1
ATOM 2603 N N . GLY B 1 2 ? 2.676 -10.602 3.924 1 41 2 GLY B N 1
ATOM 2604 C CA . GLY B 1 2 ? 3.135 -11.781 3.207 1 41 2 GLY B CA 1
ATOM 2605 C C . GLY B 1 2 ? 3.406 -11.523 1.738 1 41 2 GLY B C 1
ATOM 2606 O O . GLY B 1 2 ? 4.422 -11.969 1.201 1 41 2 GLY B O 1
ATOM 2607 N N . TRP B 1 3 ? 2.533 -10.875 0.889 1 52.88 3 TRP B N 1
ATOM 2608 C CA . TRP B 1 3 ? 2.561 -10.945 -0.568 1 52.88 3 TRP B CA 1
ATOM 2609 C C . TRP B 1 3 ? 3.75 -10.18 -1.13 1 52.88 3 TRP B C 1
ATOM 2611 O O . TRP B 1 3 ? 4.422 -10.648 -2.053 1 52.88 3 TRP B O 1
ATOM 2621 N N . PHE B 1 4 ? 4.051 -9.016 -0.613 1 66.19 4 PHE B N 1
ATOM 2622 C CA . PHE B 1 4 ? 5.211 -8.219 -1.005 1 66.19 4 PHE B CA 1
ATOM 2623 C C . PHE B 1 4 ? 6.16 -8.031 0.171 1 66.19 4 PHE B C 1
ATOM 2625 O O . PHE B 1 4 ? 5.871 -7.258 1.088 1 66.19 4 PHE B O 1
ATOM 2632 N N . VAL B 1 5 ? 6.98 -9.031 0.387 1 64.06 5 VAL B N 1
ATOM 2633 C CA . VAL B 1 5 ? 7.844 -9.102 1.563 1 64.06 5 VAL B CA 1
ATOM 2634 C C . VAL B 1 5 ? 8.531 -7.754 1.783 1 64.06 5 VAL B C 1
ATOM 2636 O O . VAL B 1 5 ? 8.57 -7.246 2.906 1 64.06 5 VAL B O 1
ATOM 2639 N N . ASN B 1 6 ? 9.016 -7.125 0.663 1 72.12 6 ASN B N 1
ATOM 2640 C CA . ASN B 1 6 ? 9.758 -5.879 0.816 1 72.12 6 ASN B CA 1
ATOM 2641 C C . ASN B 1 6 ? 9.289 -4.824 -0.183 1 72.12 6 ASN B C 1
ATOM 2643 O O . ASN B 1 6 ? 9.961 -3.803 -0.369 1 72.12 6 ASN B O 1
ATOM 2647 N N . LEU B 1 7 ? 8.219 -5.172 -0.923 1 74.38 7 LEU B N 1
ATOM 2648 C CA . LEU B 1 7 ? 7.711 -4.223 -1.906 1 74.38 7 LEU B CA 1
ATOM 2649 C C . LEU B 1 7 ? 6.43 -3.559 -1.409 1 74.38 7 LEU B C 1
ATOM 2651 O O . LEU B 1 7 ? 5.438 -4.242 -1.133 1 74.38 7 LEU B O 1
ATOM 2655 N N . LEU B 1 8 ? 6.449 -2.293 -1.177 1 74.31 8 LEU B N 1
ATOM 2656 C CA . LEU B 1 8 ? 5.258 -1.518 -0.844 1 74.31 8 LEU B CA 1
ATOM 2657 C C . LEU B 1 8 ? 4.5 -1.117 -2.105 1 74.31 8 LEU B C 1
ATOM 2659 O O . LEU B 1 8 ? 4.938 -0.228 -2.84 1 74.31 8 LEU B O 1
ATOM 2663 N N . ASP B 1 9 ? 3.373 -1.931 -2.395 1 81.12 9 ASP B N 1
ATOM 2664 C CA . ASP B 1 9 ? 2.447 -1.654 -3.488 1 81.12 9 ASP B CA 1
ATOM 2665 C C . ASP B 1 9 ? 1.004 -1.624 -2.99 1 81.12 9 ASP B C 1
ATOM 2667 O O . ASP B 1 9 ? 0.604 -2.459 -2.178 1 81.12 9 ASP B O 1
ATOM 2671 N N . GLY B 1 10 ? 0.198 -0.617 -3.467 1 78.38 10 GLY B N 1
ATOM 2672 C CA . GLY B 1 10 ? -1.096 -0.386 -2.842 1 78.38 10 GLY B CA 1
ATOM 2673 C C . GLY B 1 10 ? -2.164 -1.359 -3.305 1 78.38 10 GLY B C 1
ATOM 2674 O O . GLY B 1 10 ? -2.586 -2.232 -2.543 1 78.38 10 GLY B O 1
ATOM 2675 N N . VAL B 1 11 ? -2.521 -1.36 -4.598 1 82.38 11 VAL B N 1
ATOM 2676 C CA . VAL B 1 11 ? -3.686 -2.066 -5.125 1 82.38 11 VAL B CA 1
ATOM 2677 C C . VAL B 1 11 ? -3.467 -3.574 -5.02 1 82.38 11 VAL B C 1
ATOM 2679 O O . VAL B 1 11 ? -4.332 -4.301 -4.531 1 82.38 11 VAL B O 1
ATOM 2682 N N . LYS B 1 12 ? -2.316 -4.047 -5.344 1 84.19 12 LYS B N 1
ATOM 2683 C CA . LYS B 1 12 ? -2.051 -5.48 -5.312 1 84.19 12 LYS B CA 1
ATOM 2684 C C . LYS B 1 12 ? -1.987 -5.996 -3.877 1 84.19 12 LYS B C 1
ATOM 2686 O O . LYS B 1 12 ? -2.451 -7.102 -3.588 1 84.19 12 LYS B O 1
ATOM 2691 N N . SER B 1 13 ? -1.446 -5.18 -2.982 1 85.31 13 SER B N 1
ATOM 2692 C CA . SER B 1 13 ? -1.379 -5.559 -1.574 1 85.31 13 SER B CA 1
ATOM 2693 C C . SER B 1 13 ? -2.768 -5.59 -0.943 1 85.31 13 SER B C 1
ATOM 2695 O O . SER B 1 13 ? -3.07 -6.477 -0.141 1 85.31 13 SER B O 1
ATOM 2697 N N . ALA B 1 14 ? -3.6 -4.617 -1.3 1 89.81 14 ALA B N 1
ATOM 2698 C CA . ALA B 1 14 ? -4.961 -4.566 -0.775 1 89.81 14 ALA B CA 1
ATOM 2699 C C . ALA B 1 14 ? -5.762 -5.793 -1.212 1 89.81 14 ALA B C 1
ATOM 2701 O O . ALA B 1 14 ? -6.484 -6.391 -0.408 1 89.81 14 ALA B O 1
ATOM 2702 N N . GLY B 1 15 ? -5.684 -6.117 -2.48 1 90.12 15 GLY B N 1
ATOM 2703 C CA . GLY B 1 15 ? -6.363 -7.309 -2.965 1 90.12 15 GLY B CA 1
ATOM 2704 C C . GLY B 1 15 ? -5.949 -8.57 -2.238 1 90.12 15 GLY B C 1
ATOM 2705 O O . GLY B 1 15 ? -6.793 -9.383 -1.856 1 90.12 15 GLY B O 1
ATOM 2706 N N . GLN B 1 16 ? -4.699 -8.719 -2.061 1 88.62 16 GLN B N 1
ATOM 2707 C CA . GLN B 1 16 ? -4.199 -9.898 -1.359 1 88.62 16 GLN B CA 1
ATOM 2708 C C . GLN B 1 16 ? -4.637 -9.891 0.102 1 88.62 16 GLN B C 1
ATOM 2710 O O . GLN B 1 16 ? -4.902 -10.945 0.679 1 88.62 16 GLN B O 1
ATOM 2715 N N . TRP B 1 17 ? -4.609 -8.766 0.728 1 90.94 17 TRP B N 1
ATOM 2716 C CA . TRP B 1 17 ? -5.066 -8.664 2.109 1 90.94 17 TRP B CA 1
ATOM 2717 C C . TRP B 1 17 ? -6.473 -9.234 2.262 1 90.94 17 TRP B C 1
ATOM 2719 O O . TRP B 1 17 ? -6.77 -9.922 3.242 1 90.94 17 TRP B O 1
ATOM 2729 N N . LEU B 1 18 ? -7.324 -8.914 1.32 1 92.56 18 LEU B N 1
ATOM 2730 C CA . LEU B 1 18 ? -8.695 -9.422 1.356 1 92.56 18 LEU B CA 1
ATOM 2731 C C . LEU B 1 18 ? -8.711 -10.945 1.339 1 92.56 18 LEU B C 1
ATOM 2733 O O . LEU B 1 18 ? -9.461 -11.57 2.094 1 92.56 18 LEU B O 1
ATOM 2737 N N . ILE B 1 19 ? -7.922 -11.477 0.486 1 89.19 19 ILE B N 1
ATOM 2738 C CA . ILE B 1 19 ? -7.848 -12.93 0.385 1 89.19 19 ILE B CA 1
ATOM 2739 C C . ILE B 1 19 ? -7.293 -13.508 1.683 1 89.19 19 ILE B C 1
ATOM 2741 O O . ILE B 1 19 ? -7.84 -14.469 2.223 1 89.19 19 ILE B O 1
ATOM 2745 N N . ASP B 1 20 ? -6.359 -12.906 2.26 1 91.62 20 ASP B N 1
ATOM 2746 C CA . ASP B 1 20 ? -5.625 -13.414 3.412 1 91.62 20 ASP B CA 1
ATOM 2747 C C . ASP B 1 20 ? -6.449 -13.281 4.691 1 91.62 20 ASP B C 1
ATOM 2749 O O . ASP B 1 20 ? -6.207 -14 5.668 1 91.62 20 ASP B O 1
ATOM 2753 N N . HIS B 1 21 ? -7.426 -12.406 4.695 1 92.88 21 HIS B N 1
ATOM 2754 C CA . HIS B 1 21 ? -8.039 -12.086 5.98 1 92.88 21 HIS B CA 1
ATOM 2755 C C . HIS B 1 21 ? -9.547 -12.344 5.945 1 92.88 21 HIS B C 1
ATOM 2757 O O . HIS B 1 21 ? -10.242 -12.086 6.93 1 92.88 21 HIS B O 1
ATOM 2763 N N . SER B 1 22 ? -10 -12.812 4.836 1 90.62 22 SER B N 1
ATOM 2764 C CA . SER B 1 22 ? -11.406 -13.195 4.789 1 90.62 22 SER B CA 1
ATOM 2765 C C . SER B 1 22 ? -11.625 -14.555 5.445 1 90.62 22 SER B C 1
ATOM 2767 O O . SER B 1 22 ? -10.719 -15.391 5.477 1 90.62 22 SER B O 1
ATOM 2769 N N . GLY B 1 23 ? -12.75 -14.734 6.047 1 88.69 23 GLY B N 1
ATOM 2770 C CA . GLY B 1 23 ? -13.195 -16.078 6.422 1 88.69 23 GLY B CA 1
ATOM 2771 C C . GLY B 1 23 ? -13.688 -16.891 5.246 1 88.69 23 GLY B C 1
ATOM 2772 O O . GLY B 1 23 ? -12.891 -17.5 4.531 1 88.69 23 GLY B O 1
ATOM 2773 N N . ASP B 1 24 ? -15.023 -16.812 5.121 1 84.38 24 ASP B N 1
ATOM 2774 C CA . ASP B 1 24 ? -15.547 -17.281 3.842 1 84.38 24 ASP B CA 1
ATOM 2775 C C . ASP B 1 24 ? -15.18 -16.328 2.711 1 84.38 24 ASP B C 1
ATOM 2777 O O . ASP B 1 24 ? -15.508 -15.141 2.76 1 84.38 24 ASP B O 1
ATOM 2781 N N . ILE B 1 25 ? -14.516 -16.828 1.699 1 87.12 25 ILE B N 1
ATOM 2782 C CA . ILE B 1 25 ? -13.969 -15.961 0.658 1 87.12 25 ILE B CA 1
ATOM 2783 C C . ILE B 1 25 ? -15.055 -15.648 -0.375 1 87.12 25 ILE B C 1
ATOM 2785 O O . ILE B 1 25 ? -14.906 -14.727 -1.179 1 87.12 25 ILE B O 1
ATOM 2789 N N . ALA B 1 26 ? -16.141 -16.344 -0.443 1 85.44 26 ALA B N 1
ATOM 2790 C CA . ALA B 1 26 ? -17.141 -16.234 -1.5 1 85.44 26 ALA B CA 1
ATOM 2791 C C . ALA B 1 26 ? -17.766 -14.844 -1.519 1 85.44 26 ALA B C 1
ATOM 2793 O O . ALA B 1 26 ? -17.891 -14.227 -2.578 1 85.44 26 ALA B O 1
ATOM 2794 N N . PRO B 1 27 ? -18.156 -14.344 -0.324 1 87.62 27 PRO B N 1
ATOM 2795 C CA . PRO B 1 27 ? -18.734 -13 -0.359 1 87.62 27 PRO B CA 1
ATOM 2796 C C . PRO B 1 27 ? -17.75 -11.938 -0.841 1 87.62 27 PRO B C 1
ATOM 2798 O O . PRO B 1 27 ? -18.156 -10.945 -1.45 1 87.62 27 PRO B O 1
ATOM 2801 N N . VAL B 1 28 ? -16.469 -12.109 -0.546 1 90.88 28 VAL B N 1
ATOM 2802 C CA . VAL B 1 28 ? -15.445 -11.172 -1.002 1 90.88 28 VAL B CA 1
ATOM 2803 C C . VAL B 1 28 ? -15.391 -11.164 -2.527 1 90.88 28 VAL B C 1
ATOM 2805 O O . VAL B 1 28 ? -15.469 -10.109 -3.154 1 90.88 28 VAL B O 1
ATOM 2808 N N . LEU B 1 29 ? -15.32 -12.359 -3.1 1 88.62 29 LEU B N 1
ATOM 2809 C CA . LEU B 1 29 ? -15.273 -12.492 -4.551 1 88.62 29 LEU B CA 1
ATOM 2810 C C . LEU B 1 29 ? -16.547 -11.93 -5.188 1 88.62 29 LEU B C 1
ATOM 2812 O O . LEU B 1 29 ? -16.484 -11.25 -6.215 1 88.62 29 LEU B O 1
ATOM 2816 N N . GLY B 1 30 ? -17.625 -12.25 -4.523 1 87.88 30 GLY B N 1
ATOM 2817 C CA . GLY B 1 30 ? -18.906 -11.789 -5.035 1 87.88 30 GLY B CA 1
ATOM 2818 C C . GLY B 1 30 ? -19.031 -10.273 -5.055 1 87.88 30 GLY B C 1
ATOM 2819 O O . GLY B 1 30 ? -19.5 -9.695 -6.031 1 87.88 30 GLY B O 1
ATOM 2820 N N . ALA B 1 31 ? -18.656 -9.625 -4.012 1 92.12 31 ALA B N 1
ATOM 2821 C CA . ALA B 1 31 ? -18.766 -8.18 -3.91 1 92.12 31 ALA B CA 1
ATOM 2822 C C . ALA B 1 31 ? -17.922 -7.48 -4.969 1 92.12 31 ALA B C 1
ATOM 2824 O O . ALA B 1 31 ? -18.375 -6.535 -5.617 1 92.12 31 ALA B O 1
ATOM 2825 N N . VAL B 1 32 ? -16.688 -7.922 -5.117 1 92.44 32 VAL B N 1
ATOM 2826 C CA . VAL B 1 32 ? -15.789 -7.316 -6.09 1 92.44 32 VAL B CA 1
ATOM 2827 C C . VAL B 1 32 ? -16.297 -7.586 -7.504 1 92.44 32 VAL B C 1
ATOM 2829 O O . VAL B 1 32 ? -16.266 -6.699 -8.359 1 92.44 32 VAL B O 1
ATOM 2832 N N . GLY B 1 33 ? -16.734 -8.836 -7.762 1 88.25 33 GLY B N 1
ATOM 2833 C CA . GLY B 1 33 ? -17.328 -9.156 -9.055 1 88.25 33 GLY B CA 1
ATOM 2834 C C . GLY B 1 33 ? -18.531 -8.297 -9.391 1 88.25 33 GLY B C 1
ATOM 2835 O O . GLY B 1 33 ? -18.656 -7.816 -10.516 1 88.25 33 GLY B O 1
ATOM 2836 N N . LYS B 1 34 ? -19.406 -8.125 -8.43 1 88.56 34 LYS B N 1
ATOM 2837 C CA . LYS B 1 34 ? -20.594 -7.293 -8.609 1 88.56 34 LYS B CA 1
ATOM 2838 C C . LYS B 1 34 ? -20.219 -5.848 -8.914 1 88.56 34 LYS B C 1
ATOM 2840 O O . LYS B 1 34 ? -20.797 -5.211 -9.797 1 88.56 34 LYS B O 1
ATOM 2845 N N . ALA B 1 35 ? -19.281 -5.332 -8.172 1 91.94 35 ALA B N 1
ATOM 2846 C CA . ALA B 1 35 ? -18.812 -3.969 -8.406 1 91.94 35 ALA B CA 1
ATOM 2847 C C . ALA B 1 35 ? -18.234 -3.828 -9.812 1 91.94 35 ALA B C 1
ATOM 2849 O O . ALA B 1 35 ? -18.484 -2.84 -10.5 1 91.94 35 ALA B O 1
ATOM 2850 N N . ALA B 1 36 ? -17.453 -4.77 -10.227 1 88.12 36 ALA B N 1
ATOM 2851 C CA . ALA B 1 36 ? -16.859 -4.75 -11.562 1 88.12 36 ALA B CA 1
ATOM 2852 C C . ALA B 1 36 ? -17.938 -4.738 -12.641 1 88.12 36 ALA B C 1
ATOM 2854 O O . ALA B 1 36 ? -17.828 -3.984 -13.609 1 88.12 36 ALA B O 1
ATOM 2855 N N . SER B 1 37 ? -18.922 -5.559 -12.43 1 83.94 37 SER B N 1
ATOM 2856 C CA . SER B 1 37 ? -20.016 -5.645 -13.391 1 83.94 37 SER B CA 1
ATOM 2857 C C . SER B 1 37 ? -20.797 -4.336 -13.461 1 83.94 37 SER B C 1
ATOM 2859 O O . SER B 1 37 ? -21.234 -3.924 -14.539 1 83.94 37 SER B O 1
ATOM 2861 N N . TYR B 1 38 ? -20.938 -3.701 -12.336 1 85.06 38 TYR B N 1
ATOM 2862 C CA . TYR B 1 38 ? -21.688 -2.447 -12.266 1 85.06 38 TYR B CA 1
ATOM 2863 C C . TYR B 1 38 ? -20.922 -1.32 -12.953 1 85.06 38 TYR B C 1
ATOM 2865 O O . TYR B 1 38 ? -21.531 -0.446 -13.578 1 85.06 38 TYR B O 1
ATOM 2873 N N . LEU B 1 39 ? -19.625 -1.331 -12.922 1 85.44 39 LEU B N 1
ATOM 2874 C CA . LEU B 1 39 ? -18.797 -0.228 -13.398 1 85.44 39 LEU B CA 1
ATOM 2875 C C . LEU B 1 39 ? -18.438 -0.413 -14.867 1 85.44 39 LEU B C 1
ATOM 2877 O O . LEU B 1 39 ? -18.047 0.544 -15.539 1 85.44 39 LEU B O 1
ATOM 2881 N N . LEU B 1 40 ? -18.516 -1.584 -15.406 1 76.69 40 LEU B N 1
ATOM 2882 C CA . LEU B 1 40 ? -18.109 -1.894 -16.781 1 76.69 40 LEU B CA 1
ATOM 2883 C C . LEU B 1 40 ? -18.922 -1.08 -17.781 1 76.69 40 LEU B C 1
ATOM 2885 O O . LEU B 1 40 ? -18.359 -0.472 -18.688 1 76.69 40 LEU B O 1
ATOM 2889 N N . PRO B 1 41 ? -20.203 -1.005 -17.688 1 65.25 41 PRO B N 1
ATOM 2890 C CA . PRO B 1 41 ? -20.984 -0.269 -18.672 1 65.25 41 PRO B CA 1
ATOM 2891 C C . PRO B 1 41 ? -20.734 1.235 -18.641 1 65.25 41 PRO B C 1
ATOM 2893 O O . PRO B 1 41 ? -21 1.938 -19.609 1 65.25 41 PRO B O 1
ATOM 2896 N N . LEU B 1 42 ? -20.156 1.756 -17.609 1 62.03 42 LEU B N 1
ATOM 2897 C CA . LEU B 1 42 ? -19.938 3.189 -17.438 1 62.03 42 LEU B CA 1
ATOM 2898 C C . LEU B 1 42 ? -18.594 3.611 -18.016 1 62.03 42 LEU B C 1
ATOM 2900 O O . LEU B 1 42 ? -18.312 4.805 -18.125 1 62.03 42 LEU B O 1
ATOM 2904 N N . ASP B 1 43 ? -17.766 2.701 -18.312 1 58.28 43 ASP B N 1
ATOM 2905 C CA . ASP B 1 43 ? -16.375 2.977 -18.688 1 58.28 43 ASP B CA 1
ATOM 2906 C C . ASP B 1 43 ? -16.266 3.166 -20.203 1 58.28 43 ASP B C 1
ATOM 2908 O O . ASP B 1 43 ? -16.312 2.195 -20.969 1 58.28 43 ASP B O 1
ATOM 2912 N N . ASN B 1 44 ? -16.359 4.406 -20.719 1 52.78 44 ASN B N 1
ATOM 2913 C CA . ASN B 1 44 ? -16.156 4.691 -22.125 1 52.78 44 ASN B CA 1
ATOM 2914 C C . ASN B 1 44 ? -14.68 4.582 -22.5 1 52.78 44 ASN B C 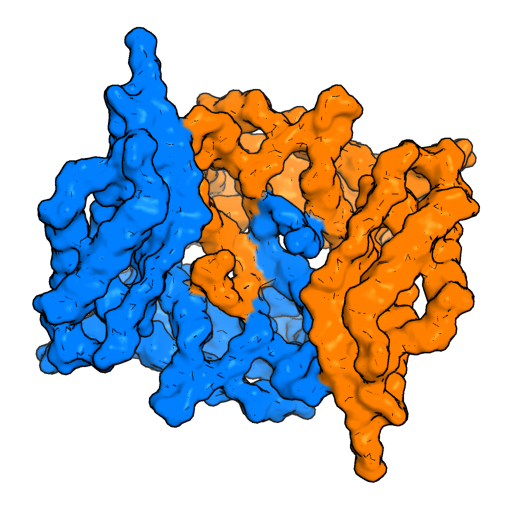1
ATOM 2916 O O . ASN B 1 44 ? -14.328 4.625 -23.688 1 52.78 44 ASN B O 1
ATOM 2920 N N . SER B 1 45 ? -13.766 4.832 -21.672 1 46.47 45 SER B N 1
ATOM 2921 C CA . SER B 1 45 ? -12.359 4.969 -22.047 1 46.47 45 SER B CA 1
ATOM 2922 C C . SER B 1 45 ? -11.648 3.621 -22.031 1 46.47 45 SER B C 1
ATOM 2924 O O . SER B 1 45 ? -10.461 3.535 -22.359 1 46.47 45 SER B O 1
ATOM 2926 N N . VAL B 1 46 ? -12.117 2.768 -21.297 1 45.25 46 VAL B N 1
ATOM 2927 C CA . VAL B 1 46 ? -11.281 1.581 -21.156 1 45.25 46 VAL B CA 1
ATOM 2928 C C . VAL B 1 46 ? -11.289 0.776 -22.453 1 45.25 46 VAL B C 1
ATOM 2930 O O . VAL B 1 46 ? -12.344 0.31 -22.891 1 45.25 46 VAL B O 1
ATOM 2933 N N . PRO B 1 47 ? -10.352 0.999 -23.25 1 39.34 47 PRO B N 1
ATOM 2934 C CA . PRO B 1 47 ? -10.266 -0.006 -24.312 1 39.34 47 PRO B CA 1
ATOM 2935 C C . PRO B 1 47 ? -10.688 -1.397 -23.844 1 39.34 47 PRO B C 1
ATOM 2937 O O . PRO B 1 47 ? -10.688 -1.678 -22.656 1 39.34 47 PRO B O 1
ATOM 2940 N N . ASP B 1 48 ? -11.164 -2.299 -24.906 1 37 48 ASP B N 1
ATOM 2941 C CA . ASP B 1 48 ? -11.602 -3.688 -24.812 1 37 48 ASP B CA 1
ATOM 2942 C C . ASP B 1 48 ? -10.75 -4.473 -23.812 1 37 48 ASP B C 1
ATOM 2944 O O . ASP B 1 48 ? -9.961 -5.328 -24.219 1 37 48 ASP B O 1
ATOM 2948 N N . PHE B 1 49 ? -9.945 -3.902 -23.172 1 36.84 49 PHE B N 1
ATOM 2949 C CA . PHE B 1 49 ? -9.18 -4.809 -22.328 1 36.84 49 PHE B CA 1
ATOM 2950 C C . PHE B 1 49 ? -10.055 -5.961 -21.844 1 36.84 49 PHE B C 1
ATOM 2952 O O . PHE B 1 49 ? -11.281 -5.863 -21.844 1 36.84 49 PHE B O 1
ATOM 2959 N N . ALA B 1 50 ? -9.305 -6.898 -21.172 1 42.12 50 ALA B N 1
ATOM 2960 C CA . ALA B 1 50 ? -9.461 -8.195 -20.516 1 42.12 50 ALA B CA 1
ATOM 2961 C C . ALA B 1 50 ? -10.594 -8.164 -19.5 1 42.12 50 ALA B C 1
ATOM 2963 O O . ALA B 1 50 ? -10.898 -9.18 -18.859 1 42.12 50 ALA B O 1
ATOM 2964 N N . ALA B 1 51 ? -10.945 -7.004 -19.062 1 42.97 51 ALA B N 1
ATOM 2965 C CA . ALA B 1 51 ? -12.031 -6.988 -18.094 1 42.97 51 ALA B CA 1
ATOM 2966 C C . ALA B 1 51 ? -13.266 -7.703 -18.641 1 42.97 51 ALA B C 1
ATOM 2968 O O . ALA B 1 51 ? -13.977 -8.383 -17.891 1 42.97 51 ALA B O 1
ATOM 2969 N N . SER B 1 52 ? -13.625 -7.219 -19.828 1 42.19 52 SER B N 1
ATOM 2970 C CA . SER B 1 52 ? -14.828 -7.867 -20.344 1 42.19 52 SER B CA 1
ATOM 2971 C C . SER B 1 52 ? -14.758 -9.383 -20.156 1 42.19 52 SER B C 1
ATOM 2973 O O . SER B 1 52 ? -15.781 -10.023 -19.906 1 42.19 52 SER B O 1
ATOM 2975 N N . ALA B 1 53 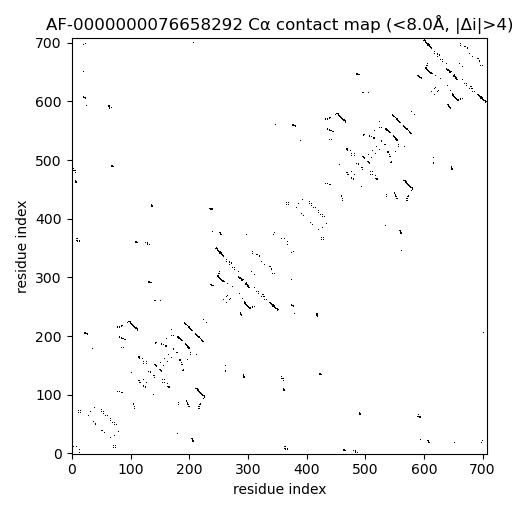? -13.625 -9.812 -20.547 1 41.66 53 ALA B N 1
ATOM 2976 C CA . ALA B 1 53 ? -13.57 -11.273 -20.5 1 41.66 53 ALA B CA 1
ATOM 2977 C C . ALA B 1 53 ? -13.703 -11.773 -19.062 1 41.66 53 ALA B C 1
ATOM 2979 O O . ALA B 1 53 ? -14.328 -12.805 -18.812 1 41.66 53 ALA B O 1
ATOM 2980 N N . ILE B 1 54 ? -13.125 -11 -18.156 1 47.56 54 ILE B N 1
ATOM 2981 C CA . ILE B 1 54 ? -13.109 -11.453 -16.766 1 47.56 54 ILE B CA 1
ATOM 2982 C C . ILE B 1 54 ? -14.523 -11.383 -16.188 1 47.56 54 ILE B C 1
ATOM 2984 O O . ILE B 1 54 ? -14.984 -12.312 -15.523 1 47.56 54 ILE B O 1
ATOM 2988 N N . ILE B 1 55 ? -15.281 -10.156 -16.469 1 48.91 55 ILE B N 1
ATOM 2989 C CA . ILE B 1 55 ? -16.547 -9.891 -15.812 1 48.91 55 ILE B CA 1
ATOM 2990 C C . ILE B 1 55 ? -17.641 -10.781 -16.406 1 48.91 55 ILE B C 1
ATOM 2992 O O . ILE B 1 55 ? -18.5 -11.289 -15.68 1 48.91 55 ILE B O 1
ATOM 2996 N N . ALA B 1 56 ? -17.641 -10.82 -17.672 1 44.03 56 ALA B N 1
ATOM 2997 C CA . ALA B 1 56 ? -18.75 -11.516 -18.312 1 44.03 56 ALA B CA 1
ATOM 2998 C C . ALA B 1 56 ? -18.969 -12.891 -17.688 1 44.03 56 ALA B C 1
ATOM 3000 O O . ALA B 1 56 ? -20.094 -13.383 -17.656 1 44.03 56 ALA B O 1
ATOM 3001 N N . ASN B 1 57 ? -17.859 -13.562 -17.125 1 46.72 57 ASN B N 1
ATOM 3002 C CA . ASN B 1 57 ? -18.031 -14.992 -16.875 1 46.72 57 ASN B CA 1
ATOM 3003 C C . ASN B 1 57 ? -18.188 -15.281 -15.391 1 46.72 57 ASN B C 1
ATOM 3005 O O . ASN B 1 57 ? -18.062 -16.438 -14.961 1 46.72 57 ASN B O 1
ATOM 3009 N N . GLN B 1 58 ? -18.578 -14.273 -14.562 1 52.84 58 GLN B N 1
ATOM 3010 C CA . GLN B 1 58 ? -18.531 -14.531 -13.125 1 52.84 58 GLN B CA 1
ATOM 3011 C C . GLN B 1 58 ? -19.719 -15.391 -12.68 1 52.84 58 GLN B C 1
ATOM 3013 O O . GLN B 1 58 ? -19.578 -16.234 -11.789 1 52.84 58 GLN B O 1
ATOM 3018 N N . ASP B 1 59 ? -20.922 -15.109 -13.211 1 53.19 59 ASP B N 1
ATOM 3019 C CA . ASP B 1 59 ? -22.078 -15.82 -12.664 1 53.19 59 ASP B CA 1
ATOM 3020 C C . ASP B 1 59 ? -21.938 -17.328 -12.875 1 53.19 59 ASP B C 1
ATOM 3022 O O . ASP B 1 59 ? -22.406 -18.125 -12.055 1 53.19 59 ASP B O 1
ATOM 3026 N N . ASN B 1 60 ? -21.25 -17.688 -13.898 1 54.22 60 ASN B N 1
ATOM 3027 C CA . ASN B 1 60 ? -21.203 -19.109 -14.219 1 54.22 60 ASN B CA 1
ATOM 3028 C C . ASN B 1 60 ? -19.797 -19.688 -14.023 1 54.22 60 ASN B C 1
ATOM 3030 O O . ASN B 1 60 ? -19.547 -20.844 -14.328 1 54.22 60 ASN B O 1
ATOM 3034 N N . GLU B 1 61 ? -19.109 -18.859 -13.344 1 64.44 61 GLU B N 1
ATOM 3035 C CA . GLU B 1 61 ? -17.734 -19.328 -13.219 1 64.44 61 GLU B CA 1
ATOM 3036 C C . GLU B 1 61 ? -17.516 -20.078 -11.906 1 64.44 61 GLU B C 1
ATOM 3038 O O . GLU B 1 61 ? -18.203 -19.812 -10.914 1 64.44 61 GLU B O 1
ATOM 3043 N N . SER B 1 62 ? -16.719 -21.078 -12.039 1 69.56 62 SER B N 1
ATOM 3044 C CA . SER B 1 62 ? -16.344 -21.812 -10.836 1 69.56 62 SER B CA 1
ATOM 3045 C C . SER B 1 62 ? -15.656 -20.891 -9.828 1 69.56 62 SER B C 1
ATOM 3047 O O . SER B 1 62 ? -15.125 -19.844 -10.195 1 69.56 62 SER B O 1
ATOM 3049 N N . GLY B 1 63 ? -15.852 -21.141 -8.562 1 71.56 63 GLY B N 1
ATOM 3050 C CA . GLY B 1 63 ? -15.188 -20.406 -7.504 1 71.56 63 GLY B CA 1
ATOM 3051 C C . GLY B 1 63 ? -13.695 -20.266 -7.727 1 71.56 63 GLY B C 1
ATOM 3052 O O . GLY B 1 63 ? -13.117 -19.203 -7.473 1 71.56 63 GLY B O 1
ATOM 3053 N N . SER B 1 64 ? -13.141 -21.312 -8.344 1 72.62 64 SER B N 1
ATOM 3054 C CA . SER B 1 64 ? -11.703 -21.328 -8.602 1 72.62 64 SER B CA 1
ATOM 3055 C C . SER B 1 64 ? -11.32 -20.297 -9.656 1 72.62 64 SER B C 1
ATOM 3057 O O . SER B 1 64 ? -10.289 -19.625 -9.539 1 72.62 64 SER B O 1
ATOM 3059 N N . LYS B 1 65 ? -12.109 -20.172 -10.633 1 76.56 65 LYS B N 1
ATOM 3060 C CA . LYS B 1 65 ? -11.836 -19.188 -11.68 1 76.56 65 LYS B CA 1
ATOM 3061 C C . LYS B 1 65 ? -12.023 -17.766 -11.156 1 76.56 65 LYS B C 1
ATOM 3063 O O . LYS B 1 65 ? -11.242 -16.859 -11.492 1 76.56 65 LYS B O 1
ATOM 3068 N N . ARG B 1 66 ? -13.047 -17.594 -10.32 1 79.56 66 ARG B N 1
ATOM 3069 C CA . ARG B 1 66 ? -13.273 -16.281 -9.727 1 79.56 66 ARG B CA 1
ATOM 3070 C C . ARG B 1 66 ? -12.094 -15.859 -8.859 1 79.56 66 ARG B C 1
ATOM 3072 O O . ARG B 1 66 ? -11.719 -14.688 -8.844 1 79.56 66 ARG B O 1
ATOM 3079 N N . LEU B 1 67 ? -11.602 -16.828 -8.156 1 82.44 67 LEU B N 1
ATOM 3080 C CA . LEU B 1 67 ? -10.453 -16.531 -7.301 1 82.44 67 LEU B CA 1
ATOM 3081 C C . LEU B 1 67 ? -9.219 -16.203 -8.141 1 82.44 67 LEU B C 1
ATOM 3083 O O . LEU B 1 67 ? -8.453 -15.312 -7.797 1 82.44 67 LEU B O 1
ATOM 3087 N N . ALA B 1 68 ? -9.055 -16.875 -9.219 1 77.94 68 ALA B N 1
ATOM 3088 C CA . ALA B 1 68 ? -7.914 -16.656 -10.102 1 77.94 68 ALA B CA 1
ATOM 3089 C C . ALA B 1 68 ? -7.977 -15.266 -10.727 1 77.94 68 ALA B C 1
ATOM 3091 O O . ALA B 1 68 ? -6.945 -14.617 -10.93 1 77.94 68 ALA B O 1
ATOM 3092 N N . ASP B 1 69 ? -9.195 -14.797 -10.984 1 79.38 69 ASP B N 1
ATOM 3093 C CA . ASP B 1 69 ? -9.383 -13.516 -11.664 1 79.38 69 ASP B CA 1
ATOM 3094 C C . ASP B 1 69 ? -9.461 -12.367 -10.656 1 79.38 69 ASP B C 1
ATOM 3096 O O . ASP B 1 69 ? -9.445 -11.195 -11.039 1 79.38 69 ASP B O 1
ATOM 3100 N N . PHE B 1 70 ? -9.516 -12.664 -9.43 1 87.56 70 PHE B N 1
ATOM 3101 C CA . PHE B 1 70 ? -9.812 -11.695 -8.383 1 87.56 70 PHE B CA 1
ATOM 3102 C C . PHE B 1 70 ? -8.812 -10.539 -8.422 1 87.56 70 PHE B C 1
ATOM 3104 O O . PHE B 1 70 ? -9.203 -9.375 -8.359 1 87.56 70 PHE B O 1
ATOM 3111 N N . PRO B 1 71 ? -7.441 -10.789 -8.57 1 84.44 71 PRO B N 1
ATOM 3112 C CA . PRO B 1 71 ? -6.5 -9.664 -8.555 1 84.44 71 PRO B CA 1
ATOM 3113 C C . PRO B 1 71 ? -6.746 -8.68 -9.695 1 84.44 71 PRO B C 1
ATOM 3115 O O . PRO B 1 71 ? -6.676 -7.465 -9.492 1 84.44 71 PRO B O 1
ATOM 3118 N N . GLN B 1 72 ? -7.086 -9.164 -10.82 1 83.69 72 GLN B N 1
ATOM 3119 C CA . GLN B 1 72 ? -7.34 -8.297 -11.969 1 83.69 72 GLN B CA 1
ATOM 3120 C C . GLN B 1 72 ? -8.648 -7.527 -11.797 1 83.69 72 GLN B C 1
ATOM 3122 O O . GLN B 1 72 ? -8.727 -6.34 -12.125 1 83.69 72 GLN B O 1
ATOM 3127 N N . ASN B 1 73 ? -9.648 -8.273 -11.273 1 87.25 73 ASN B N 1
ATOM 3128 C CA . ASN B 1 73 ? -10.914 -7.605 -11.008 1 87.25 73 ASN B CA 1
ATOM 3129 C C . ASN B 1 73 ? -10.766 -6.504 -9.961 1 87.25 73 ASN B C 1
ATOM 3131 O O . ASN B 1 73 ? -11.336 -5.422 -10.109 1 87.25 73 ASN B O 1
ATOM 3135 N N . PHE B 1 74 ? -10.047 -6.816 -8.945 1 91.44 74 PHE B N 1
ATOM 3136 C CA . PHE B 1 74 ? -9.844 -5.844 -7.879 1 91.44 74 PHE B CA 1
ATOM 3137 C C . PHE B 1 74 ? -9.102 -4.617 -8.398 1 91.44 74 PHE B C 1
ATOM 3139 O O . PHE B 1 74 ? -9.43 -3.486 -8.039 1 91.44 74 PHE B O 1
ATOM 3146 N N . ALA B 1 75 ? -8.055 -4.805 -9.227 1 88.31 75 ALA B N 1
ATOM 3147 C CA . ALA B 1 75 ? -7.297 -3.705 -9.82 1 88.31 75 ALA B CA 1
ATOM 3148 C C . ALA B 1 75 ? -8.18 -2.859 -10.727 1 88.31 75 ALA B C 1
ATOM 3150 O O . ALA B 1 75 ? -8.109 -1.628 -10.703 1 88.31 75 ALA B O 1
ATOM 3151 N N . TYR B 1 76 ? -8.953 -3.549 -11.516 1 87.31 76 TYR B N 1
ATOM 3152 C CA . TYR B 1 76 ? -9.883 -2.855 -12.398 1 87.31 76 TYR B CA 1
ATOM 3153 C C . TYR B 1 76 ? -10.836 -1.974 -11.602 1 87.31 76 TYR B C 1
ATOM 3155 O O . TYR B 1 76 ? -11.008 -0.793 -11.914 1 87.31 76 TYR B O 1
ATOM 3163 N N . VAL B 1 77 ? -11.438 -2.584 -10.586 1 92.12 77 VAL B N 1
ATOM 3164 C CA . VAL B 1 77 ? -12.398 -1.854 -9.766 1 92.12 77 VAL B CA 1
ATOM 3165 C C . VAL B 1 77 ? -11.703 -0.673 -9.086 1 92.12 77 VAL B C 1
ATOM 3167 O O . VAL B 1 77 ? -12.273 0.416 -8.992 1 92.12 77 VAL B O 1
ATOM 3170 N N . SER B 1 78 ? -10.492 -0.83 -8.617 1 92.56 78 SER B N 1
ATOM 3171 C CA . SER B 1 78 ? -9.734 0.26 -8.016 1 92.56 78 SER B CA 1
ATOM 3172 C C . SER B 1 78 ? -9.586 1.434 -8.977 1 92.56 78 SER B C 1
ATOM 3174 O O . SER B 1 78 ? -9.805 2.586 -8.594 1 92.56 78 SER B O 1
ATOM 3176 N N . GLY B 1 79 ? -9.203 1.146 -10.234 1 89.94 79 GLY B N 1
ATOM 3177 C CA . GLY B 1 79 ? -9.07 2.188 -11.242 1 89.94 79 GLY B CA 1
ATOM 3178 C C . GLY B 1 79 ? -10.375 2.922 -11.516 1 89.94 79 GLY B C 1
ATOM 3179 O O . GLY B 1 79 ? -10.383 4.148 -11.656 1 89.94 79 GLY B O 1
ATOM 3180 N N . ARG B 1 80 ? -11.406 2.186 -11.516 1 92.81 80 ARG B N 1
ATOM 3181 C CA . ARG B 1 80 ? -12.703 2.777 -11.812 1 92.81 80 ARG B CA 1
ATOM 3182 C C . ARG B 1 80 ? -13.195 3.633 -10.648 1 92.81 80 ARG B C 1
ATOM 3184 O O . ARG B 1 80 ? -13.82 4.676 -10.859 1 92.81 80 ARG B O 1
ATOM 3191 N N . LEU B 1 81 ? -13.023 3.129 -9.477 1 94.06 81 LEU B N 1
ATOM 3192 C CA . LEU B 1 81 ? -13.398 3.926 -8.312 1 94.06 81 LEU B CA 1
ATOM 3193 C C . LEU B 1 81 ? -12.664 5.262 -8.312 1 94.06 81 LEU B C 1
ATOM 3195 O O . LEU B 1 81 ? -13.266 6.305 -8.055 1 94.06 81 LEU B O 1
ATOM 3199 N N . ALA B 1 82 ? -11.359 5.223 -8.57 1 93.19 82 ALA B N 1
ATOM 3200 C CA . ALA B 1 82 ? -10.555 6.445 -8.602 1 93.19 82 ALA B CA 1
ATOM 3201 C C . ALA B 1 82 ? -11.07 7.406 -9.672 1 93.19 82 ALA B C 1
ATOM 3203 O O . ALA B 1 82 ? -11.203 8.602 -9.422 1 93.19 82 ALA B O 1
ATOM 3204 N N . ALA B 1 83 ? -11.352 6.879 -10.852 1 91.94 83 ALA B N 1
ATOM 3205 C CA . ALA B 1 83 ? -11.859 7.699 -11.945 1 91.94 83 ALA B CA 1
ATOM 3206 C C . ALA B 1 83 ? -13.211 8.312 -11.594 1 91.94 83 ALA B C 1
ATOM 3208 O O . ALA B 1 83 ? -13.461 9.484 -11.875 1 91.94 83 ALA B O 1
ATOM 3209 N N . ALA B 1 84 ? -14.031 7.523 -10.984 1 93.19 84 ALA B N 1
ATOM 3210 C CA . ALA B 1 84 ? -15.359 7.996 -10.594 1 93.19 84 ALA B CA 1
ATOM 3211 C C . ALA B 1 84 ? -15.258 9.094 -9.539 1 93.19 84 ALA B C 1
ATOM 3213 O O . ALA B 1 84 ? -16 10.086 -9.602 1 93.19 84 ALA B O 1
ATOM 3214 N N . ALA B 1 85 ? -14.414 8.906 -8.57 1 94.88 85 ALA B N 1
ATOM 3215 C CA . ALA B 1 85 ? -14.227 9.922 -7.535 1 94.88 85 ALA B CA 1
ATOM 3216 C C . ALA B 1 85 ? -13.734 11.234 -8.141 1 94.88 85 ALA B C 1
ATOM 3218 O O . ALA B 1 85 ? -14.211 12.312 -7.773 1 94.88 85 ALA B O 1
ATOM 3219 N N . LYS B 1 86 ? -12.797 11.156 -9.055 1 93.38 86 LYS B N 1
ATOM 3220 C CA . LYS B 1 86 ? -12.266 12.336 -9.719 1 93.38 86 LYS B CA 1
ATOM 3221 C C . LYS B 1 86 ? -13.344 13.047 -10.531 1 93.38 86 LYS B C 1
ATOM 3223 O O . LYS B 1 86 ? -13.484 14.266 -10.445 1 93.38 86 LYS B O 1
ATOM 3228 N N . ALA B 1 87 ? -14.109 12.305 -11.242 1 91.69 87 ALA B N 1
ATOM 3229 C CA . ALA B 1 87 ? -15.164 12.867 -12.078 1 91.69 87 ALA B CA 1
ATOM 3230 C C . ALA B 1 87 ? -16.312 13.414 -11.227 1 91.69 87 ALA B C 1
ATOM 3232 O O . ALA B 1 87 ? -17.031 14.32 -11.656 1 91.69 87 ALA B O 1
ATOM 3233 N N . GLY B 1 88 ? -16.406 12.844 -10.07 1 92.38 88 GLY B N 1
ATOM 3234 C CA . GLY B 1 88 ? -17.531 13.164 -9.219 1 92.38 88 GLY B CA 1
ATOM 3235 C C . GLY B 1 88 ? -17.406 14.516 -8.539 1 92.38 88 GLY B C 1
ATOM 3236 O O . GLY B 1 88 ? -18.391 15.086 -8.086 1 92.38 88 GLY B O 1
ATOM 3237 N N . VAL B 1 89 ? -16.156 14.961 -8.383 1 91.25 89 VAL B N 1
ATOM 3238 C CA . VAL B 1 89 ? -16.031 16.281 -7.785 1 91.25 89 VAL B CA 1
ATOM 3239 C C . VAL B 1 89 ? -16.656 17.328 -8.703 1 91.25 89 VAL B C 1
ATOM 3241 O O . VAL B 1 89 ? -16.25 17.484 -9.852 1 91.25 89 VAL B O 1
ATOM 3244 N N . LYS B 1 90 ? -17.844 17.781 -8.391 1 75.75 90 LYS B N 1
ATOM 3245 C CA . LYS B 1 90 ? -18.703 18.672 -9.164 1 75.75 90 LYS B CA 1
ATOM 3246 C C . LYS B 1 90 ? -17.922 19.891 -9.664 1 75.75 90 LYS B C 1
ATOM 3248 O O . LYS B 1 90 ? -16.844 20.188 -9.156 1 75.75 90 LYS B O 1
ATOM 3253 N N . ALA B 1 91 ? -18.609 20.469 -10.523 1 69.75 91 ALA B N 1
ATOM 3254 C CA . ALA B 1 91 ? -18.062 21.672 -11.133 1 69.75 91 ALA B CA 1
ATOM 3255 C C . ALA B 1 91 ? -17.703 22.703 -10.078 1 69.75 91 ALA B C 1
ATOM 3257 O O . ALA B 1 91 ? -18.484 22.984 -9.164 1 69.75 91 ALA B O 1
ATOM 3258 N N . ILE B 1 92 ? -16.484 23.094 -10.086 1 75.81 92 ILE B N 1
ATOM 3259 C CA . ILE B 1 92 ? -15.906 24.062 -9.172 1 75.81 92 ILE B CA 1
ATOM 3260 C C . ILE B 1 92 ? -16.281 25.484 -9.617 1 75.81 92 ILE B C 1
ATOM 3262 O O . ILE B 1 92 ? -16 25.891 -10.742 1 75.81 92 ILE B O 1
ATOM 3266 N N . PRO B 1 93 ? -17.031 26.109 -8.812 1 74 93 PRO B N 1
ATOM 3267 C CA . PRO B 1 93 ? -17.359 27.484 -9.164 1 74 93 PRO B CA 1
ATOM 3268 C C . PRO B 1 93 ? -16.109 28.344 -9.438 1 74 93 PRO B C 1
ATOM 3270 O O . PRO B 1 93 ? -15.07 28.125 -8.828 1 74 93 PRO B O 1
ATOM 3273 N N . LYS B 1 94 ? -16.219 29.219 -10.531 1 73.62 94 LYS B N 1
ATOM 3274 C CA . LYS B 1 94 ? -15.141 30.156 -10.82 1 73.62 94 LYS B CA 1
ATOM 3275 C C . LYS B 1 94 ? -15.047 31.234 -9.75 1 73.62 94 LYS B C 1
ATOM 3277 O O . LYS B 1 94 ? -16.062 31.812 -9.352 1 73.62 94 LYS B O 1
ATOM 3282 N N . MET B 1 95 ? -13.906 31.281 -9.078 1 76.25 95 MET B N 1
ATOM 3283 C CA . MET B 1 95 ? -13.68 32.344 -8.102 1 76.25 95 MET B CA 1
ATOM 3284 C C . MET B 1 95 ? -13.227 33.625 -8.789 1 76.25 95 MET B C 1
ATOM 3286 O O . MET B 1 95 ? -12.664 33.594 -9.883 1 76.25 95 MET B O 1
ATOM 3290 N N . ALA B 1 96 ? -13.609 34.688 -8.141 1 74.56 96 ALA B N 1
ATOM 3291 C CA . ALA B 1 96 ? -13.125 35.969 -8.648 1 74.56 96 ALA B CA 1
ATOM 3292 C C . ALA B 1 96 ? -11.609 36.094 -8.469 1 74.56 96 ALA B C 1
ATOM 3294 O O . ALA B 1 96 ? -11.062 35.688 -7.441 1 74.56 96 ALA B O 1
ATOM 3295 N N . GLY B 1 97 ? -10.953 36.531 -9.422 1 79.88 97 GLY B N 1
ATOM 3296 C CA . GLY B 1 97 ? -9.516 36.75 -9.359 1 79.88 97 GLY B CA 1
ATOM 3297 C C . GLY B 1 97 ? -8.711 35.5 -9.688 1 79.88 97 GLY B C 1
ATOM 3298 O O . GLY B 1 97 ? -9.242 34.531 -10.234 1 79.88 97 GLY B O 1
ATOM 3299 N N . LYS B 1 98 ? -7.469 35.656 -9.453 1 85 98 LYS B N 1
ATOM 3300 C CA . LYS B 1 98 ? -6.574 34.531 -9.703 1 85 98 LYS B CA 1
ATOM 3301 C C . LYS B 1 98 ? -6.797 33.406 -8.688 1 85 98 LYS B C 1
ATOM 3303 O O . LYS B 1 98 ? -6.809 33.656 -7.477 1 85 98 LYS B O 1
ATOM 3308 N N . THR B 1 99 ? -7.184 32.281 -9.102 1 85.56 99 THR B N 1
ATOM 3309 C CA . THR B 1 99 ? -7.535 31.156 -8.258 1 85.56 99 THR B CA 1
ATOM 3310 C C . THR B 1 99 ? -6.449 30.078 -8.312 1 85.56 99 THR B C 1
ATOM 3312 O O . THR B 1 99 ? -5.898 29.797 -9.375 1 85.56 99 THR B O 1
ATOM 3315 N N . ILE B 1 100 ? -6.066 29.609 -7.086 1 85.31 100 ILE B N 1
ATOM 3316 C CA . ILE B 1 100 ? -5.203 28.438 -7.004 1 85.31 100 ILE B CA 1
ATOM 3317 C C . ILE B 1 100 ? -6.059 27.172 -6.844 1 85.31 100 ILE B C 1
ATOM 3319 O O . ILE B 1 100 ? -7.062 27.188 -6.125 1 85.31 100 ILE B O 1
ATOM 3323 N N . THR B 1 101 ? -5.738 26.188 -7.57 1 88.12 101 THR B N 1
ATOM 3324 C CA . THR B 1 101 ? -6.418 24.891 -7.48 1 88.12 101 THR B CA 1
ATOM 3325 C C . THR B 1 101 ? -5.418 23.766 -7.223 1 88.12 101 THR B C 1
ATOM 3327 O O . THR B 1 101 ? -4.41 23.656 -7.922 1 88.12 101 THR B O 1
ATOM 3330 N N . ILE B 1 102 ? -5.621 23.031 -6.137 1 87.88 102 ILE B N 1
ATOM 3331 C CA . ILE B 1 102 ? -4.848 21.844 -5.809 1 87.88 102 ILE B CA 1
ATOM 3332 C C . ILE B 1 102 ? -5.773 20.625 -5.766 1 87.88 102 ILE B C 1
ATOM 3334 O O . ILE B 1 102 ? -6.816 20.656 -5.109 1 87.88 102 ILE B O 1
ATOM 3338 N N . ASP B 1 103 ? -5.566 19.578 -6.516 1 91.38 103 ASP B N 1
ATOM 3339 C CA . ASP B 1 103 ? -6.402 18.375 -6.445 1 91.38 103 ASP B CA 1
ATOM 3340 C C . ASP B 1 103 ? -5.547 17.125 -6.297 1 91.38 103 ASP B C 1
ATOM 3342 O O . ASP B 1 103 ? -4.383 17.109 -6.703 1 91.38 103 ASP B O 1
ATOM 3346 N N . ASP B 1 104 ? -5.98 16.203 -5.664 1 91.44 104 ASP B N 1
ATOM 3347 C CA . ASP B 1 104 ? -5.355 14.891 -5.473 1 91.44 104 ASP B CA 1
ATOM 3348 C C . ASP B 1 104 ? -6.402 13.82 -5.172 1 91.44 104 ASP B C 1
ATOM 3350 O O . ASP B 1 104 ? -7.539 14.141 -4.812 1 91.44 104 ASP B O 1
ATOM 3354 N N . GLY B 1 105 ? -5.992 12.562 -5.457 1 92.69 105 GLY B N 1
ATOM 3355 C CA . GLY B 1 105 ? -6.875 11.438 -5.195 1 92.69 105 GLY B CA 1
ATOM 3356 C C . GLY B 1 105 ? -6.203 10.32 -4.41 1 92.69 105 GLY B C 1
ATOM 3357 O O . GLY B 1 105 ? -4.977 10.273 -4.32 1 92.69 105 GLY B O 1
ATOM 3358 N N . LEU B 1 106 ? -7.062 9.516 -3.859 1 91.5 106 LEU B N 1
ATOM 3359 C CA . LEU B 1 106 ? -6.668 8.352 -3.068 1 91.5 106 LEU B CA 1
ATOM 3360 C C . LEU B 1 106 ? -7.594 7.168 -3.336 1 91.5 106 LEU B C 1
ATOM 3362 O O . LEU B 1 106 ? -8.812 7.336 -3.408 1 91.5 106 LEU B O 1
ATOM 3366 N N . VAL B 1 107 ? -6.996 5.996 -3.615 1 92.75 107 VAL B N 1
ATOM 3367 C CA . VAL B 1 107 ? -7.762 4.758 -3.738 1 92.75 107 VAL B CA 1
ATOM 3368 C C . VAL B 1 107 ? -7.129 3.672 -2.869 1 92.75 107 VAL B C 1
ATOM 3370 O O . VAL B 1 107 ? -5.906 3.551 -2.807 1 92.75 107 VAL B O 1
ATOM 3373 N N . GLY B 1 108 ? -7.949 3.008 -2.102 1 92.38 108 GLY B N 1
ATOM 3374 C CA . GLY B 1 108 ? -7.434 1.975 -1.217 1 92.38 108 GLY B CA 1
ATOM 3375 C C . GLY B 1 108 ? -8.523 1.185 -0.521 1 92.38 108 GLY B C 1
ATOM 3376 O O . GLY B 1 108 ? -9.672 1.161 -0.979 1 92.38 108 GLY B O 1
ATOM 3377 N N . LEU B 1 109 ? -8.117 0.393 0.471 1 94.19 109 LEU B N 1
ATOM 3378 C CA . LEU B 1 109 ? -8.992 -0.488 1.232 1 94.19 109 LEU B CA 1
ATOM 3379 C C . LEU B 1 109 ? -8.953 -0.143 2.717 1 94.19 109 LEU B C 1
ATOM 3381 O O . LEU B 1 109 ? -7.91 -0.272 3.363 1 94.19 109 LEU B O 1
ATOM 3385 N N . TRP B 1 110 ? -10.078 0.417 3.242 1 93.5 110 TRP B N 1
ATOM 3386 C CA . TRP B 1 110 ? -10.18 0.505 4.695 1 93.5 110 TRP B CA 1
ATOM 3387 C C . TRP B 1 110 ? -10.531 -0.851 5.297 1 93.5 110 TRP B C 1
ATOM 3389 O O . TRP B 1 110 ? -11.57 -1.432 4.98 1 93.5 110 TRP B O 1
ATOM 3399 N N . THR B 1 111 ? -9.711 -1.393 6.164 1 91.94 111 THR B N 1
ATOM 3400 C CA . THR B 1 111 ? -9.852 -2.752 6.676 1 91.94 111 THR B CA 1
ATOM 3401 C C . THR B 1 111 ? -10.828 -2.795 7.844 1 91.94 111 THR B C 1
ATOM 3403 O O . THR B 1 111 ? -11.359 -3.855 8.18 1 91.94 111 THR B O 1
ATOM 3406 N N . ASP B 1 112 ? -11.133 -1.624 8.469 1 88.31 112 ASP B N 1
ATOM 3407 C CA . ASP B 1 112 ? -12.078 -1.516 9.578 1 88.31 112 ASP B CA 1
ATOM 3408 C C . ASP B 1 112 ? -12.82 -0.182 9.539 1 88.31 112 ASP B C 1
ATOM 3410 O O . ASP B 1 112 ? -12.656 0.654 10.43 1 88.31 112 ASP B O 1
ATOM 3414 N N . PRO B 1 113 ? -13.672 -0.089 8.516 1 90.69 113 PRO B N 1
ATOM 3415 C CA . PRO B 1 113 ? -14.438 1.156 8.43 1 90.69 113 PRO B CA 1
ATOM 3416 C C . PRO B 1 113 ? -15.5 1.27 9.508 1 90.69 113 PRO B C 1
ATOM 3418 O O . PRO B 1 113 ? -16.297 0.343 9.703 1 90.69 113 PRO B O 1
ATOM 3421 N N . THR B 1 114 ? -15.516 2.391 10.273 1 87.44 114 THR B N 1
ATOM 3422 C CA . THR B 1 114 ? -16.484 2.516 11.359 1 87.44 114 THR B CA 1
ATOM 3423 C C . THR B 1 114 ? -17.312 3.787 11.195 1 87.44 114 THR B C 1
ATOM 3425 O O . THR B 1 114 ? -18.188 4.07 12.016 1 87.44 114 THR B O 1
ATOM 3428 N N . GLY B 1 115 ? -17.031 4.52 10.156 1 91.75 115 GLY B N 1
ATOM 3429 C CA . GLY B 1 115 ? -17.844 5.684 9.836 1 91.75 115 GLY B CA 1
ATOM 3430 C C . GLY B 1 115 ? -17.781 6.77 10.898 1 91.75 115 GLY B C 1
ATOM 3431 O O . GLY B 1 115 ? -16.688 7.234 11.25 1 91.75 115 GLY B O 1
ATOM 3432 N N . LEU B 1 116 ? -19 7.168 11.336 1 91.88 116 LEU B N 1
ATOM 3433 C CA . LEU B 1 116 ? -19.094 8.227 12.344 1 91.88 116 LEU B CA 1
ATOM 3434 C C . LEU B 1 116 ? -19.344 7.633 13.727 1 91.88 116 LEU B C 1
ATOM 3436 O O . LEU B 1 116 ? -20.031 6.621 13.867 1 91.88 116 LEU B O 1
ATOM 3440 N N . SER B 1 117 ? -18.719 8.266 14.672 1 86.56 117 SER B N 1
ATOM 3441 C CA . SER B 1 117 ? -19.031 7.938 16.062 1 86.56 117 SER B CA 1
ATOM 3442 C C . SER B 1 117 ? -20.422 8.438 16.453 1 86.56 117 SER B C 1
ATOM 3444 O O . SER B 1 117 ? -21.094 9.094 15.648 1 86.56 117 SER B O 1
ATOM 3446 N N . PHE B 1 118 ? -20.844 8.133 17.672 1 84.44 118 PHE B N 1
ATOM 3447 C CA . PHE B 1 118 ? -22.172 8.5 18.172 1 84.44 118 PHE B CA 1
ATOM 3448 C C . PHE B 1 118 ? -22.328 10.016 18.219 1 84.44 118 PHE B C 1
ATOM 3450 O O . PHE B 1 118 ? -23.438 10.523 18.094 1 84.44 118 PHE B O 1
ATOM 3457 N N . ASP B 1 119 ? -21.172 10.781 18.281 1 87.69 119 ASP B N 1
ATOM 3458 C CA . ASP B 1 119 ? -21.219 12.242 18.328 1 87.69 119 ASP B CA 1
ATOM 3459 C C . ASP B 1 119 ? -21.125 12.844 16.938 1 87.69 119 ASP B C 1
ATOM 3461 O O . ASP B 1 119 ? -20.984 14.062 16.781 1 87.69 119 ASP B O 1
ATOM 3465 N N . GLY B 1 120 ? -21.219 12 15.953 1 90.5 120 GLY B N 1
ATOM 3466 C CA . GLY B 1 120 ? -21.266 12.477 14.578 1 90.5 120 GLY B CA 1
ATOM 3467 C C . GLY B 1 120 ? -19.891 12.812 14.023 1 90.5 120 GLY B C 1
ATOM 3468 O O . GLY B 1 120 ? -19.781 13.469 12.992 1 90.5 120 GLY B O 1
ATOM 3469 N N . LYS B 1 121 ? -18.844 12.398 14.68 1 92.44 121 LYS B N 1
ATOM 3470 C CA . LYS B 1 121 ? -17.484 12.617 14.219 1 92.44 121 LYS B CA 1
ATOM 3471 C C . LYS B 1 121 ? -16.938 11.375 13.523 1 92.44 121 LYS B C 1
ATOM 3473 O O . LYS B 1 121 ? -17.281 10.25 13.883 1 92.44 121 LYS B O 1
ATOM 3478 N N . PRO B 1 122 ? -16.109 11.633 12.477 1 93.69 122 PRO B N 1
ATOM 3479 C CA . PRO B 1 122 ? -15.453 10.445 11.914 1 93.69 122 PRO B CA 1
ATOM 3480 C C . PRO B 1 122 ? -14.75 9.594 12.969 1 93.69 122 PRO B C 1
ATOM 3482 O O . PRO B 1 122 ? -14.258 10.125 13.961 1 93.69 122 PRO B O 1
ATOM 3485 N N . SER B 1 123 ? -14.797 8.305 12.758 1 90.25 123 SER B N 1
ATOM 3486 C CA . SER B 1 123 ? -13.992 7.457 13.633 1 90.25 123 SER B CA 1
ATOM 348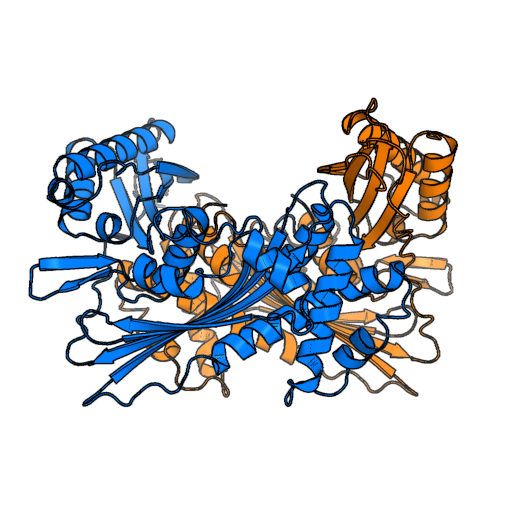7 C C . SER B 1 123 ? -12.547 7.926 13.688 1 90.25 123 SER B C 1
ATOM 3489 O O . SER B 1 123 ? -12.062 8.586 12.766 1 90.25 123 SER B O 1
ATOM 3491 N N . THR B 1 124 ? -11.844 7.57 14.789 1 87.94 124 THR B N 1
ATOM 3492 C CA . THR B 1 124 ? -10.461 8.008 14.977 1 87.94 124 THR B CA 1
ATOM 3493 C C . THR B 1 124 ? -9.594 7.57 13.805 1 87.94 124 THR B C 1
ATOM 3495 O O . THR B 1 124 ? -8.82 8.367 13.266 1 87.94 124 THR B O 1
ATOM 3498 N N . SER B 1 125 ? -9.742 6.336 13.375 1 87.31 125 SER B N 1
ATOM 3499 C CA . SER B 1 125 ? -8.898 5.812 12.305 1 87.31 125 SER B CA 1
ATOM 3500 C C . SER B 1 125 ? -9.203 6.504 10.977 1 87.31 125 SER B C 1
ATOM 3502 O O . SER B 1 125 ? -8.281 6.855 10.234 1 87.31 125 SER B O 1
ATOM 3504 N N . MET B 1 126 ? -10.484 6.676 10.648 1 91.94 126 MET B N 1
ATOM 3505 C CA . MET B 1 126 ? -10.844 7.301 9.383 1 91.94 126 MET B CA 1
ATOM 3506 C C . MET B 1 126 ? -10.484 8.781 9.391 1 91.94 126 MET B C 1
ATOM 3508 O O . MET B 1 126 ? -10.086 9.336 8.359 1 91.94 126 MET B O 1
ATOM 3512 N N . TYR B 1 127 ? -10.594 9.398 10.57 1 93.12 127 TYR B N 1
ATOM 3513 C CA . TYR B 1 127 ? -10.156 10.781 10.719 1 93.12 127 TYR B CA 1
ATOM 3514 C C . TYR B 1 127 ? -8.656 10.898 10.477 1 93.12 127 TYR B C 1
ATOM 3516 O O . TYR B 1 127 ? -8.203 11.797 9.75 1 93.12 127 TYR B O 1
ATOM 3524 N N . GLN B 1 128 ? -7.875 10.016 11.07 1 90 128 GLN B N 1
ATOM 3525 C CA . GLN B 1 128 ? -6.422 10.055 10.938 1 90 128 GLN B CA 1
ATOM 3526 C C . GLN B 1 128 ? -5.996 9.805 9.492 1 90 128 GLN B C 1
ATOM 3528 O O . GLN B 1 128 ? -5.105 10.484 8.977 1 90 128 GLN B O 1
ATOM 3533 N N . ASP B 1 129 ? -6.633 8.875 8.828 1 91 129 ASP B N 1
ATOM 3534 C CA . ASP B 1 129 ? -6.309 8.578 7.434 1 91 129 ASP B CA 1
ATOM 3535 C C . ASP B 1 129 ? -6.621 9.766 6.531 1 91 129 ASP B C 1
ATOM 3537 O O . ASP B 1 129 ? -5.82 10.117 5.664 1 91 129 ASP B O 1
ATOM 3541 N N . LEU B 1 130 ? -7.797 10.344 6.723 1 93.19 130 LEU B N 1
ATOM 3542 C CA . LEU B 1 130 ? -8.172 11.508 5.93 1 93.19 130 LEU B CA 1
ATOM 3543 C C . LEU B 1 130 ? -7.234 12.68 6.207 1 93.19 130 LEU B C 1
ATOM 3545 O O . LEU B 1 130 ? -6.855 13.414 5.289 1 93.19 130 LEU B O 1
ATOM 3549 N N . SER B 1 131 ? -6.891 12.891 7.48 1 91.69 131 SER B N 1
ATOM 3550 C CA . SER B 1 131 ? -5.957 13.945 7.859 1 91.69 131 SER B CA 1
ATOM 3551 C C . SER B 1 131 ? -4.602 13.75 7.188 1 91.69 131 SER B C 1
ATOM 3553 O O . SER B 1 131 ? -3.975 14.719 6.75 1 91.69 131 SER B O 1
ATOM 3555 N N . ALA B 1 132 ? -4.148 12.523 7.172 1 88.69 132 ALA B N 1
ATOM 3556 C CA . ALA B 1 132 ? -2.879 12.219 6.52 1 88.69 132 ALA B CA 1
ATOM 3557 C C . ALA B 1 132 ? -2.941 12.523 5.023 1 88.69 132 ALA B C 1
ATOM 3559 O O . ALA B 1 132 ? -2.037 13.156 4.477 1 88.69 132 ALA B O 1
ATOM 3560 N N . PHE B 1 133 ? -3.99 12.109 4.418 1 91.5 133 PHE B N 1
ATOM 3561 C CA . PHE B 1 133 ? -4.172 12.359 2.994 1 91.5 133 PHE B CA 1
ATOM 3562 C C . PHE B 1 133 ? -4.164 13.859 2.703 1 91.5 133 PHE B C 1
ATOM 3564 O O . PHE B 1 133 ? -3.381 14.328 1.879 1 91.5 133 PHE B O 1
ATOM 3571 N N . MET B 1 134 ? -4.934 14.602 3.383 1 90.5 134 MET B N 1
ATOM 3572 C CA . MET B 1 134 ? -5.02 16.047 3.168 1 90.5 134 MET B CA 1
ATOM 3573 C C . MET B 1 134 ? -3.689 16.719 3.488 1 90.5 134 MET B C 1
ATOM 3575 O O . MET B 1 134 ? -3.311 17.688 2.834 1 90.5 134 MET B O 1
ATOM 3579 N N . GLY B 1 135 ? -3.064 16.234 4.5 1 87.06 135 GLY B N 1
ATOM 3580 C CA . GLY B 1 135 ? -1.752 16.75 4.848 1 87.06 135 GLY B CA 1
ATOM 3581 C C . GLY B 1 135 ? -0.745 16.641 3.719 1 87.06 135 GLY B C 1
ATOM 3582 O O . GLY B 1 135 ? 0.127 17.484 3.562 1 87.06 135 GLY B O 1
ATOM 3583 N N . THR B 1 136 ? -0.853 15.578 2.91 1 85.38 136 THR B N 1
ATOM 3584 C CA . THR B 1 136 ? 0.094 15.367 1.82 1 85.38 136 THR B CA 1
ATOM 3585 C C . THR B 1 136 ? -0.176 16.328 0.671 1 85.38 136 THR B C 1
ATOM 3587 O O . THR B 1 136 ? 0.659 16.484 -0.222 1 85.38 136 THR B O 1
ATOM 3590 N N . MET B 1 137 ? -1.325 17.031 0.67 1 85.44 137 MET B N 1
ATOM 3591 C CA . MET B 1 137 ? -1.71 17.938 -0.405 1 85.44 137 MET B CA 1
ATOM 3592 C C . MET B 1 137 ? -1.163 19.344 -0.155 1 85.44 137 MET B C 1
ATOM 3594 O O . MET B 1 137 ? -1.219 20.203 -1.037 1 85.44 137 MET B O 1
ATOM 3598 N N . SER B 1 138 ? -0.672 19.609 1.026 1 79.31 138 SER B N 1
ATOM 3599 C CA . SER B 1 138 ? -0.165 20.922 1.421 1 79.31 138 SER B CA 1
ATOM 3600 C C . SER B 1 138 ? -1.257 21.984 1.344 1 79.31 138 SER B C 1
ATOM 3602 O O . SER B 1 138 ? -1.039 23.062 0.796 1 79.31 138 SER B O 1
ATOM 3604 N N . ILE B 1 139 ? -2.426 21.656 1.795 1 84.19 139 ILE B N 1
ATOM 3605 C CA . ILE B 1 139 ? -3.555 22.562 1.898 1 84.19 139 ILE B CA 1
ATOM 3606 C C . ILE B 1 139 ? -3.863 22.844 3.369 1 84.19 139 ILE B C 1
ATOM 3608 O O . ILE B 1 139 ? -3.486 22.062 4.246 1 84.19 139 ILE B O 1
ATOM 3612 N N . PRO B 1 140 ? -4.535 23.953 3.637 1 86.81 140 PRO B N 1
ATOM 3613 C CA . PRO B 1 140 ? -4.953 24.172 5.027 1 86.81 140 PRO B CA 1
ATOM 3614 C C . PRO B 1 140 ? -5.949 23.109 5.504 1 86.81 140 PRO B C 1
ATOM 3616 O O . PRO B 1 140 ? -6.953 22.859 4.836 1 86.81 140 PRO B O 1
ATOM 3619 N N . VAL B 1 141 ? -5.625 22.516 6.664 1 91.69 141 VAL B N 1
ATOM 3620 C CA . VAL B 1 141 ? -6.496 21.453 7.156 1 91.69 141 VAL B CA 1
ATOM 3621 C C . VAL B 1 141 ? -7.316 21.969 8.336 1 91.69 141 VAL B C 1
ATOM 3623 O O . VAL B 1 141 ? -8.117 21.219 8.906 1 91.69 141 VAL B O 1
ATOM 3626 N N . PHE B 1 142 ? -7.141 23.188 8.727 1 91.44 142 PHE B N 1
ATOM 3627 C CA . PHE B 1 142 ? -7.961 23.906 9.688 1 91.44 142 PHE B CA 1
ATOM 3628 C C . PHE B 1 142 ? -7.859 25.422 9.461 1 91.44 142 PHE B C 1
ATOM 3630 O O . PHE B 1 142 ? -6.992 25.875 8.711 1 91.44 142 PHE B O 1
ATOM 3637 N N . TRP B 1 143 ? -8.773 26.203 10.047 1 90.81 143 TRP B N 1
ATOM 3638 C CA . TRP B 1 143 ? -8.734 27.656 9.93 1 90.81 143 TRP B CA 1
ATOM 3639 C C . TRP B 1 143 ? -9.555 28.328 11.031 1 90.81 143 TRP B C 1
ATOM 3641 O O . TRP B 1 143 ? -10.352 27.656 11.695 1 90.81 143 TRP B O 1
ATOM 3651 N N . THR B 1 144 ? -9.242 29.531 11.344 1 89.56 144 THR B N 1
ATOM 3652 C CA . THR B 1 144 ? -9.961 30.328 12.328 1 89.56 144 THR B CA 1
ATOM 3653 C C . THR B 1 144 ? -10.789 31.422 11.648 1 89.56 144 THR B C 1
ATOM 3655 O O . THR B 1 144 ? -10.266 32.188 10.844 1 89.56 144 THR B O 1
ATOM 3658 N N . ASP B 1 145 ? -12.031 31.422 12 1 91.44 145 ASP B N 1
ATOM 3659 C CA . ASP B 1 145 ? -12.891 32.406 11.352 1 91.44 145 ASP B CA 1
ATOM 3660 C C . ASP B 1 145 ? -12.789 33.75 12.047 1 91.44 145 ASP B C 1
ATOM 3662 O O . ASP B 1 145 ? -12.016 33.938 13 1 91.44 145 ASP B O 1
ATOM 3666 N N . GLY B 1 146 ? -13.477 34.812 11.469 1 89.94 146 GLY B N 1
ATOM 3667 C CA . GLY B 1 146 ? -13.398 36.188 11.969 1 89.94 146 GLY B CA 1
ATOM 3668 C C . GLY B 1 146 ? -13.844 36.312 13.414 1 89.94 146 GLY B C 1
ATOM 3669 O O . GLY B 1 146 ? -13.445 37.25 14.109 1 89.94 146 GLY B O 1
ATOM 3670 N N . SER B 1 147 ? -14.609 35.406 13.914 1 92.94 147 SER B N 1
ATOM 3671 C CA . SER B 1 147 ? -15.117 35.438 15.281 1 92.94 147 SER B CA 1
ATOM 3672 C C . SER B 1 147 ? -14.164 34.719 16.25 1 92.94 147 SER B C 1
ATOM 3674 O O . SER B 1 147 ? -14.414 34.688 17.453 1 92.94 147 SER B O 1
ATOM 3676 N N . GLY B 1 148 ? -13.133 34.062 15.719 1 89.88 148 GLY B N 1
ATOM 3677 C CA . GLY B 1 148 ? -12.148 33.406 16.562 1 89.88 148 GLY B CA 1
ATOM 3678 C C . GLY B 1 148 ? -12.398 31.906 16.703 1 89.88 148 GLY B C 1
ATOM 3679 O O . GLY B 1 148 ? -11.656 31.219 17.406 1 89.88 148 GLY B O 1
ATOM 3680 N N . VAL B 1 149 ? -13.406 31.438 16.016 1 91.62 149 VAL B N 1
ATOM 3681 C CA . VAL B 1 149 ? -13.727 30.016 16.078 1 91.62 149 VAL B CA 1
ATOM 3682 C C . VAL B 1 149 ? -12.797 29.234 15.156 1 91.62 149 VAL B C 1
ATOM 3684 O O . VAL B 1 149 ? -12.633 29.578 13.984 1 91.62 149 VAL B O 1
ATOM 3687 N N . VAL B 1 150 ? -12.164 28.156 15.695 1 90.25 150 VAL B N 1
ATOM 3688 C CA . VAL B 1 150 ? -11.281 27.297 14.922 1 90.25 150 VAL B CA 1
ATOM 3689 C C . VAL B 1 150 ? -12.102 26.203 14.242 1 90.25 150 VAL B C 1
ATOM 3691 O O . VAL B 1 150 ? -12.844 25.469 14.898 1 90.25 150 VAL B O 1
ATOM 3694 N N . HIS B 1 151 ? -11.969 26.078 12.938 1 93.44 151 HIS B N 1
ATOM 3695 C CA . HIS B 1 151 ? -12.648 25.062 12.133 1 93.44 151 HIS B CA 1
ATOM 3696 C C . HIS B 1 151 ? -11.688 23.953 11.734 1 93.44 151 HIS B C 1
ATOM 3698 O O . HIS B 1 151 ? -10.633 24.203 11.156 1 93.44 151 HIS B O 1
ATOM 3704 N N . ASP B 1 152 ? -12.023 22.781 12.117 1 94.44 152 ASP B N 1
ATOM 3705 C CA . ASP B 1 152 ? -11.312 21.562 11.734 1 94.44 152 ASP B CA 1
ATOM 3706 C C . ASP B 1 152 ? -11.82 21.031 10.398 1 94.44 152 ASP B C 1
ATOM 3708 O O . ASP B 1 152 ? -12.812 20.297 10.352 1 94.44 152 ASP B O 1
ATOM 3712 N N . THR B 1 153 ? -11.102 21.375 9.32 1 94.81 153 THR B N 1
ATOM 3713 C CA . THR B 1 153 ? -11.555 21.062 7.969 1 94.81 153 THR B CA 1
ATOM 3714 C C . THR B 1 153 ? -11.664 19.562 7.77 1 94.81 153 THR B C 1
ATOM 3716 O O . THR B 1 153 ? -12.555 19.078 7.062 1 94.81 153 THR B O 1
ATOM 3719 N N . VAL B 1 154 ? -10.75 18.75 8.391 1 95.31 154 VAL B N 1
ATOM 3720 C CA . VAL B 1 154 ? -10.766 17.297 8.273 1 95.31 154 VAL B CA 1
ATOM 3721 C C . VAL B 1 154 ? -12.047 16.75 8.891 1 95.31 154 VAL B C 1
ATOM 3723 O O . VAL B 1 154 ? -12.711 15.891 8.297 1 95.31 154 VAL B O 1
ATOM 3726 N N . ASN B 1 155 ? -12.328 17.234 10.07 1 96.06 155 ASN B N 1
ATOM 3727 C CA . ASN B 1 155 ? -13.562 16.812 10.719 1 96.06 155 ASN B CA 1
ATOM 3728 C C . ASN B 1 155 ? -14.789 17.234 9.914 1 96.06 155 ASN B C 1
ATOM 3730 O O . ASN B 1 155 ? -15.711 16.438 9.719 1 96.06 155 ASN B O 1
ATOM 3734 N N . ASP B 1 156 ? -14.773 18.5 9.43 1 97.25 156 ASP B N 1
ATOM 3735 C CA . ASP B 1 156 ? -15.93 19.047 8.727 1 97.25 156 ASP B CA 1
ATOM 3736 C C . ASP B 1 156 ? -16.234 18.25 7.457 1 97.25 156 ASP B C 1
ATOM 3738 O O . ASP B 1 156 ? -17.375 17.875 7.223 1 97.25 156 ASP B O 1
ATOM 3742 N N . ILE B 1 157 ? -15.25 18.031 6.707 1 97.44 157 ILE B N 1
ATOM 3743 C CA . ILE B 1 157 ? -15.484 17.359 5.441 1 97.44 157 ILE B CA 1
ATOM 3744 C C . ILE B 1 157 ? -15.695 15.859 5.688 1 97.44 157 ILE B C 1
ATOM 3746 O O . ILE B 1 157 ? -16.469 15.211 4.984 1 97.44 157 ILE B O 1
ATOM 3750 N N . GLY B 1 158 ? -15.008 15.25 6.672 1 97.69 158 GLY B N 1
ATOM 3751 C CA . GLY B 1 158 ? -15.148 13.844 7.012 1 97.69 158 GLY B CA 1
ATOM 3752 C C . GLY B 1 158 ? -16.547 13.484 7.492 1 97.69 158 GLY B C 1
ATOM 3753 O O . GLY B 1 158 ? -17.031 12.383 7.219 1 97.69 158 GLY B O 1
ATOM 3754 N N . GLN B 1 159 ? -17.156 14.414 8.25 1 97.44 159 GLN B N 1
ATOM 3755 C CA . GLN B 1 159 ? -18.516 14.172 8.734 1 97.44 159 GLN B CA 1
ATOM 3756 C C . GLN B 1 159 ? -19.469 13.922 7.578 1 97.44 159 GLN B C 1
ATOM 3758 O O . GLN B 1 159 ? -20.391 13.109 7.688 1 97.44 159 GLN B O 1
ATOM 3763 N N . ILE B 1 160 ? -19.25 14.594 6.477 1 97.5 160 ILE B N 1
ATOM 3764 C CA . ILE B 1 160 ? -20.109 14.43 5.309 1 97.5 160 ILE B CA 1
ATOM 3765 C C . ILE B 1 160 ? -19.719 13.172 4.547 1 97.5 160 ILE B C 1
ATOM 3767 O O . ILE B 1 160 ? -20.562 12.32 4.258 1 97.5 160 ILE B O 1
ATOM 3771 N N . LEU B 1 161 ? -18.453 12.969 4.281 1 97.44 161 LEU B N 1
ATOM 3772 C CA . LEU B 1 161 ? -17.953 11.883 3.445 1 97.44 161 LEU B CA 1
ATOM 3773 C C . LEU B 1 161 ? -18.281 10.531 4.062 1 97.44 161 LEU B C 1
ATOM 3775 O O . LEU B 1 161 ? -18.5 9.555 3.346 1 97.44 161 LEU B O 1
ATOM 3779 N N . PHE B 1 162 ? -18.281 10.492 5.422 1 97.06 162 PHE B N 1
ATOM 3780 C CA . PHE B 1 162 ? -18.359 9.188 6.078 1 97.06 162 PHE B CA 1
ATOM 3781 C C . PHE B 1 162 ? -19.719 9.008 6.75 1 97.06 162 PHE B C 1
ATOM 3783 O O . PHE B 1 162 ? -19.906 8.062 7.523 1 97.06 162 PHE B O 1
ATOM 3790 N N . ALA B 1 163 ? -20.734 9.812 6.5 1 94.62 163 ALA B N 1
ATOM 3791 C CA . ALA B 1 163 ? -22.031 9.797 7.148 1 94.62 163 ALA B CA 1
ATOM 3792 C C . ALA B 1 163 ? -22.75 8.469 6.922 1 94.62 163 ALA B C 1
ATOM 3794 O O . ALA B 1 163 ? -23.469 7.988 7.797 1 94.62 163 ALA B O 1
ATOM 3795 N N . ASN B 1 164 ? -22.547 7.809 5.82 1 91.62 164 ASN B N 1
ATOM 3796 C CA . ASN B 1 164 ? -23.25 6.57 5.488 1 91.62 164 ASN B CA 1
ATOM 3797 C C . ASN B 1 164 ? -22.281 5.395 5.379 1 91.62 164 ASN B C 1
ATOM 3799 O O . ASN B 1 164 ? -22.484 4.484 4.57 1 91.62 164 ASN B O 1
ATOM 3803 N N . SER B 1 165 ? -21.234 5.457 6.18 1 91.25 165 SER B N 1
ATOM 3804 C CA . SER B 1 165 ? -20.25 4.395 6.078 1 91.25 165 SER B CA 1
ATOM 3805 C C . SER B 1 165 ? -20.172 3.586 7.367 1 91.25 165 SER B C 1
ATOM 3807 O O . SER B 1 165 ? -19.156 2.943 7.645 1 91.25 165 SER B O 1
ATOM 3809 N N . GLY B 1 166 ? -21.172 3.695 8.219 1 89.69 166 GLY B N 1
ATOM 3810 C CA . GLY B 1 166 ? -21.266 2.82 9.375 1 89.69 166 GLY B CA 1
ATOM 3811 C C . GLY B 1 166 ? -21.641 1.394 9.016 1 89.69 166 GLY B C 1
ATOM 3812 O O . GLY B 1 166 ? -22.062 1.12 7.887 1 89.69 166 GLY B O 1
ATOM 3813 N N . SER B 1 167 ? -21.578 0.51 9.992 1 88.5 167 SER B N 1
ATOM 3814 C CA . SER B 1 167 ? -21.766 -0.918 9.758 1 88.5 167 SER B CA 1
ATOM 3815 C C . SER B 1 167 ? -23.141 -1.21 9.195 1 88.5 167 SER B C 1
ATOM 3817 O O . SER B 1 167 ? -23.281 -1.99 8.25 1 88.5 167 SER B O 1
ATOM 3819 N N . GLN B 1 168 ? -24.188 -0.578 9.727 1 88.62 168 GLN B N 1
ATOM 3820 C CA . GLN B 1 168 ? -25.547 -0.816 9.258 1 88.62 168 GLN B CA 1
ATOM 3821 C C . GLN B 1 168 ? -25.75 -0.277 7.848 1 88.62 168 GLN B C 1
ATOM 3823 O O . GLN B 1 168 ? -26.375 -0.931 7.012 1 88.62 168 GLN B O 1
ATOM 3828 N N . ASP B 1 169 ? -25.25 0.917 7.629 1 92.06 169 ASP B N 1
ATOM 3829 C CA . ASP B 1 169 ? -25.344 1.521 6.305 1 92.06 169 ASP B CA 1
ATOM 3830 C C . ASP B 1 169 ? -24.656 0.659 5.254 1 92.06 169 ASP B C 1
ATOM 3832 O O . ASP B 1 169 ? -25.172 0.473 4.152 1 92.06 169 ASP B O 1
ATOM 3836 N N . LEU B 1 170 ? -23.531 0.16 5.609 1 92.94 170 LEU B N 1
ATOM 3837 C CA . LEU B 1 170 ? -22.734 -0.632 4.672 1 92.94 170 LEU B CA 1
ATOM 3838 C C . LEU B 1 170 ? -23.422 -1.967 4.383 1 92.94 170 LEU B C 1
ATOM 3840 O O . LEU B 1 170 ? -23.375 -2.457 3.254 1 92.94 170 LEU B O 1
ATOM 3844 N N . ALA B 1 171 ? -24.016 -2.555 5.398 1 89.25 171 ALA B N 1
ATOM 3845 C CA . ALA B 1 171 ? -24.75 -3.801 5.195 1 89.25 171 ALA B CA 1
ATOM 3846 C C . ALA B 1 171 ? -25.922 -3.596 4.234 1 89.25 171 ALA B C 1
ATOM 3848 O O . ALA B 1 171 ? -26.172 -4.438 3.371 1 89.25 171 ALA B O 1
ATOM 3849 N N . GLU B 1 172 ? -26.625 -2.488 4.391 1 91.38 172 GLU B N 1
ATOM 3850 C CA . GLU B 1 172 ? -27.734 -2.17 3.5 1 91.38 172 GLU B CA 1
ATOM 3851 C C . GLU B 1 172 ? -27.25 -1.956 2.07 1 91.38 172 GLU B C 1
ATOM 3853 O O . GLU B 1 172 ? -27.891 -2.414 1.118 1 91.38 172 GLU B O 1
ATOM 3858 N N . LEU B 1 173 ? -26.156 -1.272 1.985 1 93.31 173 LEU B N 1
ATOM 3859 C CA . LEU B 1 173 ? -25.594 -1.018 0.665 1 93.31 173 LEU B CA 1
ATOM 3860 C C . LEU B 1 173 ? -25.172 -2.32 -0.01 1 93.31 173 LEU B C 1
ATOM 3862 O O . LEU B 1 173 ? -25.391 -2.5 -1.21 1 93.31 173 LEU B O 1
ATOM 3866 N N . ALA B 1 174 ? -24.578 -3.223 0.731 1 89.19 174 ALA B N 1
ATOM 3867 C CA . ALA B 1 174 ? -24.125 -4.508 0.203 1 89.19 174 ALA B CA 1
ATOM 3868 C C . ALA B 1 174 ? -25.281 -5.297 -0.391 1 89.19 174 ALA B C 1
ATOM 3870 O O . ALA B 1 174 ? -25.109 -6.059 -1.344 1 89.19 174 ALA B O 1
ATOM 3871 N N . GLY B 1 175 ? -26.438 -5.145 0.186 1 87.62 175 GLY B N 1
ATOM 3872 C CA . GLY B 1 175 ? -27.609 -5.875 -0.264 1 87.62 175 GLY B CA 1
ATOM 3873 C C . GLY B 1 175 ? -28.375 -5.156 -1.354 1 87.62 175 GLY B C 1
ATOM 3874 O O . GLY B 1 175 ? -29.344 -5.691 -1.89 1 87.62 175 GLY B O 1
ATOM 3875 N N . SER B 1 176 ? -27.922 -4.004 -1.709 1 89.5 176 SER B N 1
ATOM 3876 C CA . SER B 1 176 ? -28.656 -3.193 -2.68 1 89.5 176 SER B CA 1
ATOM 3877 C C . SER B 1 176 ? -28.297 -3.588 -4.109 1 89.5 176 SER B C 1
ATOM 3879 O O . SER B 1 176 ? -27.297 -4.266 -4.34 1 89.5 176 SER B O 1
ATOM 3881 N N . ASP B 1 177 ? -29.062 -3.168 -5.129 1 86.62 177 ASP B N 1
ATOM 3882 C CA . ASP B 1 177 ? -28.828 -3.438 -6.543 1 86.62 177 ASP B CA 1
ATOM 3883 C C . ASP B 1 177 ? -27.703 -2.564 -7.09 1 86.62 177 ASP B C 1
ATOM 3885 O O . ASP B 1 177 ? -27.078 -2.906 -8.094 1 86.62 177 ASP B O 1
ATOM 3889 N N . SER B 1 178 ? -27.578 -1.405 -6.484 1 86.94 178 SER B N 1
ATOM 3890 C CA . SER B 1 178 ? -26.469 -0.522 -6.809 1 86.94 178 SER B CA 1
ATOM 3891 C C . SER B 1 178 ? -25.406 -0.55 -5.711 1 86.94 178 SER B C 1
ATOM 3893 O O . SER B 1 178 ? -25.438 0.269 -4.793 1 86.94 178 SER B O 1
ATOM 3895 N N . PRO B 1 179 ? -24.422 -1.344 -5.871 1 88.75 179 PRO B N 1
ATOM 3896 C CA . PRO B 1 179 ? -23.516 -1.6 -4.754 1 88.75 179 PRO B CA 1
ATOM 3897 C C . PRO B 1 179 ? -22.547 -0.448 -4.512 1 88.75 179 PRO B C 1
ATOM 3899 O O . PRO B 1 179 ? -21.797 -0.467 -3.533 1 88.75 179 PRO B O 1
ATOM 3902 N N . ILE B 1 180 ? -22.547 0.562 -5.309 1 94.94 180 ILE B N 1
ATOM 3903 C CA . ILE B 1 180 ? -21.531 1.607 -5.188 1 94.94 180 ILE B CA 1
ATOM 3904 C C . ILE B 1 180 ? -22.188 2.904 -4.715 1 94.94 180 ILE B C 1
ATOM 3906 O O . ILE B 1 180 ? -23.188 3.338 -5.277 1 94.94 180 ILE B O 1
ATOM 3910 N N . ALA B 1 181 ? -21.703 3.441 -3.73 1 96.44 181 ALA B N 1
ATOM 3911 C CA . ALA B 1 181 ? -22.156 4.723 -3.201 1 96.44 181 ALA B CA 1
ATOM 3912 C C . ALA B 1 181 ? -21.234 5.855 -3.645 1 96.44 181 ALA B C 1
ATOM 3914 O O . ALA B 1 181 ? -20.031 5.66 -3.795 1 96.44 181 ALA B O 1
ATOM 3915 N N . THR B 1 182 ? -21.766 7.012 -3.877 1 96.06 182 THR B N 1
ATOM 3916 C CA . THR B 1 182 ? -21.062 8.242 -4.195 1 96.06 182 THR B CA 1
ATOM 3917 C C . THR B 1 182 ? -21.531 9.383 -3.297 1 96.06 182 THR B C 1
ATOM 3919 O O . THR B 1 182 ? -22.719 9.703 -3.266 1 96.06 182 THR B O 1
ATOM 3922 N N . ILE B 1 183 ? -20.609 9.922 -2.564 1 97.12 183 ILE B N 1
ATOM 3923 C CA . ILE B 1 183 ? -20.922 11.023 -1.662 1 97.12 183 ILE B CA 1
ATOM 3924 C C . ILE B 1 183 ? -20.125 12.266 -2.064 1 97.12 183 ILE B C 1
ATOM 3926 O O . ILE B 1 183 ? -18.891 12.211 -2.168 1 97.12 183 ILE B O 1
ATOM 3930 N N . ASN B 1 184 ? -20.781 13.391 -2.26 1 96.81 184 ASN B N 1
ATOM 3931 C CA . ASN B 1 184 ? -20.141 14.672 -2.514 1 96.81 184 ASN B CA 1
ATOM 3932 C C . ASN B 1 184 ? -20.172 15.57 -1.276 1 96.81 184 ASN B C 1
ATOM 3934 O O . ASN B 1 184 ? -21.125 15.531 -0.499 1 96.81 184 ASN B O 1
ATOM 3938 N N . ALA B 1 185 ? -19.125 16.266 -1.134 1 96.56 185 ALA B N 1
ATOM 3939 C CA . ALA B 1 185 ? -19.031 17.172 0.007 1 96.56 185 ALA B CA 1
ATOM 3940 C C . ALA B 1 185 ? -18.328 18.469 -0.382 1 96.56 185 ALA B C 1
ATOM 3942 O O . ALA B 1 185 ? -17.453 18.484 -1.249 1 96.56 185 ALA B O 1
ATOM 3943 N N . THR B 1 186 ? -18.734 19.547 0.199 1 96.56 186 THR B N 1
ATOM 3944 C CA . THR B 1 186 ? -18.094 20.844 0.095 1 96.56 186 THR B CA 1
ATOM 3945 C C . THR B 1 186 ? -18.047 21.547 1.454 1 96.56 186 THR B C 1
ATOM 3947 O O . THR B 1 186 ? -19.062 21.578 2.166 1 96.56 186 THR B O 1
ATOM 3950 N N . VAL B 1 187 ? -16.906 22.031 1.803 1 96.56 187 VAL B N 1
ATOM 3951 C CA . VAL B 1 187 ? -16.797 22.812 3.029 1 96.56 187 VAL B CA 1
ATOM 3952 C C . VAL B 1 187 ? -15.977 24.078 2.762 1 96.56 187 VAL B C 1
ATOM 3954 O O . VAL B 1 187 ? -15.125 24.094 1.877 1 96.56 187 VAL B O 1
ATOM 3957 N N . PRO B 1 188 ? -16.266 25.141 3.463 1 94.44 188 PRO B N 1
ATOM 3958 C CA . PRO B 1 188 ? -15.445 26.344 3.324 1 94.44 188 PRO B CA 1
ATOM 3959 C C . PRO B 1 188 ? -14.078 26.203 3.982 1 94.44 188 PRO B C 1
ATOM 3961 O O . PRO B 1 188 ? -13.898 25.359 4.863 1 94.44 188 PRO B O 1
ATOM 3964 N N . THR B 1 189 ? -13.188 26.922 3.527 1 92.31 189 THR B N 1
ATOM 3965 C CA . THR B 1 189 ? -11.875 27.109 4.137 1 92.31 189 THR B CA 1
ATOM 3966 C C . THR B 1 189 ? -11.602 28.594 4.367 1 92.31 189 THR B C 1
ATOM 3968 O O . THR B 1 189 ? -12.469 29.438 4.137 1 92.31 189 THR B O 1
ATOM 3971 N N . GLN B 1 190 ? -10.461 28.906 4.875 1 87.38 190 GLN B N 1
ATOM 3972 C CA . GLN B 1 190 ? -10.141 30.297 5.219 1 87.38 190 GLN B CA 1
ATOM 3973 C C . GLN B 1 190 ? -10.328 31.219 4.016 1 87.38 190 GLN B C 1
ATOM 3975 O O . GLN B 1 190 ? -10.867 32.312 4.148 1 87.38 190 GLN B O 1
ATOM 3980 N N . ASP B 1 191 ? -9.867 30.781 2.812 1 87.12 191 ASP B N 1
ATOM 3981 C CA . ASP B 1 191 ? -9.828 31.688 1.66 1 87.12 191 ASP B CA 1
ATOM 3982 C C . ASP B 1 191 ? -10.484 31.031 0.442 1 87.12 191 ASP B C 1
ATOM 3984 O O . ASP B 1 191 ? -10.234 31.438 -0.695 1 87.12 191 ASP B O 1
ATOM 3988 N N . GLY B 1 192 ? -11.258 29.984 0.716 1 91.19 192 GLY B N 1
ATOM 3989 C CA . GLY B 1 192 ? -11.883 29.281 -0.398 1 91.19 192 GLY B CA 1
ATOM 3990 C C . GLY B 1 192 ? -12.734 28.109 0.035 1 91.19 192 GLY B C 1
ATOM 3991 O O . GLY B 1 192 ? -13.5 28.203 0.997 1 91.19 192 GLY B O 1
ATOM 3992 N N . PHE B 1 193 ? -12.594 27.031 -0.839 1 94 193 PHE B N 1
ATOM 3993 C CA . PHE B 1 193 ? -13.445 25.875 -0.607 1 94 193 PHE B CA 1
ATOM 3994 C C . PHE B 1 193 ? -12.68 24.578 -0.848 1 94 193 PHE B C 1
ATOM 3996 O O . PHE B 1 193 ? -11.703 24.547 -1.601 1 94 193 PHE B O 1
ATOM 4003 N N . LEU B 1 194 ? -13.07 23.562 -0.137 1 95.12 194 LEU B N 1
ATOM 4004 C CA . LEU B 1 194 ? -12.648 22.188 -0.388 1 95.12 194 LEU B CA 1
ATOM 4005 C C . LEU B 1 194 ? -13.812 21.359 -0.918 1 95.12 194 LEU B C 1
ATOM 4007 O O . LEU B 1 194 ? -14.867 21.281 -0.287 1 95.12 194 LEU B O 1
ATOM 4011 N N . TYR B 1 195 ? -13.617 20.828 -2.117 1 96.69 195 TYR B N 1
ATOM 4012 C CA . TYR B 1 195 ? -14.57 19.922 -2.744 1 96.69 195 TYR B CA 1
ATOM 4013 C C . TYR B 1 195 ? -14.086 18.484 -2.664 1 96.69 195 TYR B C 1
ATOM 4015 O O . TYR B 1 195 ? -12.891 18.219 -2.787 1 96.69 195 TYR B O 1
ATOM 4023 N N . ALA B 1 196 ? -15.016 17.578 -2.441 1 97.38 196 ALA B N 1
ATOM 4024 C CA . ALA B 1 196 ? -14.625 16.172 -2.295 1 97.38 196 ALA B CA 1
ATOM 4025 C C . ALA B 1 196 ? -15.672 15.25 -2.902 1 97.38 196 ALA B C 1
ATOM 4027 O O . ALA B 1 196 ? -16.859 15.594 -2.971 1 97.38 196 ALA B O 1
ATOM 4028 N N . CYS B 1 197 ? -15.227 14.164 -3.373 1 97.75 197 CYS B N 1
ATOM 4029 C CA . CYS B 1 197 ? -16.078 13.047 -3.779 1 97.75 197 CYS B CA 1
ATOM 4030 C C . CYS B 1 197 ? -15.539 11.727 -3.246 1 97.75 197 CYS B C 1
ATOM 4032 O O . CYS B 1 197 ? -14.367 11.398 -3.447 1 97.75 197 CYS B O 1
ATOM 4034 N N . HIS B 1 198 ? -16.312 11.016 -2.502 1 97.62 198 HIS B N 1
ATOM 4035 C CA . HIS B 1 198 ? -16.016 9.695 -1.96 1 97.62 198 HIS B CA 1
ATOM 4036 C C . HIS B 1 198 ? -16.859 8.617 -2.643 1 97.62 198 HIS B C 1
ATOM 4038 O O . HIS B 1 198 ? -18.094 8.672 -2.611 1 97.62 198 HIS B O 1
ATOM 4044 N N . VAL B 1 199 ? -16.219 7.691 -3.34 1 96.75 199 VAL B N 1
ATOM 4045 C CA . VAL B 1 199 ? -16.875 6.57 -4.016 1 96.75 199 VAL B CA 1
ATOM 4046 C C . VAL B 1 199 ? -16.422 5.258 -3.371 1 96.75 199 VAL B C 1
ATOM 4048 O O . VAL B 1 199 ? -15.227 5.027 -3.182 1 96.75 199 VAL B O 1
ATOM 4051 N N . TYR B 1 200 ? -17.391 4.418 -2.988 1 97.19 200 TYR B N 1
ATOM 4052 C CA . TYR B 1 200 ? -17 3.215 -2.268 1 97.19 200 TYR B CA 1
ATOM 4053 C C . TYR B 1 200 ? -18.047 2.129 -2.391 1 97.19 200 TYR B C 1
ATOM 4055 O O . TYR B 1 200 ? -19.188 2.4 -2.799 1 97.19 200 TYR B O 1
ATOM 4063 N N . TYR B 1 201 ? -17.719 0.908 -2.096 1 96.69 201 TYR B N 1
ATOM 4064 C CA . TYR B 1 201 ? -18.609 -0.218 -1.86 1 96.69 201 TYR B CA 1
ATOM 4065 C C . TYR B 1 201 ? -18.062 -1.136 -0.775 1 96.69 201 TYR B C 1
ATOM 4067 O O . TYR B 1 201 ? -16.844 -1.236 -0.595 1 96.69 201 TYR B O 1
ATOM 4075 N N . PRO B 1 202 ? -18.984 -1.704 0.009 1 96.44 202 PRO B N 1
ATOM 4076 C CA . PRO B 1 202 ? -18.562 -2.602 1.088 1 96.44 202 PRO B CA 1
ATOM 4077 C C . PRO B 1 202 ? -18.203 -3.996 0.585 1 96.44 202 PRO B C 1
ATOM 4079 O O . PRO B 1 202 ? -18.781 -4.48 -0.389 1 96.44 202 PRO B O 1
ATOM 4082 N N . ILE B 1 203 ? -17.234 -4.633 1.223 1 95.62 203 ILE B N 1
ATOM 4083 C CA . ILE B 1 203 ? -16.844 -6.016 0.982 1 95.62 203 ILE B CA 1
ATOM 4084 C C . ILE B 1 203 ? -17.047 -6.84 2.252 1 95.62 203 ILE B C 1
ATOM 4086 O O . ILE B 1 203 ? -16.281 -6.711 3.211 1 95.62 203 ILE B O 1
ATOM 4090 N N . PRO B 1 204 ? -18.109 -7.617 2.25 1 92.69 204 PRO B N 1
ATOM 4091 C CA . PRO B 1 204 ? -18.25 -8.516 3.396 1 92.69 204 PRO B CA 1
ATOM 4092 C C . PRO B 1 204 ? -17.094 -9.508 3.518 1 92.69 204 PRO B C 1
ATOM 4094 O O . PRO B 1 204 ? -16.734 -10.164 2.535 1 92.69 204 PRO B O 1
ATOM 4097 N N . MET B 1 205 ? -16.516 -9.703 4.688 1 92.19 205 MET B N 1
ATOM 4098 C CA . MET B 1 205 ? -15.305 -10.484 4.859 1 92.19 205 MET B CA 1
ATOM 4099 C C . MET B 1 205 ? -15.633 -11.945 5.176 1 92.19 205 MET B C 1
ATOM 4101 O O . MET B 1 205 ? -14.734 -12.781 5.266 1 92.19 205 MET B O 1
ATOM 4105 N N . GLY B 1 206 ? -16.906 -12.289 5.266 1 87.19 206 GLY B N 1
ATOM 4106 C CA . GLY B 1 206 ? -17.328 -13.672 5.457 1 87.19 206 GLY B CA 1
ATOM 4107 C C . GLY B 1 206 ? -16.984 -14.211 6.836 1 87.19 206 GLY B C 1
ATOM 4108 O O . GLY B 1 206 ? -16.781 -15.414 7 1 87.19 206 GLY B O 1
ATOM 4109 N N . LYS B 1 207 ? -16.859 -13.359 7.777 1 85.88 207 LYS B N 1
ATOM 4110 C CA . LYS B 1 207 ? -16.625 -13.758 9.164 1 85.88 207 LYS B CA 1
ATOM 4111 C C . LYS B 1 207 ? -17.891 -13.695 9.992 1 85.88 207 LYS B C 1
ATOM 4113 O O . LYS B 1 207 ? -18.922 -13.195 9.523 1 85.88 207 LYS B O 1
ATOM 4118 N N . GLY B 1 208 ? -18.125 -14.523 11.094 1 74.12 208 GLY B N 1
ATOM 4119 C CA . GLY B 1 208 ? -19.328 -14.617 11.914 1 74.12 208 GLY B CA 1
ATOM 4120 C C . GLY B 1 208 ? -19.891 -13.266 12.289 1 74.12 208 GLY B C 1
ATOM 4121 O O . GLY B 1 208 ? -21.094 -13.133 12.5 1 74.12 208 GLY B O 1
ATOM 4122 N N . GLY B 1 209 ? -19.188 -12.203 12.078 1 70.38 209 GLY B N 1
ATOM 4123 C CA . GLY B 1 209 ? -19.641 -10.852 12.383 1 70.38 209 GLY B CA 1
ATOM 4124 C C . GLY B 1 209 ? -19.828 -9.992 11.148 1 70.38 209 GLY B C 1
ATOM 4125 O O . GLY B 1 209 ? -19.938 -10.508 10.031 1 70.38 209 GLY B O 1
ATOM 4126 N N . ALA B 1 210 ? -20.312 -8.891 11.414 1 74.44 210 ALA B N 1
ATOM 4127 C CA . ALA B 1 210 ? -20.531 -7.91 10.352 1 74.44 210 ALA B CA 1
ATOM 4128 C C . ALA B 1 210 ? -19.219 -7.27 9.914 1 74.44 210 ALA B C 1
ATOM 4130 O O . ALA B 1 210 ? -19.172 -6.074 9.617 1 74.44 210 ALA B O 1
ATOM 4131 N N . ASP B 1 211 ? -18.172 -8.141 9.844 1 88.12 211 ASP B N 1
ATOM 4132 C CA . ASP B 1 211 ? -16.906 -7.574 9.414 1 88.12 211 ASP B CA 1
ATOM 4133 C C . ASP B 1 211 ? -16.953 -7.176 7.945 1 88.12 211 ASP B C 1
ATOM 4135 O O . ASP B 1 211 ? -17.281 -7.996 7.082 1 88.12 211 ASP B O 1
ATOM 4139 N N . THR B 1 212 ? -16.812 -5.953 7.742 1 93.62 212 THR B N 1
ATOM 4140 C CA . THR B 1 212 ? -16.844 -5.395 6.395 1 93.62 212 THR B CA 1
ATOM 4141 C C . THR B 1 212 ? -15.617 -4.527 6.141 1 93.62 212 THR B C 1
ATOM 4143 O O . THR B 1 212 ? -15.172 -3.791 7.023 1 93.62 212 THR B O 1
ATOM 4146 N N . SER B 1 213 ? -14.984 -4.719 5.027 1 94.5 213 SER B N 1
ATOM 4147 C CA . SER B 1 213 ? -13.984 -3.781 4.527 1 94.5 213 SER B CA 1
ATOM 4148 C C . SER B 1 213 ? -14.594 -2.812 3.516 1 94.5 213 SER B C 1
ATOM 4150 O O . SER B 1 213 ? -15.688 -3.051 3 1 94.5 213 SER B O 1
ATOM 4152 N N . LEU B 1 214 ? -13.953 -1.735 3.377 1 95.62 214 LEU B N 1
ATOM 4153 C CA . LEU B 1 214 ? -14.477 -0.694 2.5 1 95.62 214 LEU B CA 1
ATOM 4154 C C . LEU B 1 214 ? -13.492 -0.383 1.377 1 95.62 214 LEU B C 1
ATOM 4156 O O . LEU B 1 214 ? -12.445 0.227 1.614 1 95.62 214 LEU B O 1
ATOM 4160 N N . HIS B 1 215 ? -13.727 -0.904 0.167 1 96.5 215 HIS B N 1
ATOM 4161 C CA . HIS B 1 215 ? -12.984 -0.496 -1.021 1 96.5 215 HIS B CA 1
ATOM 4162 C C . HIS B 1 215 ? -13.422 0.888 -1.492 1 96.5 215 HIS B C 1
ATOM 4164 O O . HIS B 1 215 ? -14.578 1.093 -1.848 1 96.5 215 HIS B O 1
ATOM 4170 N N . SER B 1 216 ? -12.453 1.847 -1.476 1 95.12 216 SER B N 1
ATOM 4171 C CA . SER B 1 216 ? -12.867 3.244 -1.547 1 95.12 216 SER B CA 1
ATOM 4172 C C . SER B 1 216 ? -11.883 4.074 -2.361 1 95.12 216 SER B C 1
ATOM 4174 O O . SER B 1 216 ? -10.703 3.729 -2.455 1 95.12 216 SER B O 1
ATOM 4176 N N . ALA B 1 217 ? -12.422 5.148 -2.965 1 95.62 217 ALA B N 1
ATOM 4177 C CA . ALA B 1 217 ? -11.633 6.23 -3.547 1 95.62 217 ALA B CA 1
ATOM 4178 C C . ALA B 1 217 ? -12.164 7.594 -3.115 1 95.62 217 ALA B C 1
ATOM 4180 O O . ALA B 1 217 ? -13.383 7.789 -3.027 1 95.62 217 ALA B O 1
ATOM 4181 N N . ILE B 1 218 ? -11.273 8.484 -2.768 1 96.5 218 ILE B N 1
ATOM 4182 C CA . ILE B 1 218 ? -11.609 9.867 -2.465 1 96.5 218 ILE B CA 1
ATOM 4183 C C . ILE B 1 218 ? -10.82 10.797 -3.391 1 96.5 218 ILE B C 1
ATOM 4185 O O . ILE B 1 218 ? -9.633 10.586 -3.637 1 96.5 218 ILE B O 1
ATOM 4189 N N . HIS B 1 219 ? -11.461 11.742 -3.955 1 96.62 219 HIS B N 1
ATOM 4190 C CA . HIS B 1 219 ? -10.812 12.82 -4.688 1 96.62 219 HIS B CA 1
ATOM 4191 C C . HIS B 1 219 ? -11.141 14.18 -4.078 1 96.62 219 HIS B C 1
ATOM 4193 O O . HIS B 1 219 ? -12.297 14.453 -3.752 1 96.62 219 HIS B O 1
ATOM 4199 N N . LEU B 1 220 ? -10.109 14.992 -3.834 1 95.81 220 LEU B N 1
ATOM 4200 C CA . LEU B 1 220 ? -10.242 16.328 -3.246 1 95.81 220 LEU B CA 1
ATOM 4201 C C . LEU B 1 220 ? -9.781 17.391 -4.223 1 95.81 220 LEU B C 1
ATOM 4203 O O . LEU B 1 220 ? -8.789 17.219 -4.938 1 95.81 220 LEU B O 1
ATOM 4207 N N . ILE B 1 221 ? -10.477 18.5 -4.266 1 94.81 221 ILE B N 1
ATOM 4208 C CA . ILE B 1 221 ? -10.07 19.719 -4.977 1 94.81 221 ILE B CA 1
ATOM 4209 C C . ILE B 1 221 ? -10.164 20.922 -4.043 1 94.81 221 ILE B C 1
ATOM 4211 O O . ILE B 1 221 ? -11.242 21.25 -3.545 1 94.81 221 ILE B O 1
ATOM 4215 N N . TYR B 1 222 ? -9.055 21.516 -3.775 1 92.12 222 TYR B N 1
ATOM 4216 C CA . TYR B 1 222 ? -8.977 22.75 -2.994 1 92.12 222 TYR B CA 1
ATOM 4217 C C . TYR B 1 222 ? -8.836 23.969 -3.902 1 92.12 222 TYR B C 1
ATOM 4219 O O . TYR B 1 222 ? -7.988 23.984 -4.797 1 92.12 222 TYR B O 1
ATOM 4227 N N . THR B 1 223 ? -9.688 24.938 -3.711 1 91.88 223 THR B N 1
ATOM 4228 C CA . THR B 1 223 ? -9.594 26.203 -4.434 1 91.88 223 THR B CA 1
ATOM 4229 C C . THR B 1 223 ? -9.523 27.375 -3.461 1 91.88 223 THR B C 1
ATOM 4231 O O . THR B 1 223 ? -10.211 27.391 -2.439 1 91.88 223 THR B O 1
ATOM 4234 N N . ALA B 1 224 ? -8.664 28.281 -3.75 1 89 224 ALA B N 1
ATOM 4235 C CA . ALA B 1 224 ? -8.523 29.484 -2.932 1 89 224 ALA B CA 1
ATOM 4236 C C . ALA B 1 224 ? -8.094 30.672 -3.777 1 89 224 ALA B C 1
ATOM 4238 O O . ALA B 1 224 ? -7.562 30.5 -4.879 1 89 224 ALA B O 1
ATOM 4239 N N . ASN B 1 225 ? -8.453 31.906 -3.305 1 84.12 225 ASN B N 1
ATOM 4240 C CA . ASN B 1 225 ? -7.949 33.125 -3.918 1 84.12 225 ASN B CA 1
ATOM 4241 C C . ASN B 1 225 ? -6.434 33.219 -3.797 1 84.12 225 ASN B C 1
ATOM 4243 O O . ASN B 1 225 ? -5.891 33.25 -2.689 1 84.12 225 ASN B O 1
ATOM 4247 N N . ALA B 1 226 ? -5.762 33.312 -4.914 1 79.12 226 ALA B N 1
ATOM 4248 C CA . ALA B 1 226 ? -4.305 33.281 -4.949 1 79.12 226 ALA B CA 1
ATOM 4249 C C . ALA B 1 226 ? -3.717 34.438 -4.164 1 79.12 226 ALA B C 1
ATOM 4251 O O . ALA B 1 226 ? -2.621 34.344 -3.609 1 79.12 226 ALA B O 1
ATOM 4252 N N . ASP B 1 227 ? -4.363 35.562 -4.148 1 72.56 227 ASP B N 1
ATOM 4253 C CA . ASP B 1 227 ? -3.863 36.781 -3.51 1 72.56 227 ASP B CA 1
ATOM 4254 C C . ASP B 1 227 ? -3.922 36.656 -1.987 1 72.56 227 ASP B C 1
ATOM 4256 O O . ASP B 1 227 ? -3.273 37.438 -1.274 1 72.56 227 ASP B O 1
ATOM 4260 N N . LYS B 1 228 ? -4.68 35.75 -1.549 1 67.06 228 LYS B N 1
ATOM 4261 C CA . LYS B 1 228 ? -4.918 35.656 -0.112 1 67.06 228 LYS B CA 1
ATOM 4262 C C . LYS B 1 228 ? -4.18 34.469 0.484 1 67.06 228 LYS B C 1
ATOM 4264 O O . LYS B 1 228 ? -4.062 34.344 1.706 1 67.06 228 LYS B O 1
ATOM 4269 N N . VAL B 1 229 ? -3.941 33.562 -0.472 1 60.25 229 VAL B N 1
ATOM 4270 C CA . VAL B 1 229 ? -3.305 32.344 0.042 1 60.25 229 VAL B CA 1
ATOM 4271 C C . VAL B 1 229 ? -1.875 32.656 0.478 1 60.25 229 VAL B C 1
ATOM 4273 O O . VAL B 1 229 ? -1.053 33.094 -0.333 1 60.25 229 VAL B O 1
ATOM 4276 N N . THR B 1 230 ? -1.79 33.188 1.733 1 51.28 230 THR B N 1
ATOM 4277 C CA . THR B 1 230 ? -0.425 33.125 2.244 1 51.28 230 THR B CA 1
ATOM 4278 C C . THR B 1 230 ? 0.08 31.703 2.27 1 51.28 230 THR B C 1
ATOM 4280 O O . THR B 1 230 ? -0.666 30.781 2.615 1 51.28 230 THR B O 1
ATOM 4283 N N . ALA B 1 231 ? 0.95 31.484 1.376 1 44.25 231 ALA B N 1
ATOM 4284 C CA . ALA B 1 231 ? 1.494 30.125 1.369 1 44.25 231 ALA B CA 1
ATOM 4285 C C . ALA B 1 231 ? 1.428 29.5 2.758 1 44.25 231 ALA B C 1
ATOM 4287 O O . ALA B 1 231 ? 1.822 30.125 3.746 1 44.25 231 ALA B O 1
ATOM 4288 N N . ALA B 1 232 ? 0.372 28.875 3.08 1 43.56 232 ALA B N 1
ATOM 4289 C CA . ALA B 1 232 ? 0.505 28.125 4.328 1 43.56 232 ALA B CA 1
ATOM 4290 C C . ALA B 1 232 ? 1.956 27.719 4.574 1 43.56 232 ALA B C 1
ATOM 4292 O O . ALA B 1 232 ? 2.607 27.156 3.697 1 43.56 232 ALA B O 1
ATOM 4293 N N . VAL B 1 233 ? 2.674 28.719 5.176 1 37.12 233 VAL B N 1
ATOM 4294 C CA . VAL B 1 233 ? 4.023 28.344 5.59 1 37.12 233 VAL B CA 1
ATOM 4295 C C . VAL B 1 233 ? 4.023 26.906 6.125 1 37.12 233 VAL B C 1
ATOM 4297 O O . VAL B 1 233 ? 3.32 26.609 7.09 1 37.12 233 VAL B O 1
ATOM 4300 N N . ALA B 1 234 ? 3.982 26 5.297 1 39.03 234 ALA B N 1
ATOM 4301 C CA . ALA B 1 234 ? 4.324 24.703 5.883 1 39.03 234 ALA B CA 1
ATOM 4302 C C . ALA B 1 234 ? 5.258 24.875 7.078 1 39.03 234 ALA B C 1
ATOM 4304 O O . ALA B 1 234 ? 6.332 25.469 6.953 1 39.03 234 ALA B O 1
ATOM 4305 N N . GLN B 1 235 ? 4.824 25.344 8.164 1 40.12 235 GLN B N 1
ATOM 4306 C CA . GLN B 1 235 ? 5.723 25.328 9.312 1 40.12 235 GLN B CA 1
ATOM 4307 C C . GLN B 1 235 ? 6.598 24.078 9.312 1 40.12 235 GLN B C 1
ATOM 4309 O O . GLN B 1 235 ? 6.148 23 9.711 1 40.12 235 GLN B O 1
ATOM 4314 N N . ASP B 1 236 ? 7.148 23.734 8.141 1 44.56 236 ASP B N 1
ATOM 4315 C CA . ASP B 1 236 ? 8.086 22.625 8.047 1 44.56 236 ASP B CA 1
ATOM 4316 C C . ASP B 1 236 ? 9.25 22.797 9.016 1 44.56 236 ASP B C 1
ATOM 4318 O O . ASP B 1 236 ? 10.086 23.688 8.836 1 44.56 236 ASP B O 1
ATOM 4322 N N . TYR B 1 237 ? 9.094 22.844 10.336 1 41.53 237 TYR B N 1
ATOM 4323 C CA . TYR B 1 237 ? 10.32 22.953 11.109 1 41.53 237 TYR B CA 1
ATOM 4324 C C . TYR B 1 237 ? 11.375 21.984 10.594 1 41.53 237 TYR B C 1
ATOM 4326 O O . TYR B 1 237 ? 11.539 20.891 11.125 1 41.53 237 TYR B O 1
ATOM 4334 N N . LEU B 1 238 ? 11.352 21.609 9.375 1 45.88 238 LEU B N 1
ATOM 4335 C CA . LEU B 1 238 ? 12.391 20.672 8.984 1 45.88 238 LEU B CA 1
ATOM 4336 C C . LEU B 1 238 ? 13.773 21.297 9.109 1 45.88 238 LEU B C 1
ATOM 4338 O O . LEU B 1 238 ? 14.18 22.078 8.25 1 45.88 238 LEU B O 1
ATOM 4342 N N . THR B 1 239 ? 14.195 21.922 10.195 1 42.59 239 THR B N 1
ATOM 4343 C CA . THR B 1 239 ? 15.625 22.203 10.125 1 42.59 239 THR B CA 1
ATOM 4344 C C . THR B 1 239 ? 16.406 20.922 9.852 1 42.59 239 THR B C 1
ATOM 4346 O O . THR B 1 239 ? 16.469 20.031 10.703 1 42.59 239 THR B O 1
ATOM 4349 N N . VAL B 1 240 ? 16.281 20.328 8.586 1 41.34 240 VAL B N 1
ATOM 4350 C CA . VAL B 1 240 ? 17.234 19.281 8.266 1 41.34 240 VAL B CA 1
ATOM 4351 C C . VAL B 1 240 ? 18.625 19.672 8.766 1 41.34 240 VAL B C 1
ATOM 4353 O O . VAL B 1 240 ? 19.219 20.641 8.281 1 41.34 240 VAL B O 1
ATOM 4356 N N . ILE B 1 241 ? 18.828 19.656 10.008 1 40.69 241 ILE B N 1
ATOM 4357 C CA . ILE B 1 241 ? 20.125 20.062 10.547 1 40.69 241 ILE B CA 1
ATOM 4358 C C . ILE B 1 241 ? 21.203 19.109 10.055 1 40.69 241 ILE B C 1
ATOM 4360 O O . ILE B 1 241 ? 20.969 17.906 9.922 1 40.69 241 ILE B O 1
ATOM 4364 N N . ASN B 1 242 ? 22.234 19.609 9.445 1 43.41 242 ASN B N 1
ATOM 4365 C CA . ASN B 1 242 ? 23.531 19.047 9.125 1 43.41 242 ASN B CA 1
ATOM 4366 C C . ASN B 1 242 ? 23.984 18.031 10.18 1 43.41 242 ASN B C 1
ATOM 4368 O O . ASN B 1 242 ? 23.953 18.328 11.375 1 43.41 242 ASN B O 1
ATOM 4372 N N . PRO B 1 243 ? 24 16.766 9.781 1 47.28 243 PRO B N 1
ATOM 4373 C CA . PRO B 1 243 ? 24.578 15.711 10.625 1 47.28 243 PRO B CA 1
ATOM 4374 C C . PRO B 1 243 ? 25.719 16.203 11.5 1 47.28 243 PRO B C 1
ATOM 4376 O O . PRO B 1 243 ? 26.422 17.156 11.125 1 47.28 243 PRO B O 1
ATOM 4379 N N . LEU B 1 244 ? 25.672 15.898 12.664 1 50.56 244 LEU B N 1
ATOM 4380 C CA . LEU B 1 244 ? 26.703 16.203 13.641 1 50.56 244 LEU B CA 1
ATOM 4381 C C . LEU B 1 244 ? 28.047 15.648 13.195 1 50.56 244 LEU B C 1
ATOM 4383 O O . LEU B 1 244 ? 28.203 14.438 13.016 1 50.56 244 LEU B O 1
ATOM 4387 N N . SER B 1 245 ? 28.781 16.281 12.375 1 53.59 245 SER B N 1
ATOM 4388 C CA . SER B 1 245 ? 30.062 15.992 11.758 1 53.59 245 SER B CA 1
ATOM 4389 C C . SER B 1 245 ? 31 15.312 12.75 1 53.59 245 SER B C 1
ATOM 4391 O O . SER B 1 245 ? 31.859 14.516 12.352 1 53.59 245 SER B O 1
ATOM 4393 N N . ASP B 1 246 ? 31.047 15.531 14.07 1 62.34 246 ASP B N 1
ATOM 4394 C CA . ASP B 1 246 ? 32.281 15.141 14.734 1 62.34 246 ASP B CA 1
ATOM 4395 C C . ASP B 1 246 ? 32.031 14.078 15.797 1 62.34 246 ASP B C 1
ATOM 4397 O O . ASP B 1 246 ? 32.812 13.922 16.734 1 62.34 246 ASP B O 1
ATOM 4401 N N . GLN B 1 247 ? 30.891 13.352 15.867 1 73.56 247 GLN B N 1
ATOM 4402 C CA . GLN B 1 247 ? 30.656 12.297 16.844 1 73.56 247 GLN B CA 1
ATOM 4403 C C . GLN B 1 247 ? 29.672 11.258 16.328 1 73.56 247 GLN B C 1
ATOM 4405 O O . GLN B 1 247 ? 28.828 11.57 15.484 1 73.56 247 GLN B O 1
ATOM 4410 N N . ASN B 1 248 ? 29.953 9.984 16.906 1 84.69 248 ASN B N 1
ATOM 4411 C CA . ASN B 1 248 ? 28.922 8.961 16.688 1 84.69 248 ASN B CA 1
ATOM 4412 C C . ASN B 1 248 ? 27.594 9.375 17.281 1 84.69 248 ASN B C 1
ATOM 4414 O O . ASN B 1 248 ? 27.547 10.016 18.344 1 84.69 248 ASN B O 1
ATOM 4418 N N . SER B 1 249 ? 26.5 9.102 16.562 1 86.81 249 SER B N 1
ATOM 4419 C CA . SER B 1 249 ? 25.188 9.5 17.062 1 86.81 249 SER B CA 1
ATOM 4420 C C . SER B 1 249 ? 24.094 8.578 16.531 1 86.81 249 SER B C 1
ATOM 4422 O O . SER B 1 249 ? 24.359 7.707 15.703 1 86.81 249 SER B O 1
ATOM 4424 N N . TRP B 1 250 ? 22.938 8.648 17.219 1 89.19 250 TRP B N 1
ATOM 4425 C CA . TRP B 1 250 ? 21.703 8.07 16.688 1 89.19 250 TRP B CA 1
ATOM 4426 C C . TRP B 1 250 ? 20.828 9.141 16.047 1 89.19 250 TRP B C 1
ATOM 4428 O O . TRP B 1 250 ? 20.812 10.281 16.5 1 89.19 250 TRP B O 1
ATOM 4438 N N . VAL B 1 251 ? 20.297 8.805 14.969 1 90 251 VAL B N 1
ATOM 4439 C CA . VAL B 1 251 ? 19.141 9.562 14.492 1 90 251 VAL B CA 1
ATOM 4440 C C . VAL B 1 251 ? 17.859 8.758 14.727 1 90 251 VAL B C 1
ATOM 4442 O O . VAL B 1 251 ? 17.672 7.688 14.148 1 90 251 VAL B O 1
ATOM 4445 N N . VAL B 1 252 ? 17.016 9.242 15.617 1 93.94 252 VAL B N 1
ATOM 4446 C CA . VAL B 1 252 ? 15.766 8.57 15.984 1 93.94 252 VAL B CA 1
ATOM 4447 C C . VAL B 1 252 ? 14.586 9.258 15.305 1 93.94 252 VAL B C 1
ATOM 4449 O O . VAL B 1 252 ? 14.367 10.453 15.484 1 93.94 252 VAL B O 1
ATOM 4452 N N . THR B 1 253 ? 13.93 8.539 14.477 1 93.75 253 THR B N 1
ATOM 4453 C CA . THR B 1 253 ? 12.719 9.039 13.828 1 93.75 253 THR B CA 1
ATOM 4454 C C . THR B 1 253 ? 11.477 8.602 14.602 1 93.75 253 THR B C 1
ATOM 4456 O O . THR B 1 253 ? 11.336 7.434 14.953 1 93.75 253 THR B O 1
ATOM 4459 N N . MET B 1 254 ? 10.586 9.586 14.891 1 95.06 254 MET B N 1
ATOM 4460 C CA . MET B 1 254 ? 9.375 9.305 15.664 1 95.06 254 MET B CA 1
ATOM 4461 C C . MET B 1 254 ? 8.156 9.945 15.008 1 95.06 254 MET B C 1
ATOM 4463 O O . MET B 1 254 ? 8.273 10.969 14.336 1 95.06 254 MET B O 1
ATOM 4467 N N . ASN B 1 255 ? 7.055 9.32 15.211 1 93.25 255 ASN B N 1
ATOM 4468 C CA . ASN B 1 255 ? 5.754 9.875 14.852 1 93.25 255 ASN B CA 1
ATOM 4469 C C . ASN B 1 255 ? 4.965 10.305 16.094 1 93.25 255 ASN B C 1
ATOM 4471 O O . ASN B 1 255 ? 4.828 9.539 17.047 1 93.25 255 ASN B O 1
ATOM 4475 N N . ILE B 1 256 ? 4.586 11.555 16.047 1 91.69 256 ILE B N 1
ATOM 4476 C CA . ILE B 1 256 ? 3.635 12.086 17.016 1 91.69 256 ILE B CA 1
ATOM 4477 C C . ILE B 1 256 ? 2.236 12.109 16.406 1 91.69 256 ILE B C 1
ATOM 4479 O O . ILE B 1 256 ? 2.014 12.734 15.367 1 91.69 256 ILE B O 1
ATOM 4483 N N . THR B 1 257 ? 1.339 11.398 16.984 1 91.31 257 THR B N 1
ATOM 4484 C CA . THR B 1 257 ? -0.05 11.445 16.547 1 91.31 257 THR B CA 1
ATOM 4485 C C . THR B 1 257 ? -0.879 12.344 17.453 1 91.31 257 THR B C 1
ATOM 4487 O O . THR B 1 257 ? -1.212 11.969 18.578 1 91.31 257 THR B O 1
ATOM 4490 N N . TRP B 1 258 ? -1.248 13.5 16.922 1 89.88 258 TRP B N 1
ATOM 4491 C CA . TRP B 1 258 ? -2.027 14.492 17.656 1 89.88 258 TRP B CA 1
ATOM 4492 C C . TRP B 1 258 ? -3.518 14.172 17.594 1 89.88 258 TRP B C 1
ATOM 4494 O O . TRP B 1 258 ? -3.967 13.469 16.688 1 89.88 258 TRP B O 1
ATOM 4504 N N . ALA B 1 259 ? -4.242 14.656 18.516 1 87.12 259 ALA B N 1
ATOM 4505 C CA . ALA B 1 259 ? -5.664 14.336 18.625 1 87.12 259 ALA B CA 1
ATOM 4506 C C . ALA B 1 259 ? -6.465 14.945 17.484 1 87.12 259 ALA B C 1
ATOM 4508 O O . ALA B 1 259 ? -7.484 14.398 17.062 1 87.12 259 ALA B O 1
ATOM 4509 N N . SER B 1 260 ? -6.023 16.109 17.031 1 89.5 260 SER B N 1
ATOM 4510 C CA . SER B 1 260 ? -6.727 16.812 15.961 1 89.5 260 SER B CA 1
ATOM 4511 C C . SER B 1 260 ? -5.773 17.672 15.141 1 89.5 260 SER B C 1
ATOM 4513 O O . SER B 1 260 ? -4.668 17.984 15.594 1 89.5 260 SER B O 1
ATOM 4515 N N . VAL B 1 261 ? -6.227 18.047 13.953 1 88.94 261 VAL B N 1
ATOM 4516 C CA . VAL B 1 261 ? -5.371 18.828 13.07 1 88.94 261 VAL B CA 1
ATOM 4517 C C . VAL B 1 261 ? -5.172 20.234 13.641 1 88.94 261 VAL B C 1
ATOM 4519 O O . VAL B 1 261 ? -4.094 20.812 13.516 1 88.94 261 VAL B O 1
ATOM 4522 N N . PRO B 1 262 ? -6.148 20.906 14.32 1 87.19 262 PRO B N 1
ATOM 4523 C CA . PRO B 1 262 ? -5.879 22.219 14.914 1 87.19 262 PRO B CA 1
ATOM 4524 C C . PRO B 1 262 ? -4.789 22.156 15.977 1 87.19 262 PRO B C 1
ATOM 4526 O O . PRO B 1 262 ? -3.898 23.016 16 1 87.19 262 PRO B O 1
ATOM 4529 N N . ILE B 1 263 ? -4.852 21.172 16.75 1 86.56 263 ILE B N 1
ATOM 4530 C CA . ILE B 1 263 ? -3.848 21.062 17.812 1 86.56 263 ILE B CA 1
ATOM 4531 C C . ILE B 1 263 ? -2.471 20.844 17.188 1 86.56 263 ILE B C 1
ATOM 4533 O O . ILE B 1 263 ? -1.496 21.484 17.578 1 86.56 263 ILE B O 1
ATOM 4537 N N . ALA B 1 264 ? -2.406 19.953 16.234 1 86.81 264 ALA B N 1
ATOM 4538 C CA . ALA B 1 264 ? -1.143 19.641 15.586 1 86.81 264 ALA B CA 1
ATOM 4539 C C . ALA B 1 264 ? -0.562 20.859 14.883 1 86.81 264 ALA B C 1
ATOM 4541 O O . ALA B 1 264 ? 0.658 21.031 14.82 1 86.81 264 ALA B O 1
ATOM 4542 N N . GLY B 1 265 ? -1.467 21.688 14.367 1 84.56 265 GLY B N 1
ATOM 4543 C CA . GLY B 1 265 ? -1.021 22.734 13.461 1 84.56 265 GLY B CA 1
ATOM 4544 C C . GLY B 1 265 ? -0.912 24.094 14.125 1 84.56 265 GLY B C 1
ATOM 4545 O O . GLY B 1 265 ? -0.351 25.031 13.555 1 84.56 265 GLY B O 1
ATOM 4546 N N . LEU B 1 266 ? -1.368 24.328 15.273 1 83.94 266 LEU B N 1
ATOM 4547 C CA . LEU B 1 266 ? -1.319 25.609 15.938 1 83.94 266 LEU B CA 1
ATOM 4548 C C . LEU B 1 266 ? 0.122 26.047 16.188 1 83.94 266 LEU B C 1
ATOM 4550 O O . LEU B 1 266 ? 0.932 25.266 16.688 1 83.94 266 LEU B O 1
ATOM 4554 N N . GLU B 1 267 ? 0.373 27.234 15.82 1 83.75 267 GLU B N 1
ATOM 4555 C CA . GLU B 1 267 ? 1.726 27.781 15.93 1 83.75 267 GLU B CA 1
ATOM 4556 C C . GLU B 1 267 ? 2.197 27.781 17.375 1 83.75 267 GLU B C 1
ATOM 4558 O O . GLU B 1 267 ? 3.359 27.484 17.656 1 83.75 267 GLU B O 1
ATOM 4563 N N . ASP B 1 268 ? 1.339 28.188 18.281 1 84.19 268 ASP B N 1
ATOM 4564 C CA . ASP B 1 268 ? 1.718 28.281 19.688 1 84.19 268 ASP B CA 1
ATOM 4565 C C . ASP B 1 268 ? 2.102 26.906 20.234 1 84.19 268 ASP B C 1
ATOM 4567 O O . ASP B 1 268 ? 3.041 26.781 21.031 1 84.19 268 ASP B O 1
ATOM 4571 N N . VAL B 1 269 ? 1.354 25.875 19.797 1 84.69 269 VAL B N 1
ATOM 4572 C CA . VAL B 1 269 ? 1.632 24.516 20.25 1 84.69 269 VAL B CA 1
ATOM 4573 C C . VAL B 1 269 ? 2.977 24.062 19.703 1 84.69 269 VAL B C 1
ATOM 4575 O O . VAL B 1 269 ? 3.809 23.531 20.438 1 84.69 269 VAL B O 1
ATOM 4578 N N . GLN B 1 270 ? 3.227 24.281 18.453 1 87.44 270 GLN B N 1
ATOM 4579 C CA . GLN B 1 270 ? 4.457 23.828 17.812 1 87.44 270 GLN B CA 1
ATOM 4580 C C . GLN B 1 270 ? 5.664 24.594 18.344 1 87.44 270 GLN B C 1
ATOM 4582 O O . GLN B 1 270 ? 6.738 24.031 18.531 1 87.44 270 GLN B O 1
ATOM 4587 N N . THR B 1 271 ? 5.477 25.875 18.547 1 87.12 271 THR B N 1
ATOM 4588 C CA . THR B 1 271 ? 6.539 26.688 19.141 1 87.12 271 THR B CA 1
ATOM 4589 C C . THR B 1 271 ? 6.852 26.203 20.547 1 87.12 271 THR B C 1
ATOM 4591 O O . THR B 1 271 ? 8.023 26.062 20.922 1 87.12 271 THR B O 1
ATOM 4594 N N . ALA B 1 272 ? 5.781 25.984 21.328 1 89.06 272 ALA B N 1
ATOM 4595 C CA . ALA B 1 272 ? 5.977 25.484 22.688 1 89.06 272 ALA B CA 1
ATOM 4596 C C . ALA B 1 272 ? 6.703 24.141 22.672 1 89.06 272 ALA B C 1
ATOM 4598 O O . ALA B 1 272 ? 7.629 23.922 23.453 1 89.06 272 ALA B O 1
ATOM 4599 N N . PHE B 1 273 ? 6.309 23.219 21.828 1 90.75 273 PHE B N 1
ATOM 4600 C CA . PHE B 1 273 ? 6.941 21.906 21.719 1 90.75 273 PHE B CA 1
ATOM 4601 C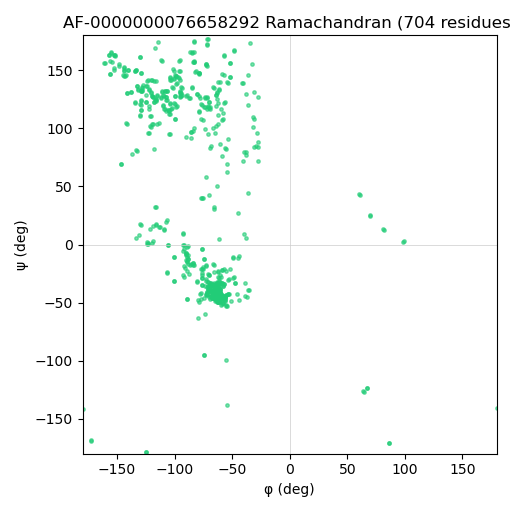 C . PHE B 1 273 ? 8.438 22.062 21.453 1 90.75 273 PHE B C 1
ATOM 4603 O O . PHE B 1 273 ? 9.258 21.469 22.156 1 90.75 273 PHE B O 1
ATOM 4610 N N . ALA B 1 274 ? 8.789 22.828 20.453 1 89.69 274 ALA B N 1
ATOM 4611 C CA . ALA B 1 274 ? 10.188 22.984 20.047 1 89.69 274 ALA B CA 1
ATOM 4612 C C . ALA B 1 274 ? 11 23.641 21.156 1 89.69 274 ALA B C 1
ATOM 4614 O O . ALA B 1 274 ? 12.117 23.219 21.453 1 89.69 274 ALA B O 1
ATOM 4615 N N . ASP B 1 275 ? 10.461 24.688 21.734 1 89.69 275 ASP B N 1
ATOM 4616 C CA . ASP B 1 275 ? 11.156 25.422 22.797 1 89.69 275 ASP B CA 1
ATOM 4617 C C . ASP B 1 275 ? 11.406 24.531 24.016 1 89.69 275 ASP B C 1
ATOM 4619 O O . ASP B 1 275 ? 12.516 24.5 24.547 1 89.69 275 ASP B O 1
ATOM 4623 N N . ILE B 1 276 ? 10.352 23.859 24.453 1 92.94 276 ILE B N 1
ATOM 4624 C CA . ILE B 1 276 ? 10.461 23 25.625 1 92.94 276 ILE B CA 1
ATOM 4625 C C . ILE B 1 276 ? 11.453 21.875 25.359 1 92.94 276 ILE B C 1
ATOM 4627 O O . ILE B 1 276 ? 12.32 21.594 26.203 1 92.94 276 ILE B O 1
ATOM 4631 N N . PHE B 1 277 ? 11.312 21.25 24.203 1 93 277 PHE B N 1
ATOM 4632 C CA . PHE B 1 277 ? 12.211 20.156 23.844 1 93 277 PHE B CA 1
ATOM 4633 C C . PHE B 1 277 ? 13.664 20.609 23.891 1 93 277 PHE B C 1
ATOM 4635 O O . PHE B 1 277 ? 14.508 19.938 24.5 1 93 277 PHE B O 1
ATOM 4642 N N . THR B 1 278 ? 13.93 21.75 23.312 1 91 278 THR B N 1
ATOM 4643 C CA . THR B 1 278 ? 15.297 22.25 23.203 1 91 278 THR B CA 1
ATOM 4644 C C . THR B 1 278 ? 15.812 22.703 24.578 1 91 278 THR B C 1
ATOM 4646 O O . THR B 1 278 ? 16.969 22.438 24.922 1 91 278 THR B O 1
ATOM 4649 N N . LYS B 1 279 ? 15.023 23.344 25.266 1 91.88 279 LYS B N 1
ATOM 4650 C CA . LYS B 1 279 ? 15.422 23.875 26.562 1 91.88 279 LYS B CA 1
ATOM 4651 C C . LYS B 1 279 ? 15.695 22.75 27.562 1 91.88 279 LYS B C 1
ATOM 4653 O O . LYS B 1 279 ? 16.656 22.812 28.328 1 91.88 279 LYS B O 1
ATOM 4658 N N . GLU B 1 280 ? 14.891 21.734 27.562 1 93.88 280 GLU B N 1
ATOM 4659 C CA . GLU B 1 280 ? 14.961 20.688 28.578 1 93.88 280 GLU B CA 1
ATOM 4660 C C . GLU B 1 280 ? 15.938 19.594 28.172 1 93.88 280 GLU B C 1
ATOM 4662 O O . GLU B 1 280 ? 16.328 18.766 29 1 93.88 280 GLU B O 1
ATOM 4667 N N . ASN B 1 281 ? 16.281 19.562 26.938 1 92.62 281 ASN B N 1
ATOM 4668 C CA . ASN B 1 281 ? 17.156 18.516 26.422 1 92.62 281 ASN B CA 1
ATOM 4669 C C . ASN B 1 281 ? 18.281 19.078 25.562 1 92.62 281 ASN B C 1
ATOM 4671 O O . ASN B 1 281 ? 18.312 18.875 24.344 1 92.62 281 ASN B O 1
ATOM 4675 N N . SER B 1 282 ? 19.375 19.594 26.203 1 88.94 282 SER B N 1
ATOM 4676 C CA . SER B 1 282 ? 20.422 20.328 25.516 1 88.94 282 SER B CA 1
ATOM 4677 C C . SER B 1 282 ? 21.328 19.375 24.734 1 88.94 282 SER B C 1
ATOM 4679 O O . SER B 1 282 ? 22.031 19.797 23.812 1 88.94 282 SER B O 1
ATOM 4681 N N . VAL B 1 283 ? 21.312 18.156 25.078 1 88.81 283 VAL B N 1
ATOM 4682 C CA . VAL B 1 283 ? 22.219 17.203 24.438 1 88.81 283 VAL B CA 1
ATOM 4683 C C . VAL B 1 283 ? 21.562 16.656 23.156 1 88.81 283 VAL B C 1
ATOM 4685 O O . VAL B 1 283 ? 22.234 16 22.359 1 88.81 283 VAL B O 1
ATOM 4688 N N . LEU B 1 284 ? 20.234 16.828 23.047 1 90.81 284 LEU B N 1
ATOM 4689 C CA . LEU B 1 284 ? 19.516 16.344 21.875 1 90.81 284 LEU B CA 1
ATOM 4690 C C . LEU B 1 284 ? 19.344 17.438 20.844 1 90.81 284 LEU B C 1
ATOM 4692 O O . LEU B 1 284 ? 19.328 18.625 21.188 1 90.81 284 LEU B O 1
ATOM 4696 N N . ASN B 1 285 ? 19.312 17.062 19.594 1 87 285 ASN B N 1
ATOM 4697 C CA . ASN B 1 285 ? 19.078 18.016 18.516 1 87 285 ASN B CA 1
ATOM 4698 C C . ASN B 1 285 ? 17.859 17.625 17.688 1 87 285 ASN B C 1
ATOM 4700 O O . ASN B 1 285 ? 17.812 16.531 17.109 1 87 285 ASN B O 1
ATOM 4704 N N . LEU B 1 286 ? 16.875 18.438 17.625 1 89.44 286 LEU B N 1
ATOM 4705 C CA . LEU B 1 286 ? 15.711 18.25 16.766 1 89.44 286 LEU B CA 1
ATOM 4706 C C . LEU B 1 286 ? 16.047 18.594 15.328 1 89.44 286 LEU B C 1
ATOM 4708 O O . LEU B 1 286 ? 16.125 19.781 14.977 1 89.44 286 LEU B O 1
ATOM 4712 N N . LEU B 1 287 ? 16.156 17.609 14.469 1 82.75 287 LEU B N 1
ATOM 4713 C CA . LEU B 1 287 ? 16.609 17.812 13.094 1 82.75 287 LEU B CA 1
ATOM 4714 C C . LEU B 1 287 ? 15.43 18.109 12.172 1 82.75 287 LEU B C 1
ATOM 4716 O O . LEU B 1 287 ? 15.531 18.938 11.273 1 82.75 287 LEU B O 1
ATOM 4720 N N . VAL B 1 288 ? 14.445 17.328 12.32 1 86.69 288 VAL B N 1
ATOM 4721 C CA . VAL B 1 288 ? 13.258 17.422 11.484 1 86.69 288 VAL B CA 1
ATOM 4722 C C . VAL B 1 288 ? 12.008 17.484 12.367 1 86.69 288 VAL B C 1
ATOM 4724 O O . VAL B 1 288 ? 11.898 16.766 13.352 1 86.69 288 VAL B O 1
ATOM 4727 N N . SER B 1 289 ? 11.141 18.344 12.062 1 89 289 SER B N 1
ATOM 4728 C CA . SER B 1 289 ? 9.797 18.422 12.617 1 89 289 SER B CA 1
ATOM 4729 C C . SER B 1 289 ? 8.781 18.812 11.547 1 89 289 SER B C 1
ATOM 4731 O O . SER B 1 289 ? 8.75 19.969 11.109 1 89 289 SER B O 1
ATOM 4733 N N . ASN B 1 290 ? 8.055 17.844 11.117 1 85.88 290 ASN B N 1
ATOM 4734 C CA . ASN B 1 290 ? 7.133 18.062 10.016 1 85.88 290 ASN B CA 1
ATOM 4735 C C . ASN B 1 290 ? 5.73 17.562 10.352 1 85.88 290 ASN B C 1
ATOM 4737 O O . ASN B 1 290 ? 5.551 16.391 10.695 1 85.88 290 ASN B O 1
ATOM 4741 N N . VAL B 1 291 ? 4.793 18.484 10.219 1 85.88 291 VAL B N 1
ATOM 4742 C CA . VAL B 1 291 ? 3.41 18.141 10.523 1 85.88 291 VAL B CA 1
ATOM 4743 C C . VAL B 1 291 ? 2.646 17.859 9.227 1 85.88 291 VAL B C 1
ATOM 4745 O O . VAL B 1 291 ? 2.633 18.688 8.32 1 85.88 291 VAL B O 1
ATOM 4748 N N . THR B 1 292 ? 2.086 16.703 9.07 1 85.44 292 THR B N 1
ATOM 4749 C CA . THR B 1 292 ? 1.218 16.266 7.984 1 85.44 292 THR B CA 1
ATOM 4750 C C . THR B 1 292 ? -0.125 15.781 8.531 1 85.44 292 THR B C 1
ATOM 4752 O O . THR B 1 292 ? -0.274 14.609 8.875 1 85.44 292 THR B O 1
ATOM 4755 N N . GLY B 1 293 ? -1.094 16.688 8.516 1 87.38 293 GLY B N 1
ATOM 4756 C CA . GLY B 1 293 ? -2.336 16.375 9.203 1 87.38 293 GLY B CA 1
ATOM 4757 C C . GLY B 1 293 ? -2.178 16.281 10.711 1 87.38 293 GLY B C 1
ATOM 4758 O O . GLY B 1 293 ? -1.67 17.203 11.352 1 87.38 293 GLY B O 1
ATOM 4759 N N . THR B 1 294 ? -2.58 15.102 11.242 1 88.62 294 THR B N 1
ATOM 4760 C CA . THR B 1 294 ? -2.422 14.891 12.672 1 88.62 294 THR B CA 1
ATOM 4761 C C . THR B 1 294 ? -1.059 14.273 12.984 1 88.62 294 THR B C 1
ATOM 4763 O O . THR B 1 294 ? -0.65 14.211 14.141 1 88.62 294 THR B O 1
ATOM 4766 N N . LEU B 1 295 ? -0.407 13.891 11.945 1 88.69 295 LEU B N 1
ATOM 4767 C CA . LEU B 1 295 ? 0.872 13.219 12.133 1 88.69 295 LEU B CA 1
ATOM 4768 C C . LEU B 1 295 ? 2.029 14.203 12.047 1 88.69 295 LEU B C 1
ATOM 4770 O O . LEU B 1 295 ? 2.086 15.023 11.133 1 88.69 295 LEU B O 1
ATOM 4774 N N . GLN B 1 296 ? 2.824 14.172 13.008 1 89 296 GLN B N 1
ATOM 4775 C CA . GLN B 1 296 ? 4.082 14.906 12.969 1 89 296 GLN B CA 1
ATOM 4776 C C . GLN B 1 296 ? 5.277 13.953 13.008 1 89 296 GLN B C 1
ATOM 4778 O O . GLN B 1 296 ? 5.371 13.102 13.891 1 89 296 GLN B O 1
ATOM 4783 N N . THR B 1 297 ? 6.121 14.055 12.031 1 90.62 297 THR B N 1
ATOM 4784 C CA . THR B 1 297 ? 7.379 13.312 12.031 1 90.62 297 THR B CA 1
ATOM 4785 C C . THR B 1 297 ? 8.508 14.172 12.586 1 90.62 297 THR B C 1
ATOM 4787 O O . THR B 1 297 ? 8.727 15.297 12.133 1 90.62 297 THR B O 1
ATOM 4790 N N . VAL B 1 298 ? 9.188 13.617 13.555 1 91.62 298 VAL B N 1
ATOM 4791 C CA . VAL B 1 298 ? 10.359 14.305 14.094 1 91.62 298 VAL B CA 1
ATOM 4792 C C . VAL B 1 298 ? 11.586 13.391 13.992 1 91.62 298 VAL B C 1
ATOM 4794 O O . VAL B 1 298 ? 11.477 12.172 14.156 1 91.62 298 VAL B O 1
ATOM 4797 N N . LYS B 1 299 ? 12.648 13.961 13.672 1 90.69 299 LYS B N 1
ATOM 4798 C CA . LYS B 1 299 ? 13.945 13.297 13.734 1 90.69 299 LYS B CA 1
ATOM 4799 C C . LYS B 1 299 ? 14.859 13.969 14.758 1 90.69 299 LYS B C 1
ATOM 4801 O O . LYS B 1 299 ? 15.094 15.172 14.688 1 90.69 299 LYS B O 1
ATOM 4806 N N . VAL B 1 300 ? 15.336 13.148 15.672 1 91.38 300 VAL B N 1
ATOM 4807 C CA . VAL B 1 300 ? 16.172 13.641 16.766 1 91.38 300 VAL B CA 1
ATOM 4808 C C . VAL B 1 300 ? 17.531 12.969 16.719 1 91.38 300 VAL B C 1
ATOM 4810 O O . VAL B 1 300 ? 17.625 11.742 16.641 1 91.38 300 VAL B O 1
ATOM 4813 N N . GLN B 1 301 ? 18.484 13.742 16.734 1 89 301 GLN B N 1
ATOM 4814 C CA . GLN B 1 301 ? 19.844 13.227 16.875 1 89 301 GLN B CA 1
ATOM 4815 C C . GLN B 1 301 ? 20.234 13.117 18.328 1 89 301 GLN B C 1
ATOM 4817 O O . GLN B 1 301 ? 20.078 14.07 19.109 1 89 301 GLN B O 1
ATOM 4822 N N . THR B 1 302 ? 20.688 12.008 18.672 1 91.38 302 THR B N 1
ATOM 4823 C CA . THR B 1 302 ? 21.109 11.727 20.047 1 91.38 302 THR B CA 1
ATOM 4824 C C . THR B 1 302 ? 22.578 11.328 20.094 1 91.38 302 THR B C 1
ATOM 4826 O O . THR B 1 302 ? 23.062 10.656 19.172 1 91.38 302 THR B O 1
ATOM 4829 N N . PRO B 1 303 ? 23.281 11.812 21.156 1 88.81 303 PRO B N 1
ATOM 4830 C CA . PRO B 1 303 ? 24.641 11.273 21.312 1 88.81 303 PRO B CA 1
ATOM 4831 C C . PRO B 1 303 ? 24.656 9.75 21.438 1 88.81 303 PRO B C 1
ATOM 4833 O O . PRO B 1 303 ? 23.625 9.141 21.719 1 88.81 303 PRO B O 1
ATOM 4836 N N . ALA B 1 304 ? 25.812 9.164 21.219 1 87.12 304 ALA B N 1
ATOM 4837 C CA . ALA B 1 304 ? 25.984 7.719 21.172 1 87.12 304 ALA B CA 1
ATOM 4838 C C . ALA B 1 304 ? 25.578 7.062 22.484 1 87.12 304 ALA B C 1
ATOM 4840 O O . ALA B 1 304 ? 25.109 5.922 22.5 1 87.12 304 ALA B O 1
ATOM 4841 N N . ASP B 1 305 ? 25.688 7.785 23.547 1 89.12 305 ASP B N 1
ATOM 4842 C CA . ASP B 1 305 ? 25.484 7.184 24.859 1 89.12 305 ASP B CA 1
ATOM 4843 C C . ASP B 1 305 ? 24.031 7.305 25.297 1 89.12 305 ASP B C 1
ATOM 4845 O O . ASP B 1 305 ? 23.641 6.805 26.359 1 89.12 305 ASP B O 1
ATOM 4849 N N . LYS B 1 306 ? 23.25 7.969 24.5 1 88.75 306 LYS B N 1
ATOM 4850 C CA . LYS B 1 306 ? 21.828 8.039 24.766 1 88.75 306 LYS B CA 1
ATOM 4851 C C . LYS B 1 306 ? 21.047 7.102 23.859 1 88.75 306 LYS B C 1
ATOM 4853 O O . LYS B 1 306 ? 21.375 6.961 22.688 1 88.75 306 LYS B O 1
ATOM 4858 N N . THR B 1 307 ? 20.125 6.414 24.453 1 87.94 307 THR B N 1
ATOM 4859 C CA . THR B 1 307 ? 19.359 5.406 23.719 1 87.94 307 THR B CA 1
ATOM 4860 C C . THR B 1 307 ? 18.188 6.047 22.969 1 87.94 307 THR B C 1
ATOM 4862 O O . THR B 1 307 ? 17.75 7.145 23.328 1 87.94 307 THR B O 1
ATOM 4865 N N . PRO B 1 308 ? 17.719 5.398 21.938 1 92.5 308 PRO B N 1
ATOM 4866 C CA . PRO B 1 308 ? 16.484 5.836 21.297 1 92.5 308 PRO B CA 1
ATOM 4867 C C . PRO B 1 308 ? 15.328 6 22.281 1 92.5 308 PRO B C 1
ATOM 4869 O O . PRO B 1 308 ? 14.492 6.898 22.125 1 92.5 308 PRO B O 1
ATOM 4872 N N . ALA B 1 309 ? 15.328 5.246 23.312 1 94.56 309 ALA B N 1
ATOM 4873 C CA . ALA B 1 309 ? 14.289 5.352 24.328 1 94.56 309 ALA B CA 1
ATOM 4874 C C . ALA B 1 309 ? 14.367 6.691 25.047 1 94.56 309 ALA B C 1
ATOM 4876 O O . ALA B 1 309 ? 13.336 7.262 25.422 1 94.56 309 ALA B O 1
ATOM 4877 N N . TYR B 1 310 ? 15.531 7.16 25.234 1 95.38 310 TYR B N 1
ATOM 4878 C CA . TYR B 1 310 ? 15.727 8.461 25.859 1 95.38 310 TYR B CA 1
ATOM 4879 C C . TYR B 1 310 ? 15.141 9.578 25.016 1 95.38 310 TYR B C 1
ATOM 4881 O O . TYR B 1 310 ? 14.453 10.469 25.531 1 95.38 310 TYR B O 1
ATOM 4889 N N . ALA B 1 311 ? 15.43 9.523 23.75 1 95.62 311 ALA B N 1
ATOM 4890 C CA . ALA B 1 311 ? 14.883 10.516 22.828 1 95.62 311 ALA B CA 1
ATOM 4891 C C . ALA B 1 311 ? 13.359 10.484 22.828 1 95.62 311 ALA B C 1
ATOM 4893 O O . ALA B 1 311 ? 12.711 11.539 22.812 1 95.62 311 ALA B O 1
ATOM 4894 N N . LYS B 1 312 ? 12.789 9.281 22.797 1 96.88 312 LYS B N 1
ATOM 4895 C CA . LYS B 1 312 ? 11.336 9.156 22.797 1 96.88 312 LYS B CA 1
ATOM 4896 C C . LYS B 1 312 ? 10.734 9.766 24.062 1 96.88 312 LYS B C 1
ATOM 4898 O O . LYS B 1 312 ? 9.719 10.469 24 1 96.88 312 LYS B O 1
ATOM 4903 N N . ALA B 1 313 ? 11.328 9.508 25.203 1 96.25 313 ALA B N 1
ATOM 4904 C CA . ALA B 1 313 ? 10.852 10.07 26.453 1 96.25 313 ALA B CA 1
ATOM 4905 C C . ALA B 1 313 ? 10.906 11.594 26.438 1 96.25 313 ALA B C 1
ATOM 4907 O O . ALA B 1 313 ? 10 12.258 26.938 1 96.25 313 ALA B O 1
ATOM 4908 N N . ALA B 1 314 ? 11.953 12.148 25.875 1 96.19 314 ALA B N 1
ATOM 4909 C CA . ALA B 1 314 ? 12.117 13.602 25.766 1 96.19 314 ALA B CA 1
ATOM 4910 C C . ALA B 1 314 ? 11.016 14.211 24.906 1 96.19 314 ALA B C 1
ATOM 4912 O O . ALA B 1 314 ? 10.422 15.227 25.266 1 96.19 314 ALA B O 1
ATOM 4913 N N . VAL B 1 315 ? 10.773 13.547 23.781 1 96.06 315 VAL B N 1
ATOM 4914 C CA . VAL B 1 315 ? 9.742 14.039 22.875 1 96.06 315 VAL B CA 1
ATOM 4915 C C . VAL B 1 315 ? 8.367 13.93 23.547 1 96.06 315 VAL B C 1
ATOM 4917 O O . VAL B 1 315 ? 7.566 14.867 23.469 1 96.06 315 VAL B O 1
ATOM 4920 N N . GLN B 1 316 ? 8.133 12.812 24.234 1 95.69 316 GLN B N 1
ATOM 4921 C CA . GLN B 1 316 ? 6.859 12.617 24.922 1 95.69 316 GLN B CA 1
ATOM 4922 C C . GLN B 1 316 ? 6.633 13.695 25.984 1 95.69 316 GLN B C 1
ATOM 4924 O O . GLN B 1 316 ? 5.531 14.234 26.094 1 95.69 316 GLN B O 1
ATOM 4929 N N . ALA B 1 317 ? 7.633 13.984 26.703 1 94.75 317 ALA B N 1
ATOM 4930 C CA . ALA B 1 317 ? 7.535 15 27.75 1 94.75 317 ALA B CA 1
ATOM 4931 C C . ALA B 1 317 ? 7.25 16.375 27.156 1 94.75 317 ALA B C 1
ATOM 4933 O O . ALA B 1 317 ? 6.418 17.125 27.672 1 94.75 317 ALA B O 1
ATOM 4934 N N . ALA B 1 318 ? 7.934 16.703 26.062 1 94.25 318 ALA B N 1
ATOM 4935 C CA . ALA B 1 318 ? 7.762 18 25.422 1 94.25 318 ALA B CA 1
ATOM 4936 C C . ALA B 1 318 ? 6.355 18.156 24.844 1 94.25 318 ALA B C 1
ATOM 4938 O O . ALA B 1 318 ? 5.742 19.219 24.938 1 94.25 318 ALA B O 1
ATOM 4939 N N . VAL B 1 319 ? 5.879 17.062 24.25 1 93.75 319 VAL B N 1
ATOM 4940 C CA . VAL B 1 319 ? 4.547 17.047 23.672 1 93.75 319 VAL B CA 1
ATOM 4941 C C . VAL B 1 319 ? 3.494 17.25 24.75 1 93.75 319 VAL B C 1
ATOM 4943 O O . VAL B 1 319 ? 2.572 18.047 24.609 1 93.75 319 VAL B O 1
ATOM 4946 N N . THR B 1 320 ? 3.646 16.531 25.828 1 91.44 320 THR B N 1
ATOM 4947 C CA . THR B 1 320 ? 2.719 16.625 26.953 1 91.44 320 THR B CA 1
ATOM 4948 C C . THR B 1 320 ? 2.717 18.047 27.531 1 91.44 320 THR B C 1
ATOM 4950 O O . THR B 1 320 ? 1.655 18.609 27.797 1 91.44 320 THR B O 1
ATOM 4953 N N . ALA B 1 321 ? 3.852 18.656 27.641 1 91.31 321 ALA B N 1
ATOM 4954 C CA . ALA B 1 321 ? 3.979 20 28.188 1 91.31 321 ALA B CA 1
ATOM 4955 C C . ALA B 1 321 ? 3.385 21.031 27.234 1 91.31 321 ALA B C 1
ATOM 4957 O O . ALA B 1 321 ? 2.781 22.016 27.672 1 91.31 321 ALA B O 1
ATOM 4958 N N . ALA B 1 322 ? 3.607 20.828 25.969 1 89.81 322 ALA B N 1
ATOM 4959 C CA . ALA B 1 322 ? 3.111 21.766 24.984 1 89.81 322 ALA B CA 1
ATOM 4960 C C . ALA B 1 322 ? 1.585 21.797 24.969 1 89.81 322 ALA B C 1
ATOM 4962 O O . ALA B 1 322 ? 0.982 22.859 24.766 1 89.81 322 ALA B O 1
ATOM 4963 N N . ILE B 1 323 ? 0.964 20.688 25.188 1 87 323 ILE B N 1
ATOM 4964 C CA . ILE B 1 323 ? -0.491 20.594 25.219 1 87 323 ILE B CA 1
ATOM 4965 C C . ILE B 1 323 ? -1.037 21.281 26.469 1 87 323 ILE B C 1
ATOM 4967 O O . ILE B 1 323 ? -2.055 21.969 26.406 1 87 323 ILE B O 1
ATOM 4971 N N . ASN B 1 324 ? -0.306 21.094 27.531 1 82.88 324 ASN B N 1
ATOM 4972 C CA . ASN B 1 324 ? -0.778 21.609 28.812 1 82.88 324 ASN B CA 1
ATOM 4973 C C . ASN B 1 324 ? -0.495 23.094 28.969 1 82.88 324 ASN B C 1
ATOM 4975 O O . ASN B 1 324 ? -1.164 23.797 29.734 1 82.88 324 ASN B O 1
ATOM 4979 N N . GLY B 1 325 ? 0.518 23.688 28.438 1 71.88 325 GLY B N 1
ATOM 4980 C CA . GLY B 1 325 ? 0.908 25.078 28.594 1 71.88 325 GLY B CA 1
ATOM 4981 C C . GLY B 1 325 ? 0.34 26 27.531 1 71.88 325 GLY B C 1
ATOM 4982 O O . GLY B 1 325 ? 0.305 27.219 27.703 1 71.88 325 GLY B O 1
ATOM 4983 N N . GLY B 1 326 ? 0.105 25.547 26.484 1 58.22 326 GLY B N 1
ATOM 4984 C CA . GLY B 1 326 ? -0.243 26.453 25.406 1 58.22 326 GLY B CA 1
ATOM 4985 C C . GLY B 1 326 ? -1.721 26.797 25.359 1 58.22 326 GLY B C 1
ATOM 4986 O O . GLY B 1 326 ? -2.486 26.375 26.234 1 58.22 326 GLY B O 1
ATOM 4987 N N . SER B 1 327 ? -2.041 27.812 24.609 1 53.97 327 SER B N 1
ATOM 4988 C CA . SER B 1 327 ? -3.406 28.266 24.391 1 53.97 327 SER B CA 1
ATOM 4989 C C . SER B 1 327 ? -4.324 27.109 24.016 1 53.97 327 SER B C 1
ATOM 4991 O O . SER B 1 327 ? -5.531 27.297 23.828 1 53.97 327 SER B O 1
ATOM 4993 N N . ALA B 1 328 ? -3.789 25.953 23.719 1 50.78 328 ALA B N 1
ATOM 4994 C CA . ALA B 1 328 ? -4.625 24.797 23.375 1 50.78 328 ALA B CA 1
ATOM 4995 C C . ALA B 1 328 ? -5.637 24.5 24.484 1 50.78 328 ALA B C 1
ATOM 4997 O O . ALA B 1 328 ? -6.641 23.828 24.25 1 50.78 328 ALA B O 1
ATOM 4998 N N . LYS B 1 329 ? -5.445 24.891 25.734 1 54.41 329 LYS B N 1
ATOM 4999 C CA . LYS B 1 329 ? -6.316 24.594 26.875 1 54.41 329 LYS B CA 1
ATOM 5000 C C . LYS B 1 329 ? -7.742 25.062 26.609 1 54.41 329 LYS B C 1
ATOM 5002 O O . LYS B 1 329 ? -8.703 24.422 27.047 1 54.41 329 LYS B O 1
ATOM 5007 N N . GLU B 1 330 ? -7.875 26.266 26.172 1 50.44 330 GLU B N 1
ATOM 5008 C CA . GLU B 1 330 ? -9.234 26.781 26.281 1 50.44 330 GLU B CA 1
ATOM 5009 C C . GLU B 1 330 ? -10.164 26.125 25.266 1 50.44 330 GLU B C 1
ATOM 5011 O O . GLU B 1 330 ? -11.359 25.969 25.516 1 50.44 330 GLU B O 1
ATOM 5016 N N . ASN B 1 331 ? -9.727 25.844 24.109 1 45.75 331 ASN B N 1
ATOM 5017 C CA . ASN B 1 331 ? -10.695 25.438 23.094 1 45.75 331 ASN B CA 1
ATOM 5018 C C . ASN B 1 331 ? -10.438 24.031 22.594 1 45.75 331 ASN B C 1
ATOM 5020 O O . ASN B 1 331 ? -11.016 23.609 21.594 1 45.75 331 ASN B O 1
ATOM 5024 N N . VAL B 1 332 ? -9.438 23.391 23.188 1 50.25 332 VAL B N 1
ATOM 5025 C CA . VAL B 1 332 ? -9.188 22.047 22.641 1 50.25 332 VAL B CA 1
ATOM 5026 C C . VAL B 1 332 ? -9.688 21 23.625 1 50.25 332 VAL B C 1
ATOM 5028 O O . VAL B 1 332 ? -9.398 21.062 24.828 1 50.25 332 VAL B O 1
ATOM 5031 N N . PRO B 1 333 ? -10.711 20.203 23.219 1 47.81 333 PRO B N 1
ATOM 5032 C CA . PRO B 1 333 ? -11.195 19.156 24.125 1 47.81 333 PRO B CA 1
ATOM 5033 C C . PRO B 1 333 ? -10.062 18.422 24.844 1 47.81 333 PRO B C 1
ATOM 5035 O O . PRO B 1 333 ? -8.953 18.328 24.328 1 47.81 333 PRO B O 1
ATOM 5038 N N . ALA B 1 334 ? -10.195 18.094 26.203 1 44 334 ALA B N 1
ATOM 5039 C CA . ALA B 1 334 ? -9.375 17.422 27.203 1 44 334 ALA B CA 1
ATOM 5040 C C . ALA B 1 334 ? -8.609 16.25 26.594 1 44 334 ALA B C 1
ATOM 5042 O O . ALA B 1 334 ? -7.602 15.805 27.141 1 44 334 ALA B O 1
ATOM 5043 N N . SER B 1 335 ? -9.203 15.406 25.797 1 47.91 335 SER B N 1
ATOM 5044 C CA . SER B 1 335 ? -8.625 14.125 25.406 1 47.91 335 SER B CA 1
ATOM 5045 C C . SER B 1 335 ? -7.375 14.312 24.562 1 47.91 335 SER B C 1
ATOM 5047 O O . SER B 1 335 ? -7.148 13.578 23.594 1 47.91 335 SER B O 1
ATOM 5049 N N . SER B 1 336 ? -6.645 15.352 24.812 1 57.59 336 SER B N 1
ATOM 5050 C CA . SER B 1 336 ? -5.566 15.969 24.031 1 57.59 336 SER B CA 1
ATOM 5051 C C . SER B 1 336 ? -4.273 15.164 24.172 1 57.59 336 SER B C 1
ATOM 5053 O O . SER B 1 336 ? -3.213 15.734 24.438 1 57.59 336 SER B O 1
ATOM 5055 N N . THR B 1 337 ? -4.438 13.875 24.156 1 72.25 337 THR B N 1
ATOM 5056 C CA . THR B 1 337 ? -3.221 13.078 24.234 1 72.25 337 THR B CA 1
ATOM 5057 C C . THR B 1 337 ? -2.607 12.883 22.859 1 72.25 337 THR B C 1
ATOM 5059 O O . THR B 1 337 ? -3.287 13.055 21.844 1 72.25 337 THR B O 1
ATOM 5062 N N . ALA B 1 338 ? -1.331 13.07 22.797 1 85.38 338 ALA B N 1
ATOM 5063 C CA . ALA B 1 338 ? -0.557 12.711 21.609 1 85.38 338 ALA B CA 1
ATOM 5064 C C . ALA B 1 338 ? 0.304 11.484 21.875 1 85.38 338 ALA B C 1
ATOM 5066 O O . ALA B 1 338 ? 0.876 11.336 22.953 1 85.38 338 ALA B O 1
ATOM 5067 N N . GLN B 1 339 ? 0.246 10.578 21 1 88.94 339 GLN B N 1
ATOM 5068 C CA . GLN B 1 339 ? 1.049 9.359 21.094 1 88.94 339 GLN B CA 1
ATOM 5069 C C . GLN B 1 339 ? 2.344 9.5 20.297 1 88.94 339 GLN B C 1
ATOM 5071 O O . GLN B 1 339 ? 2.342 10.016 19.172 1 88.94 339 GLN B O 1
ATOM 5076 N N . VAL B 1 340 ? 3.445 9.109 21.016 1 93.81 340 VAL B N 1
ATOM 5077 C CA . VAL B 1 340 ? 4.75 9.148 20.359 1 93.81 340 VAL B CA 1
ATOM 5078 C C . VAL B 1 340 ? 5.242 7.723 20.109 1 93.81 340 VAL B C 1
ATOM 5080 O O . VAL B 1 340 ? 5.254 6.895 21.031 1 93.81 340 VAL B O 1
ATOM 5083 N N . CYS B 1 341 ? 5.648 7.387 18.875 1 93.94 341 CYS B N 1
ATOM 5084 C CA . CYS B 1 341 ? 6.16 6.07 18.5 1 93.94 341 CYS B CA 1
ATOM 5085 C C . CYS B 1 341 ? 7.453 6.188 17.703 1 93.94 341 CYS B C 1
ATOM 5087 O O . CYS B 1 341 ? 7.562 7.02 16.812 1 93.94 341 CYS B O 1
ATOM 5089 N N . ILE B 1 342 ? 8.461 5.355 18.125 1 95 342 ILE B N 1
ATOM 5090 C CA . ILE B 1 342 ? 9.672 5.277 17.312 1 95 342 ILE B CA 1
ATOM 5091 C C . ILE B 1 342 ? 9.398 4.48 16.047 1 95 342 ILE B C 1
ATOM 5093 O O . ILE B 1 342 ? 8.867 3.371 16.094 1 95 342 ILE B O 1
ATOM 5097 N N . THR B 1 343 ? 9.711 5.027 14.883 1 93.44 343 THR B N 1
ATOM 5098 C CA . THR B 1 343 ? 9.555 4.309 13.625 1 93.44 343 THR B CA 1
ATOM 5099 C C . THR B 1 343 ? 10.891 3.756 13.148 1 93.44 343 THR B C 1
ATOM 5101 O O . THR B 1 343 ? 10.93 2.787 12.383 1 93.44 343 THR B O 1
ATOM 5104 N N . ASP B 1 344 ? 11.938 4.449 13.461 1 93.56 344 ASP B N 1
ATOM 5105 C CA . ASP B 1 344 ? 13.266 4.004 13.047 1 93.56 344 ASP B CA 1
ATOM 5106 C C . ASP B 1 344 ? 14.352 4.578 13.953 1 93.56 344 ASP B C 1
ATOM 5108 O O . ASP B 1 344 ? 14.18 5.664 14.516 1 93.56 344 ASP B O 1
ATOM 5112 N N . SER B 1 345 ? 15.375 3.846 14.164 1 93.19 345 SER B N 1
ATOM 5113 C CA . SER B 1 345 ? 16.594 4.281 14.836 1 93.19 345 SER B CA 1
ATOM 5114 C C . SER B 1 345 ? 17.828 3.916 14.023 1 93.19 345 SER B C 1
ATOM 5116 O O . SER B 1 345 ? 18.141 2.736 13.859 1 93.19 345 SER B O 1
ATOM 5118 N N . SER B 1 346 ? 18.453 4.934 13.523 1 89.12 346 SER B N 1
ATOM 5119 C CA . SER B 1 346 ? 19.594 4.707 12.648 1 89.12 346 SER B CA 1
ATOM 5120 C C . SER B 1 346 ? 20.891 5.152 13.312 1 89.12 346 SER B C 1
ATOM 5122 O O . SER B 1 346 ? 20.969 6.246 13.875 1 89.12 346 SER B O 1
ATOM 5124 N N . TRP B 1 347 ? 21.859 4.277 13.242 1 85.31 347 TRP B N 1
ATOM 5125 C CA . TRP B 1 347 ? 23.188 4.629 13.734 1 85.31 347 TRP B CA 1
ATOM 5126 C C . TRP B 1 347 ? 23.922 5.496 12.719 1 85.31 347 TRP B C 1
ATOM 5128 O O . TRP B 1 347 ? 23.938 5.191 11.523 1 85.31 347 TRP B O 1
ATOM 5138 N N . LEU B 1 348 ? 24.422 6.605 13.125 1 81.31 348 LEU B N 1
ATOM 5139 C CA . LEU B 1 348 ? 25.219 7.512 12.305 1 81.31 348 LEU B CA 1
ATOM 5140 C C . LEU B 1 348 ? 26.641 7.609 12.828 1 81.31 348 LEU B C 1
ATOM 5142 O O . LEU B 1 348 ? 26.906 8.352 13.773 1 81.31 348 LEU B O 1
ATOM 5146 N N . PRO B 1 349 ? 27.484 6.914 12.094 1 79.69 349 PRO B N 1
ATOM 5147 C CA . PRO B 1 349 ? 28.875 6.969 12.555 1 79.69 349 PRO B CA 1
ATOM 5148 C C . PRO B 1 349 ? 29.531 8.328 12.297 1 79.69 349 PRO B C 1
ATOM 5150 O O . PRO B 1 349 ? 29.078 9.078 11.422 1 79.69 349 PRO B O 1
ATOM 5153 N N . LYS B 1 350 ? 30.5 8.555 13.148 1 75.06 350 LYS B N 1
ATOM 5154 C CA . LYS B 1 350 ? 31.297 9.766 12.961 1 75.06 350 LYS B CA 1
ATOM 5155 C C . LYS B 1 350 ? 31.938 9.789 11.578 1 75.06 350 LYS B C 1
ATOM 5157 O O . LYS B 1 350 ? 32.406 8.766 11.086 1 75.06 350 LYS B O 1
ATOM 5162 N N . VAL B 1 351 ? 31.484 10.766 10.742 1 61.25 351 VAL B N 1
ATOM 5163 C CA . VAL B 1 351 ? 32.094 10.85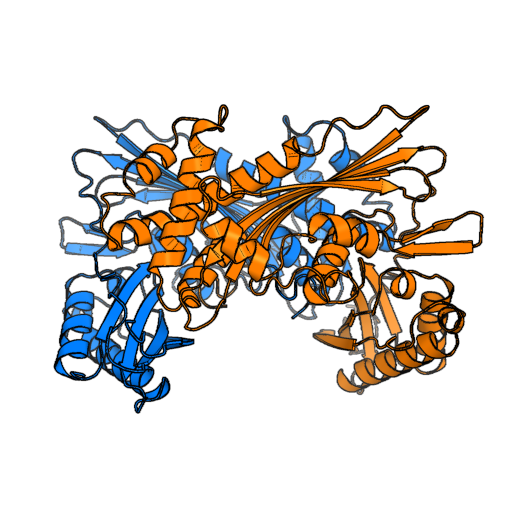9 9.414 1 61.25 351 VAL B CA 1
ATOM 5164 C C . VAL B 1 351 ? 33.562 11.227 9.555 1 61.25 351 VAL B C 1
ATOM 5166 O O . VAL B 1 351 ? 33.906 12.195 10.227 1 61.25 351 VAL B O 1
ATOM 5169 N N . SER B 1 352 ? 34.469 10.25 9.539 1 47.62 352 SER B N 1
ATOM 5170 C CA . SER B 1 352 ? 35.906 10.57 9.531 1 47.62 352 SER B CA 1
ATOM 5171 C C . SER B 1 352 ? 36.25 11.484 8.367 1 47.62 352 SER B C 1
ATOM 5173 O O . SER B 1 352 ? 35.906 11.195 7.215 1 47.62 352 SER B O 1
ATOM 5175 N N . THR B 1 353 ? 36.031 12.781 8.523 1 41.72 353 THR B N 1
ATOM 5176 C CA . THR B 1 353 ? 36.656 13.586 7.488 1 41.72 353 THR B CA 1
ATOM 5177 C C . THR B 1 353 ? 38 12.984 7.098 1 41.72 353 THR B C 1
ATOM 5179 O O . THR B 1 353 ? 38.812 12.648 7.965 1 41.72 353 THR B O 1
ATOM 5182 N N . PRO B 1 354 ? 38.031 12.664 5.812 1 37.06 354 PRO B N 1
ATOM 5183 C CA . PRO B 1 354 ? 39.438 12.461 5.469 1 37.06 354 PRO B CA 1
ATOM 5184 C C . PRO B 1 354 ? 40.312 13.664 5.809 1 37.06 354 PRO B C 1
ATOM 5186 O O . PRO B 1 354 ? 39.844 14.797 5.832 1 37.06 354 PRO B O 1
#

Nearest PDB structures (foldseek):
  2xo6-assembly1_D  TM=6.158E-01  e=3.381E-02  Deinococcus radiodurans
  3noc-assembly1_B  TM=4.929E-01  e=7.159E-01  Escherichia coli K-12
  6baj-assembly1_A  TM=3.842E-01  e=8.538E-01  Escherichia coli K-12
  6zog-assembly1_B  TM=4.407E-01  e=2.605E+00  Escherichia coli K-12
  8qzq-assembly1_A  TM=4.230E-01  e=1.942E+00  Escherichia coli K-12

Radius of gyration: 26.21 Å; Cα contacts (8 Å, |Δi|>4): 1536; chains: 2; bounding box: 74×75×65 Å

Foldseek 3Di:
DPPCPPDDDFQQVQLVVLVVQFDPCVLQLVLLLLLLVLQVVVDPPDPPPDSCVLNVCPVPDDPVSSVVCSSVSSVSSQVSQQVCFVVVQDDDDDDPADKDKFKDKDWHKAQFAAFADPVLWGDQVQLLVLLLVVLVRQDDQWDADPVGDIGRNSRQQSSQQRVQVHLVSQVVLSPDSNQKDKTWGWDADPFGIKIKIKIWGWRQRNDPDSRIMIGIMMMMMDMGHPVPCPSPPQVPLQQQDDPPQAAKKKKWKKKKQWSFQCCLRPPQLVVQLVVQLCVVPVQKDWNDWGDRRRIIIIIIIHGPPDDSVNVQVSSQVSNVVSCVPTPVPPPPPPVGHIDMDTPDMDIDGNDPDD/DPPCPPDDDFQLVQLVVLVVQFDPCVLQLVLLLLLLVLQVVVDPPDPPPPSCVLNVCPVPDDPVSSVVCSSVSSVSSQVSQQVCFAVVQDDDDDDPADKDKFKDKDWHKAQFAAFADPVLWGDQVQL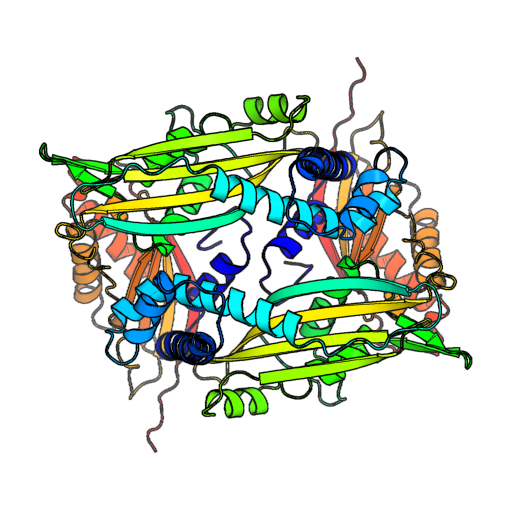LVQLLVVLVRQDDQWDADPVGDIGRNSRQQSSQQRVQVHLVSQVVLSPDSNQKDKTWGWDADPFGIKIKIKIWGWRQRNDPDSRIMIGIMMMIMDMGHPVPCPSPPQVFVQQQDDPPQAAKKKKWKKKKAWSFQCCLRPPQLVVQLVVQLCVVPVQKDWNTWGDRRRIIIIIIIHGPVDDSVNVQVSSQVSNVVSCVPTPVPPPPPPVGHIDMDTPDMDIDGNPPDD

Secondary structure (DSSP, 8-state):
--S-SSEE-HHHHHHHHHHHH-SSSHHHHHHHHHHHHHHGGG-SSS-SSHHHHHHHTSTTS-HHHHHHHHHHHHHHHHHHHHHHHHHHS---PPPSSSEEEEEEEEEEEESS---B-TTSPBPHHHHHHHHHHHHHTT--SEEE-TTS-EEEHHHHHHHHHTTT-SHHHHHHHHTSSS--EEEEEEEE-SSEEEEEEEEEEEEE--SSS--EEEEEEEEEEEEEETTT---------B------TTS-EEEEEEEEE-SSHHHHH-HHHHHHHHHHHHHH-TT-EEEEEEEETTEEEEEEEEETTS-HHHHHHHHHHHHHHHHHHSTHHHHS-S----EEEEEEEEEE------/--SSSSEE-HHHHHHHHHHHH-SSSHHHHHHHHHHHHHHGGG-SSS-S-THHHHHHTSTTS-HHHHHHHHHHHHHHHHHHHHHHHHHHS---PPPSSSEEEEEEEEEEEESS---B-TTSPBPHHHHHHHHHHHHHTT--SEEE-TTS-EEEHHHHHHHHHTTT-SHHHHHHHHTSSS--EEEEEEEE-SSEEEEEEEEEEEEE--SSS--EEEEEEEEEEEEEETTT-------EE-------TTS-EEEEEEEEE-SSHHHHH-HHHHHHHHHHHHHH-TT-EEEEEEEETTEEEEEEEEETTS-HHHHHHHHHHHHHHHHHHSTHHHHS-S----EEEEEEEEEE------